Protein AF-0000000079102649 (afdb_homodimer)

pLDDT: mean 94.28, std 7.21, range [49.69, 98.94]

InterPro domains:
  IPR001441 Decaprenyl diphosphate synthase-like [MF_01139] (25-256)
  IPR001441 Decaprenyl diphosphate synthase-like [PF01255] (32-251)
  IPR001441 Decaprenyl diphosphate synthase-like [PTHR10291] (12-252)
  IPR001441 Decaprenyl diphosphate synthase-like [TIGR00055] (25-254)
  IPR001441 Decaprenyl diphosphate synthase-like [cd00475] (28-248)
  IPR018520 Di-trans-poly-cis-decaprenylcistransferase-like, conserved site [PS01066] (201-218)
  IPR036424 Decaprenyl diphosphate synthase-like superfamily [G3DSA:3.40.1180.10] (5-249)
  IPR036424 Decaprenyl diphosphate synthase-like superfamily [SSF64005] (22-248)

Sequence (670 aa):
MSWIREGELNLIEKISANILKAGPMPKHVAFIMDGNRRFARKKQMERQEGHMQGFNKLAETLRWCKHLNIQEVTVYAFSIENFKRSQNEVDGLMVLAKQKFEKLLEERENLEKHGVCIRVLGDLNMLPLDLQQLIAKAVVSTKTHNKCFLNVCFAYTSRYEITNAVREMAWGVEHGQIKASDVSEALLSECLYSNNSPNPDLLIRTSGEVRLSDFLLWQTSHSCLVFQSVLWPEYSFWNLCEAILQYQLNHTSIQKARDLHREHQAFVQLEADRACVAEHLQHHGNGKPADARRRQEALQHYATCREERIHDFLEALQNRRDSYYTDLLSDAVVAMSWIREGELNLIEKISANILKAGPMPKHVAFIMDGNRRFARKKQMERQEGHMQGFNKLAETLRWCKHLNIQEVTVYAFSIENFKRSQNEVDGLMVLAKQKFEKLLEERENLEKHGVCIRVLGDLNMLPLDLQQLIAKAVVSTKTHNKCFLNVCFAYTSRYEITNAVREMAWGVEHGQIKASDVSEALLSECLYSNNSPNPDLLIRTSGEVRLSDFLLWQTSHSCLVFQSVLWPEYSFWNLCEAILQYQLNHTSIQKARDLHREHQAFVQLEADRACVAEHLQHHGNGKPADARRRQEALQHYATCREERIHDFLEALQNRRDSYYTDLLSDAVVA

Nearest PDB structures (foldseek):
  6w2l-assembly1_A  TM=9.732E-01  e=8.395E-43  Homo sapiens
  7pay-assembly1_A  TM=9.644E-01  e=1.139E-41  Homo sapiens
  7jli-assembly1_A  TM=9.460E-01  e=8.412E-21  Bacillus subtilis
  7jlr-assembly1_A-2  TM=9.525E-01  e=3.539E-20  Bacillus subtilis
  1f75-assembly1_B  TM=9.112E-01  e=2.130E-18  Micrococcus luteus

Foldseek 3Di:
DALADDDDDPPVLLVLLVVLLVFDFWQEEEEEQFFQQVVCVVVVHDSLVSLVLLSVLNSVVVNLCVSSNRAEYEYALAELVCVPPDPVVVVSSLVVLLVRLVNHVVCLVVCVVQLEAEAEFADCVVHDLSSLLSRLCRNVSSVPRHRHYYYYYHNDFQVVQLVQLVVLVVVCCVVPLAHPLLDALLLSCLSGSCVVPQQTQEYEYEQQDDDCRRPCPSRCPLHHYYYYNHNSSRDDSVNVSVRRVSSRVCVVVSVVVVVVVVVVRVVVNLVSLLVVLVVVCCVPPPNDDDDPVVSVVSSVVSVVVSVVSSVVSSVVSVVVVNVSSVVSNVVVVVD/DALADDDDDPPVLLVLLVVLLVFDFWQEEEEEQFFQQVVCVVVVHDSLVSLVLLSVLNSVVVNLCVSSNRAEYEYALAELVCVPPDPVVVVSSLVVLLVRLVNHVVCLVVCVVQLEAEAEFADCVVHDLSSLLSRLCRNVSSVPRHRHYYYYYHNDFQVVQLVQLVVLVVVCCVVPLAHPLLDALLLSCLSGSCVVPQQTQEYEYEQQDDDCRRPCPSRCPLHHYYYYNHNSSRDDSVNVSVRRVSSRVCVVVSVVVVVVVVVVRVVVNLVSLLVVLVVVCVVPPPPDDDDPVVSVVSSVVSVVVSVVSSVVSSVVSVVVVNVSSVVSNVVVVVD

Solvent-accessible surface area (backbone atoms only — not comparable to full-atom values): 34558 Å² total; per-residue (Å²): 136,61,67,74,53,85,77,77,71,52,71,69,54,45,52,50,44,54,58,54,62,73,46,74,67,58,49,22,42,31,36,42,67,33,30,25,57,62,48,8,56,75,68,73,44,55,54,66,55,17,47,50,42,31,50,54,38,48,20,52,48,52,39,54,33,52,77,62,63,33,35,30,40,36,36,60,73,34,45,53,65,52,69,76,48,56,67,67,58,44,50,49,52,51,51,52,49,41,52,51,48,51,53,45,59,71,39,46,67,60,34,58,74,61,17,39,17,42,44,75,30,50,50,56,84,81,48,59,67,69,48,42,34,46,50,33,50,45,28,63,76,16,62,81,34,77,61,27,38,42,34,38,25,40,47,25,41,29,61,57,39,52,37,51,25,45,28,53,50,21,42,32,24,61,70,65,46,40,53,37,86,64,60,39,62,68,56,49,47,61,47,31,73,58,46,90,48,81,60,37,43,32,38,40,27,29,42,49,52,49,55,55,69,32,54,52,40,83,50,36,26,65,12,36,57,41,70,34,61,50,34,33,54,70,60,49,73,64,57,52,49,52,50,48,50,54,41,45,75,42,40,67,64,39,51,52,52,51,53,47,48,56,55,45,53,55,49,52,53,52,51,51,48,49,52,53,45,51,54,51,47,65,72,72,39,91,80,61,84,73,54,71,66,56,50,51,51,48,42,52,52,48,51,51,52,51,50,49,30,50,49,54,42,51,49,51,51,50,49,52,57,51,45,53,40,51,51,41,52,53,51,54,69,73,94,134,63,68,73,53,84,78,78,70,53,72,67,54,45,53,50,43,55,58,54,62,72,47,74,66,59,50,22,42,31,36,41,67,33,29,25,55,62,47,8,56,74,69,72,44,55,55,67,55,16,48,52,42,30,50,54,37,48,20,53,47,52,40,52,33,51,76,61,63,33,37,29,38,35,36,59,73,33,45,53,67,52,69,76,46,56,66,68,57,43,50,49,51,52,50,51,50,42,52,52,47,52,51,46,57,72,40,45,65,61,35,58,73,61,19,40,17,43,43,74,32,50,50,56,85,80,48,59,67,69,49,41,34,48,50,33,52,47,29,63,76,16,59,82,35,77,61,27,38,42,35,39,24,39,46,26,41,29,63,58,40,52,37,51,24,45,29,53,51,21,43,32,24,61,71,64,45,39,52,38,85,64,61,37,63,68,56,49,48,61,46,31,74,59,47,89,50,81,60,36,44,32,37,40,28,29,43,49,54,50,54,56,68,32,54,52,40,83,49,38,26,66,11,37,57,42,70,35,61,51,34,32,54,69,61,48,72,63,58,53,50,52,50,48,49,54,40,44,76,42,39,66,64,40,50,53,53,51,53,46,47,55,56,45,54,54,50,52,53,52,51,50,48,49,52,54,44,51,54,50,47,65,72,72,40,88,80,61,84,73,52,72,66,56,48,51,51,48,40,53,51,49,53,52,52,50,50,51,32,50,49,53,42,53,50,51,52,49,50,53,57,50,45,53,39,51,51,41,52,53,51,55,70,72,94

Secondary structure (DSSP, 8-state):
--SS---PPPHHHHHHHHHHTTS---SEEEEE---HHHHHHHTT--HHHHHHHHHHHHHHHHHHHHHTT--EEEEEEEEGGGGGS-HHHHHHHHHHHHHHHHHHHHTHHHHHHHTEEEEEES-GGGS-HHHHHHHHHHHHHTTT--SEEEEEEEEE-HHHHHHHHHHHHHHHHHTTSS-GGG--HHHHHHHSTTTTSPPPSEEEE-TT--S-TTSSTTTTTT-EEEE--S-GGG--HHHHHHHHHHHHHHHHHHHHHHHHHHHHHHHHHHHHHHHHHHHHHHHHS-SSPPPHHHHHHHHHHHHHHHHHHHHHHHHHHHHHHHHHHHHHHHHHHH-/--SS---PPPHHHHHHHHHHTTS---SEEEEE---HHHHHHHTT--HHHHHHHHHHHHHHHHHHHHHTT--EEEEEEEEGGGGGS-HHHHHHHHHHHHHHHHHHHHTHHHHHHHTEEEEEES-GGGS-HHHHHHHHHHHHHTTT--SEEEEEEEEE-HHHHHHHHHHHHHHHHHTTSS-GGG--HHHHHHHSTTTTSPPPSEEEE-TT--S-TTSSTTTTTT-EEEE--S-GGG--HHHHHHHHHHHHHHHHHHHHHHHHHHHHHHHHHHHHHHHHHHHHHHHHS-SSPPPHHHHHHHHHHHHHHHHHHHHHHHHHHHHHHHHHHHHHHHHHHH-

Radius of gyration: 26.38 Å; Cα contacts (8 Å, |Δi|>4): 964; chains: 2; bounding box: 67×74×64 Å

Structure (mmCIF, N/CA/C/O backbone):
data_AF-0000000079102649-model_v1
#
loop_
_entity.id
_entity.type
_entity.pdbx_description
1 polymer 'Alkyl transferase'
#
loop_
_atom_site.group_PDB
_atom_site.id
_atom_site.type_symbol
_atom_site.label_atom_id
_atom_site.label_alt_id
_atom_site.label_comp_id
_atom_site.label_asym_id
_atom_site.label_entity_id
_atom_site.label_seq_id
_atom_site.pdbx_PDB_ins_code
_atom_site.Cartn_x
_atom_site.Cartn_y
_atom_site.Cartn_z
_atom_site.occupancy
_atom_site.B_iso_or_equiv
_atom_site.auth_seq_id
_atom_site.auth_comp_id
_atom_site.auth_asym_id
_atom_site.auth_atom_id
_atom_site.pdbx_PDB_model_num
ATOM 1 N N . MET A 1 1 ? 11.609 -31.422 -10.406 1 61.81 1 MET A N 1
ATOM 2 C CA . MET A 1 1 ? 12.094 -31.188 -9.047 1 61.81 1 MET A CA 1
ATOM 3 C C . MET A 1 1 ? 10.93 -30.891 -8.102 1 61.81 1 MET A C 1
ATOM 5 O O . MET A 1 1 ? 9.914 -30.328 -8.523 1 61.81 1 MET A O 1
ATOM 9 N N . SER A 1 2 ? 10.984 -31.391 -6.984 1 73.19 2 SER A N 1
ATOM 10 C CA . SER A 1 2 ? 9.938 -31.438 -5.973 1 73.19 2 SER A CA 1
ATOM 11 C C . SER A 1 2 ? 9.773 -30.078 -5.293 1 73.19 2 SER A C 1
ATOM 13 O O . SER A 1 2 ? 10.711 -29.281 -5.25 1 73.19 2 SER A O 1
ATOM 15 N N . TRP A 1 3 ? 8.539 -29.688 -4.992 1 77.94 3 TRP A N 1
ATOM 16 C CA . TRP A 1 3 ? 8.219 -28.5 -4.211 1 77.94 3 TRP A CA 1
ATOM 17 C C . TRP A 1 3 ? 8.82 -28.594 -2.811 1 77.94 3 TRP A C 1
ATOM 19 O O . TRP A 1 3 ? 9.227 -27.578 -2.234 1 77.94 3 TRP A O 1
ATOM 29 N N . ILE A 1 4 ? 8.828 -29.719 -2.277 1 74.81 4 ILE A N 1
ATOM 30 C CA . ILE A 1 4 ? 9.359 -29.969 -0.943 1 74.81 4 ILE A CA 1
ATOM 31 C C . ILE A 1 4 ? 10.695 -30.719 -1.051 1 74.81 4 ILE A C 1
ATOM 33 O O . ILE A 1 4 ? 10.719 -31.922 -1.271 1 74.81 4 ILE A O 1
ATOM 37 N N . ARG A 1 5 ? 11.711 -30.016 -1.03 1 74.31 5 ARG A N 1
ATOM 38 C CA . ARG A 1 5 ? 13.031 -30.641 -1.072 1 74.31 5 ARG A CA 1
ATOM 39 C C . ARG A 1 5 ? 13.438 -31.156 0.304 1 74.31 5 ARG A C 1
ATOM 41 O O . ARG A 1 5 ? 13.297 -30.453 1.304 1 74.31 5 ARG A O 1
ATOM 48 N N . GLU A 1 6 ? 13.641 -32.438 0.222 1 75.38 6 GLU A N 1
ATOM 49 C CA . GLU A 1 6 ? 14.172 -33.031 1.449 1 75.38 6 GLU A CA 1
ATOM 50 C C . GLU A 1 6 ? 15.68 -32.844 1.554 1 75.38 6 GLU A C 1
ATOM 52 O O . GLU A 1 6 ? 16.375 -32.75 0.537 1 75.38 6 GLU A O 1
ATOM 57 N N . GLY A 1 7 ? 16.141 -32.344 2.74 1 77.69 7 GLY A N 1
ATOM 58 C CA . GLY A 1 7 ? 17.562 -32.156 2.938 1 77.69 7 GLY A CA 1
ATOM 59 C C . GLY A 1 7 ? 17.891 -31.297 4.152 1 77.69 7 GLY A C 1
ATOM 60 O O . GLY A 1 7 ? 17.109 -30.438 4.547 1 77.69 7 GLY A O 1
ATOM 61 N N . GLU A 1 8 ? 19.078 -31.672 4.621 1 84.75 8 GLU A N 1
ATOM 62 C CA . GLU A 1 8 ? 19.531 -30.953 5.809 1 84.75 8 GLU A CA 1
ATOM 63 C C . GLU A 1 8 ? 20.422 -29.781 5.426 1 84.75 8 GLU A C 1
ATOM 65 O O . GLU A 1 8 ? 21.016 -29.766 4.344 1 84.75 8 GLU A O 1
ATOM 70 N N . LEU A 1 9 ? 20.359 -28.781 6.211 1 91.62 9 LEU A N 1
ATOM 71 C CA . LEU A 1 9 ? 21.344 -27.719 6.113 1 91.62 9 LEU A CA 1
ATOM 72 C C . LEU A 1 9 ? 22.75 -28.266 6.359 1 91.62 9 LEU A C 1
ATOM 74 O O . LEU A 1 9 ? 22.922 -29.266 7.059 1 91.62 9 LEU A O 1
ATOM 78 N N . ASN A 1 10 ? 23.703 -27.703 5.672 1 92.38 10 ASN A N 1
ATOM 79 C CA . ASN A 1 10 ? 25.062 -28.062 6.07 1 92.38 10 ASN A CA 1
ATOM 80 C C . ASN A 1 10 ? 25.391 -27.547 7.461 1 92.38 10 ASN A C 1
ATOM 82 O O . ASN A 1 10 ? 24.594 -26.812 8.062 1 92.38 10 ASN A O 1
ATOM 86 N N . LEU A 1 11 ? 26.531 -27.984 7.996 1 93.88 11 LEU A N 1
ATOM 87 C CA . LEU A 1 11 ? 26.844 -27.734 9.391 1 93.88 11 LEU A CA 1
ATOM 88 C C . LEU A 1 11 ? 26.891 -26.234 9.68 1 93.88 11 LEU A C 1
ATOM 90 O O . LEU A 1 11 ? 26.328 -25.781 10.68 1 93.88 11 LEU A O 1
ATOM 94 N N . ILE A 1 12 ? 27.5 -25.453 8.82 1 96.19 12 ILE A N 1
ATOM 95 C CA . ILE A 1 12 ? 27.641 -24.016 9.039 1 96.19 12 ILE A CA 1
ATOM 96 C C . ILE A 1 12 ? 26.266 -23.359 8.961 1 96.19 12 ILE A C 1
ATOM 98 O O . ILE A 1 12 ? 25.953 -22.453 9.75 1 96.19 12 ILE A O 1
ATOM 102 N N . GLU A 1 13 ? 25.5 -23.75 7.996 1 96 13 GLU A N 1
ATOM 103 C CA . GLU A 1 13 ? 24.141 -23.25 7.875 1 96 13 GLU A CA 1
ATOM 104 C C . GLU A 1 13 ? 23.312 -23.578 9.109 1 96 13 GLU A C 1
ATOM 106 O O . GLU A 1 13 ? 22.547 -22.75 9.602 1 96 13 GLU A O 1
ATOM 111 N N . LYS A 1 14 ? 23.5 -24.812 9.594 1 96.06 14 LYS A N 1
ATOM 112 C CA . LYS A 1 14 ? 22.766 -25.25 10.773 1 96.06 14 LYS A CA 1
ATOM 113 C C . LYS A 1 14 ? 23.125 -24.406 11.992 1 96.06 14 LYS A C 1
ATOM 115 O O . LYS A 1 14 ? 22.25 -24 12.758 1 96.06 14 LYS A O 1
ATOM 120 N N . ILE A 1 15 ? 24.375 -24.188 12.211 1 96.5 15 ILE A N 1
ATOM 121 C CA . ILE A 1 15 ? 24.844 -23.391 13.336 1 96.5 15 ILE A CA 1
ATOM 122 C C . ILE A 1 15 ? 24.297 -21.969 13.211 1 96.5 15 ILE A C 1
ATOM 124 O O . ILE A 1 15 ? 23.781 -21.406 14.18 1 96.5 15 ILE A O 1
ATOM 128 N N . SER A 1 16 ? 24.406 -21.406 11.992 1 96.31 16 SER A N 1
ATOM 129 C CA . SER A 1 16 ? 23.906 -20.062 11.758 1 96.31 16 SER A CA 1
ATOM 130 C C . SER A 1 16 ? 22.406 -19.984 11.992 1 96.31 16 SER A C 1
ATOM 132 O O . SER A 1 16 ? 21.906 -19.016 12.57 1 96.31 16 SER A O 1
ATOM 134 N N . ALA A 1 17 ? 21.719 -20.953 11.539 1 96.94 17 ALA A N 1
ATOM 135 C CA . ALA A 1 17 ? 20.281 -21.016 11.75 1 96.94 17 ALA A CA 1
ATOM 136 C C . ALA A 1 17 ? 19.938 -21 13.234 1 96.94 17 ALA A C 1
ATOM 138 O O . ALA A 1 17 ? 19.016 -20.297 13.656 1 96.94 17 ALA A O 1
ATOM 139 N N . ASN A 1 18 ? 20.672 -21.781 13.977 1 96.75 18 ASN A N 1
ATOM 140 C CA . ASN A 1 18 ? 20.422 -21.859 15.414 1 96.75 18 ASN A CA 1
ATOM 141 C C . ASN A 1 18 ? 20.672 -20.516 16.094 1 96.75 18 ASN A C 1
ATOM 143 O O . ASN A 1 18 ? 19.938 -20.125 17 1 96.75 18 ASN A O 1
ATOM 147 N N . ILE A 1 19 ? 21.703 -19.875 15.68 1 96.88 19 ILE A N 1
ATOM 148 C CA . ILE A 1 19 ? 22.031 -18.562 16.219 1 96.88 19 ILE A CA 1
ATOM 149 C C . ILE A 1 19 ? 20.922 -17.578 15.859 1 96.88 19 ILE A C 1
ATOM 151 O O . ILE A 1 19 ? 20.453 -16.812 16.719 1 96.88 19 ILE A O 1
ATOM 155 N N . LEU A 1 20 ? 20.5 -17.578 14.641 1 97.19 20 LEU A N 1
ATOM 156 C CA . LEU A 1 20 ? 19.453 -16.688 14.172 1 97.19 20 LEU A CA 1
ATOM 157 C C . LEU A 1 20 ? 18.156 -16.922 14.93 1 97.19 20 LEU A C 1
ATOM 159 O O . LEU A 1 20 ? 17.453 -15.961 15.281 1 97.19 20 LEU A O 1
ATOM 163 N N . LYS A 1 21 ? 17.859 -18.125 15.203 1 97.62 21 LYS A N 1
ATOM 164 C CA . LYS A 1 21 ? 16.594 -18.5 15.836 1 97.62 21 LYS A CA 1
ATOM 165 C C . LYS A 1 21 ? 16.578 -18.109 17.312 1 97.62 21 LYS A C 1
ATOM 167 O O . LYS A 1 21 ? 15.531 -18.156 17.953 1 97.62 21 LYS A O 1
ATOM 172 N N . ALA A 1 22 ? 17.703 -17.641 17.828 1 96.94 22 ALA A N 1
ATOM 173 C CA . ALA A 1 22 ? 17.766 -17.125 19.203 1 96.94 22 ALA A CA 1
ATOM 174 C C . ALA A 1 22 ? 17.109 -15.75 19.297 1 96.94 22 ALA A C 1
ATOM 176 O O . ALA A 1 22 ? 16.75 -15.297 20.391 1 96.94 22 ALA A O 1
ATOM 177 N N . GLY A 1 23 ? 16.984 -15.016 18.156 1 97.19 23 GLY A N 1
ATOM 178 C CA . GLY A 1 23 ? 16.281 -13.75 18.109 1 97.19 23 GLY A CA 1
ATOM 179 C C . GLY A 1 23 ? 14.859 -13.883 17.594 1 97.19 23 GLY A C 1
ATOM 180 O O . GLY A 1 23 ? 14.391 -14.992 17.328 1 97.19 23 GLY A O 1
ATOM 181 N N . PRO A 1 24 ? 14.156 -12.758 17.594 1 97.88 24 PRO A N 1
ATOM 182 C CA . PRO A 1 24 ? 12.805 -12.82 17.016 1 97.88 24 PRO A CA 1
ATOM 183 C C . PRO A 1 24 ? 12.805 -13.242 15.555 1 97.88 24 PRO A C 1
ATOM 185 O O . PRO A 1 24 ? 13.562 -12.695 14.75 1 97.88 24 PRO A O 1
ATOM 188 N N . MET A 1 25 ? 12.031 -14.195 15.211 1 98.56 25 MET A N 1
ATOM 189 C CA . MET A 1 25 ? 11.945 -14.719 13.852 1 98.56 25 MET A CA 1
ATOM 190 C C . MET A 1 25 ? 10.664 -14.25 13.164 1 98.56 25 MET A C 1
ATOM 192 O O . MET A 1 25 ? 9.602 -14.188 13.797 1 98.56 25 MET A O 1
ATOM 196 N N . PRO A 1 26 ? 10.789 -13.852 11.891 1 98.5 26 PRO A N 1
ATOM 197 C CA . PRO A 1 26 ? 9.539 -13.609 11.172 1 98.5 26 PRO A CA 1
ATOM 198 C C . PRO A 1 26 ? 8.688 -14.867 11.016 1 98.5 26 PRO A C 1
ATOM 200 O O . PRO A 1 26 ? 9.219 -15.938 10.719 1 98.5 26 PRO A O 1
ATOM 203 N N . LYS A 1 27 ? 7.41 -14.703 11.188 1 98.06 27 LYS A N 1
ATOM 204 C CA . LYS A 1 27 ? 6.492 -15.828 11.023 1 98.06 27 LYS A CA 1
ATOM 205 C C . LYS A 1 27 ? 5.988 -15.93 9.594 1 98.06 27 LYS A C 1
ATOM 207 O O . LYS A 1 27 ? 5.664 -17.016 9.117 1 98.06 27 LYS A O 1
ATOM 212 N N . HIS A 1 28 ? 5.859 -14.883 8.945 1 98.81 28 HIS A N 1
ATOM 213 C CA . HIS A 1 28 ? 5.387 -14.781 7.566 1 98.81 28 HIS A CA 1
ATOM 214 C C . HIS A 1 28 ? 6.332 -13.938 6.723 1 98.81 28 HIS A C 1
ATOM 216 O O . HIS A 1 28 ? 6.539 -12.75 7.008 1 98.81 28 HIS A O 1
ATOM 222 N N . VAL A 1 29 ? 6.922 -14.531 5.691 1 98.94 29 VAL A N 1
ATOM 223 C CA . VAL A 1 29 ? 7.848 -13.836 4.797 1 98.94 29 VAL A CA 1
ATOM 224 C C . VAL A 1 29 ? 7.281 -13.828 3.379 1 98.94 29 VAL A C 1
ATOM 226 O O . VAL A 1 29 ? 6.828 -14.852 2.875 1 98.94 29 VAL A O 1
ATOM 229 N N . ALA A 1 30 ? 7.254 -12.633 2.791 1 98.94 30 ALA A N 1
ATOM 230 C CA . ALA A 1 30 ? 6.844 -12.484 1.398 1 98.94 30 ALA A CA 1
ATOM 231 C C . ALA A 1 30 ? 8.055 -12.258 0.493 1 98.94 30 ALA A C 1
ATOM 233 O O . ALA A 1 30 ? 8.992 -11.555 0.868 1 98.94 30 ALA A O 1
ATOM 234 N N . PHE A 1 31 ? 8.039 -12.859 -0.733 1 98.88 31 PHE A N 1
ATOM 235 C CA . PHE A 1 31 ? 9.148 -12.734 -1.672 1 98.88 31 PHE A CA 1
ATOM 236 C C . PHE A 1 31 ? 8.672 -12.172 -3.002 1 98.88 31 PHE A C 1
ATOM 238 O O . PHE A 1 31 ? 7.715 -12.68 -3.592 1 98.88 31 PHE A O 1
ATOM 245 N N . ILE A 1 32 ? 9.242 -11.102 -3.408 1 98.75 32 ILE A N 1
ATOM 246 C CA . ILE A 1 32 ? 9.227 -10.727 -4.816 1 98.75 32 ILE A CA 1
ATOM 247 C C . ILE A 1 32 ? 10.438 -11.328 -5.527 1 98.75 32 ILE A C 1
ATOM 249 O O . ILE A 1 32 ? 11.555 -10.836 -5.379 1 98.75 32 ILE A O 1
ATOM 253 N N . MET A 1 33 ? 10.219 -12.305 -6.289 1 98.56 33 MET A N 1
ATOM 254 C CA . MET A 1 33 ? 11.273 -13.133 -6.863 1 98.56 33 MET A CA 1
ATOM 255 C C . MET A 1 33 ? 11.719 -12.594 -8.219 1 98.56 33 MET A C 1
ATOM 257 O O . MET A 1 33 ? 11.586 -13.273 -9.234 1 98.56 33 MET A O 1
ATOM 261 N N . ASP A 1 34 ? 12.328 -11.531 -8.164 1 97.88 34 ASP A N 1
ATOM 262 C CA . ASP A 1 34 ? 12.703 -10.797 -9.367 1 97.88 34 ASP A CA 1
ATOM 263 C C . ASP A 1 34 ? 14.094 -11.211 -9.852 1 97.88 34 ASP A C 1
ATOM 265 O O . ASP A 1 34 ? 14.969 -11.531 -9.039 1 97.88 34 ASP A O 1
ATOM 269 N N . GLY A 1 35 ? 14.328 -11.242 -11.148 1 97.81 35 GLY A N 1
ATOM 270 C CA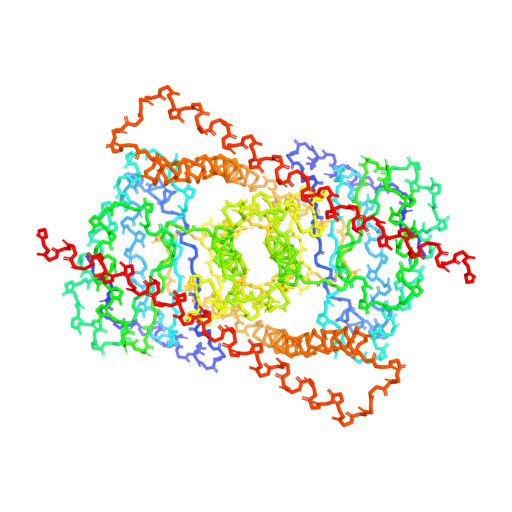 . GLY A 1 35 ? 15.656 -11.43 -11.703 1 97.81 35 GLY A CA 1
ATOM 271 C C . GLY A 1 35 ? 15.773 -12.664 -12.57 1 97.81 35 GLY A C 1
ATOM 272 O O . GLY A 1 35 ? 16.859 -12.984 -13.062 1 97.81 35 GLY A O 1
ATOM 273 N N . ASN A 1 36 ? 14.68 -13.344 -12.875 1 97.44 36 ASN A N 1
ATOM 274 C CA . ASN A 1 36 ? 14.719 -14.594 -13.625 1 97.44 36 ASN A CA 1
ATOM 275 C C . ASN A 1 36 ? 15.172 -14.367 -15.062 1 97.44 36 ASN A C 1
ATOM 277 O O . ASN A 1 36 ? 16.047 -15.086 -15.562 1 97.44 36 ASN A O 1
ATOM 281 N N . ARG A 1 37 ? 14.562 -13.359 -15.742 1 96 37 ARG A N 1
ATOM 282 C CA . ARG A 1 37 ? 14.906 -13.078 -17.141 1 96 37 ARG A CA 1
ATOM 283 C C . ARG A 1 37 ? 16.328 -12.547 -17.25 1 96 37 ARG A C 1
ATOM 285 O O . ARG A 1 37 ? 17.062 -12.906 -18.172 1 96 37 ARG A O 1
ATOM 292 N N . ARG A 1 38 ? 16.703 -11.648 -16.406 1 96.69 38 ARG A N 1
ATOM 293 C CA . ARG A 1 38 ? 18.047 -11.102 -16.406 1 96.69 38 ARG A CA 1
ATOM 294 C C . ARG A 1 38 ? 19.078 -12.203 -16.172 1 96.69 38 ARG A C 1
ATOM 296 O O . ARG A 1 38 ? 20.156 -12.195 -16.781 1 96.69 38 ARG A O 1
ATOM 303 N N . PHE A 1 39 ? 18.797 -13.156 -15.273 1 98.19 39 PHE A N 1
ATOM 304 C CA . PHE A 1 39 ? 19.656 -14.312 -15.031 1 98.19 39 PHE A CA 1
ATOM 305 C C . PHE A 1 39 ? 19.828 -15.125 -16.312 1 98.19 39 PHE A C 1
ATOM 307 O O . PHE A 1 39 ? 20.953 -15.516 -16.641 1 98.19 39 PHE A O 1
ATOM 314 N N . ALA A 1 40 ? 18.703 -15.438 -16.938 1 97.56 40 ALA A N 1
ATOM 315 C CA . ALA A 1 40 ? 18.75 -16.188 -18.188 1 97.56 40 ALA A CA 1
ATOM 316 C C . ALA A 1 40 ? 19.656 -15.492 -19.203 1 97.56 40 ALA A C 1
ATOM 318 O O . ALA A 1 40 ? 20.469 -16.141 -19.859 1 97.56 40 ALA A O 1
ATOM 319 N N . ARG A 1 41 ? 19.453 -14.172 -19.328 1 97.31 41 ARG A N 1
ATOM 320 C CA . ARG A 1 41 ? 20.281 -13.398 -20.234 1 97.31 41 ARG A CA 1
ATOM 321 C C . ARG A 1 41 ? 21.766 -13.484 -19.844 1 97.31 41 ARG A C 1
ATOM 323 O O . ARG A 1 41 ? 22.625 -13.711 -20.703 1 97.31 41 ARG A O 1
ATOM 330 N N . LYS A 1 42 ? 22.047 -13.305 -18.609 1 97.25 42 LYS A N 1
ATOM 331 C CA . LYS A 1 42 ? 23.406 -13.352 -18.078 1 97.25 42 LYS A CA 1
ATOM 332 C C . LYS A 1 42 ? 24.062 -14.695 -18.375 1 97.25 42 LYS A C 1
ATOM 334 O O . LYS A 1 42 ? 25.266 -14.742 -18.688 1 97.25 42 LYS A O 1
ATOM 339 N N . LYS A 1 43 ? 23.328 -15.75 -18.312 1 97.62 43 LYS A N 1
ATOM 340 C CA . LYS A 1 43 ? 23.859 -17.094 -18.5 1 97.62 43 LYS A CA 1
ATOM 341 C C . LYS A 1 43 ? 23.672 -17.562 -19.938 1 97.62 43 LYS A C 1
ATOM 343 O O . LYS A 1 43 ? 23.938 -18.734 -20.266 1 97.62 43 LYS A O 1
ATOM 348 N N . GLN A 1 44 ? 23.141 -16.719 -20.797 1 97 44 GLN A N 1
ATOM 349 C CA . GLN A 1 44 ? 22.906 -17 -22.219 1 97 44 GLN A CA 1
ATOM 350 C C . GLN A 1 44 ? 22 -18.219 -22.391 1 97 44 GLN A C 1
ATOM 352 O O . GLN A 1 44 ? 22.312 -19.125 -23.172 1 97 44 GLN A O 1
ATOM 357 N N . MET A 1 45 ? 20.984 -18.219 -21.625 1 96.44 45 MET A N 1
ATOM 358 C CA . MET A 1 45 ? 19.984 -19.266 -21.719 1 96.44 45 MET A CA 1
ATOM 359 C C . MET A 1 45 ? 18.625 -18.703 -22.141 1 96.44 45 MET A C 1
ATOM 361 O O . MET A 1 45 ? 18.453 -17.484 -22.172 1 96.44 45 MET A O 1
ATOM 365 N N . GLU A 1 46 ? 17.828 -19.625 -22.516 1 94.06 46 GLU A N 1
ATOM 366 C CA . GLU A 1 46 ? 16.484 -19.188 -22.859 1 94.06 46 GLU A CA 1
ATOM 367 C C . GLU A 1 46 ? 15.727 -18.672 -21.641 1 94.06 46 GLU A C 1
ATOM 369 O O . GLU A 1 46 ? 15.953 -19.141 -20.531 1 94.06 46 GLU A O 1
ATOM 374 N N . ARG A 1 47 ? 14.797 -17.734 -21.875 1 93.12 47 ARG A N 1
ATOM 375 C CA . ARG A 1 47 ? 14.016 -17.109 -20.812 1 93.12 47 ARG A CA 1
ATOM 376 C C . ARG A 1 47 ? 13.32 -18.156 -19.953 1 93.12 47 ARG A C 1
ATOM 378 O O . ARG A 1 47 ? 13.281 -18.047 -18.734 1 93.12 47 ARG A O 1
ATOM 385 N N . GLN A 1 48 ? 12.828 -19.078 -20.641 1 93.06 48 GLN A N 1
ATOM 386 C CA . GLN A 1 48 ? 12.094 -20.125 -19.953 1 93.06 48 GLN A CA 1
ATOM 387 C C . GLN A 1 48 ? 12.992 -20.875 -18.953 1 93.06 48 GLN A C 1
ATOM 389 O O . GLN A 1 48 ? 12.539 -21.281 -17.891 1 93.06 48 GLN A O 1
ATOM 394 N N . GLU A 1 49 ? 14.203 -21.078 -19.312 1 94.81 49 GLU A N 1
ATOM 395 C CA . GLU A 1 49 ? 15.148 -21.734 -18.438 1 94.81 49 GLU A CA 1
ATOM 396 C C . GLU A 1 49 ? 15.43 -20.891 -17.188 1 94.81 49 GLU A C 1
ATOM 398 O O . GLU A 1 49 ? 15.617 -21.438 -16.094 1 94.81 49 GLU A O 1
ATOM 403 N N . GLY A 1 50 ? 15.508 -19.656 -17.344 1 96 50 GLY A N 1
ATOM 404 C CA . GLY A 1 50 ? 15.648 -18.766 -16.203 1 96 50 GLY A CA 1
ATOM 405 C C . GLY A 1 50 ? 14.516 -18.906 -15.203 1 96 50 GLY A C 1
ATOM 406 O O . GLY A 1 50 ? 14.75 -18.953 -13.992 1 96 50 GLY A O 1
ATOM 407 N N . HIS A 1 51 ? 13.289 -18.953 -15.703 1 95.94 51 HIS A N 1
ATOM 408 C CA . HIS A 1 51 ? 12.125 -19.141 -14.844 1 95.94 51 HIS A CA 1
ATOM 409 C C . HIS A 1 51 ? 12.148 -20.5 -14.172 1 95.94 51 HIS A C 1
ATOM 411 O O . HIS A 1 51 ? 11.742 -20.641 -13.016 1 95.94 51 HIS A O 1
ATOM 417 N N . MET A 1 52 ? 12.625 -21.484 -14.898 1 95.5 52 MET A N 1
ATOM 418 C CA . MET A 1 52 ? 12.758 -22.828 -14.32 1 95.5 52 MET A CA 1
ATOM 419 C C . MET A 1 52 ? 13.734 -22.812 -13.156 1 95.5 52 MET A C 1
ATOM 421 O O . MET A 1 52 ? 13.453 -23.406 -12.102 1 95.5 52 MET A O 1
ATOM 425 N N . GLN A 1 53 ? 14.812 -22.188 -13.344 1 96.56 53 GLN A N 1
ATOM 426 C CA . GLN A 1 53 ? 15.789 -22.062 -12.266 1 96.56 53 GLN A CA 1
ATOM 427 C C . GLN A 1 53 ? 15.219 -21.266 -11.102 1 96.56 53 GLN A C 1
ATOM 429 O O . GLN A 1 53 ? 15.539 -21.531 -9.938 1 96.56 53 GLN A O 1
ATOM 434 N N . GLY A 1 54 ? 14.445 -20.312 -11.414 1 97.12 54 GLY A N 1
ATOM 435 C CA . GLY A 1 54 ? 13.75 -19.578 -10.375 1 97.12 54 GLY A CA 1
ATOM 436 C C . GLY A 1 54 ? 12.852 -20.453 -9.516 1 97.12 54 GLY A C 1
ATOM 437 O O . GLY A 1 54 ? 12.828 -20.312 -8.297 1 97.12 54 GLY A O 1
ATOM 438 N N . PHE A 1 55 ? 12.188 -21.312 -10.164 1 95.44 55 PHE A N 1
ATOM 439 C CA . PHE A 1 55 ? 11.328 -22.219 -9.422 1 95.44 55 PHE A CA 1
ATOM 440 C C . PHE A 1 55 ? 12.148 -23.125 -8.516 1 95.44 55 PHE A C 1
ATOM 442 O O . PHE A 1 55 ? 11.773 -23.391 -7.375 1 95.44 55 PHE A O 1
ATOM 449 N N . ASN A 1 56 ? 13.18 -23.625 -9.031 1 94.88 56 ASN A N 1
ATOM 450 C CA . ASN A 1 56 ? 14.062 -24.453 -8.211 1 94.88 56 ASN A CA 1
ATOM 451 C C . ASN A 1 56 ? 14.562 -23.703 -6.98 1 94.88 56 ASN A C 1
ATOM 453 O O . ASN A 1 56 ? 14.648 -24.266 -5.895 1 94.88 56 ASN A O 1
ATOM 457 N N . LYS A 1 57 ? 14.883 -22.5 -7.234 1 97.44 57 LYS A N 1
ATOM 458 C CA . LYS A 1 57 ? 15.352 -21.672 -6.121 1 97.44 57 LYS A CA 1
ATOM 459 C C . LYS A 1 57 ? 14.25 -21.469 -5.09 1 97.44 57 LYS A C 1
ATOM 461 O O . LYS A 1 57 ? 14.516 -21.422 -3.887 1 97.44 57 LYS A O 1
ATOM 466 N N . LEU A 1 58 ? 13.039 -21.328 -5.543 1 97.5 58 LEU A N 1
ATOM 467 C CA . LEU A 1 58 ? 11.914 -21.234 -4.617 1 97.5 58 LEU A CA 1
ATOM 468 C C . LEU A 1 58 ? 11.836 -22.469 -3.732 1 97.5 58 LEU A C 1
ATOM 470 O O . LEU A 1 58 ? 11.688 -22.359 -2.512 1 97.5 58 LEU A O 1
ATOM 474 N N . ALA A 1 59 ? 11.914 -23.641 -4.312 1 94.69 59 ALA A N 1
ATOM 475 C CA . ALA A 1 59 ? 11.867 -24.875 -3.551 1 94.69 59 ALA A CA 1
ATOM 476 C C . ALA A 1 59 ? 12.969 -24.922 -2.498 1 94.69 59 ALA A C 1
ATOM 478 O O . ALA A 1 59 ? 12.734 -25.328 -1.358 1 94.69 59 ALA A O 1
ATOM 479 N N . GLU A 1 60 ? 14.148 -24.484 -2.857 1 95.69 60 GLU A N 1
ATOM 480 C CA . GLU A 1 60 ? 15.266 -24.406 -1.918 1 95.69 60 GLU A CA 1
ATOM 481 C C . GLU A 1 60 ? 14.969 -23.438 -0.782 1 95.69 60 GLU A C 1
ATOM 483 O O . GLU A 1 60 ? 15.258 -23.734 0.382 1 95.69 60 GLU A O 1
ATOM 488 N N . THR A 1 61 ? 14.461 -22.359 -1.186 1 97.5 61 THR A N 1
ATOM 489 C CA . THR A 1 61 ? 14.164 -21.312 -0.211 1 97.5 61 THR A CA 1
ATOM 490 C C . THR A 1 61 ? 13.117 -21.781 0.787 1 97.5 61 THR A C 1
ATOM 492 O O . THR A 1 61 ? 13.211 -21.5 1.982 1 97.5 61 THR A O 1
ATOM 495 N N . LEU A 1 62 ? 12.109 -22.484 0.3 1 96.44 62 LEU A N 1
ATOM 496 C CA . LEU A 1 62 ? 11.078 -23.031 1.176 1 96.44 62 LEU A CA 1
ATOM 497 C C . LEU A 1 62 ? 11.68 -24 2.191 1 96.44 62 LEU A C 1
ATOM 499 O O . LEU A 1 62 ? 11.273 -24.016 3.355 1 96.44 62 LEU A O 1
ATOM 503 N N . ARG A 1 63 ? 12.617 -24.75 1.769 1 94.38 63 ARG A N 1
ATOM 504 C CA . ARG A 1 63 ? 13.328 -25.641 2.684 1 94.38 63 ARG A CA 1
ATOM 505 C C . ARG A 1 63 ? 14.047 -24.859 3.77 1 94.38 63 ARG A C 1
ATOM 507 O O . ARG A 1 63 ? 13.992 -25.219 4.945 1 94.38 63 ARG A O 1
ATOM 514 N N . TRP A 1 64 ? 14.797 -23.781 3.342 1 97 64 TRP A N 1
ATOM 515 C CA . TRP A 1 64 ? 15.469 -22.938 4.32 1 97 64 TRP A CA 1
ATOM 516 C C . TRP A 1 64 ? 14.469 -22.375 5.324 1 97 64 TRP A C 1
ATOM 518 O O . TRP A 1 64 ? 14.734 -22.344 6.527 1 97 64 TRP A O 1
ATOM 528 N N . CYS A 1 65 ? 13.336 -21.906 4.793 1 97 65 CYS A N 1
ATOM 529 C CA . CYS A 1 65 ? 12.305 -21.328 5.652 1 97 65 CYS A CA 1
ATOM 530 C C . CYS A 1 65 ? 11.812 -22.359 6.664 1 97 65 CYS A C 1
ATOM 532 O O . CYS A 1 65 ? 11.602 -22.031 7.832 1 97 65 CYS A O 1
ATOM 534 N N . LYS A 1 66 ? 11.617 -23.547 6.227 1 94.56 66 LYS A N 1
ATOM 535 C CA . LYS A 1 66 ? 11.188 -24.609 7.125 1 94.56 66 LYS A CA 1
ATOM 536 C C . LYS A 1 66 ? 12.188 -24.812 8.258 1 94.56 66 LYS A C 1
ATOM 538 O O . LYS A 1 66 ? 11.805 -24.891 9.43 1 94.56 66 LYS A O 1
ATOM 543 N N . HIS A 1 67 ? 13.445 -24.859 7.91 1 94.62 67 HIS A N 1
ATOM 544 C CA . HIS A 1 67 ? 14.5 -25.062 8.906 1 94.62 67 HIS A CA 1
ATOM 545 C C . HIS A 1 67 ? 14.594 -23.891 9.859 1 94.62 67 HIS A C 1
ATOM 547 O O . HIS A 1 67 ? 15.055 -24.031 10.992 1 94.62 67 HIS A O 1
ATOM 553 N N . LEU A 1 68 ? 14.148 -22.75 9.414 1 97.38 68 LEU A N 1
ATOM 554 C CA . LEU A 1 68 ? 14.227 -21.531 10.219 1 97.38 68 LEU A CA 1
ATOM 555 C C . LEU A 1 68 ? 12.914 -21.297 10.953 1 97.38 68 LEU A C 1
ATOM 557 O O . LEU A 1 68 ? 12.734 -20.25 11.586 1 97.38 68 LEU A O 1
ATOM 561 N N . ASN A 1 69 ? 11.969 -22.188 10.82 1 95.81 69 ASN A N 1
ATOM 562 C CA . ASN A 1 69 ? 10.672 -22.172 11.484 1 95.81 69 ASN A CA 1
ATOM 563 C C . ASN A 1 69 ? 9.82 -21 11.008 1 95.81 69 ASN A C 1
ATOM 565 O O . ASN A 1 69 ? 9.141 -20.344 11.805 1 95.81 69 ASN A O 1
ATOM 569 N N . ILE A 1 70 ? 10.023 -20.594 9.797 1 97.94 70 ILE A N 1
ATOM 570 C CA . ILE A 1 70 ? 9.109 -19.641 9.148 1 97.94 70 ILE A CA 1
ATOM 571 C C . ILE A 1 70 ? 7.859 -20.375 8.68 1 97.94 70 ILE A C 1
ATOM 573 O O . ILE A 1 70 ? 7.922 -21.234 7.789 1 97.94 70 ILE A O 1
ATOM 577 N N . GLN A 1 71 ? 6.766 -20.016 9.203 1 97.44 71 GLN A N 1
ATOM 578 C CA . GLN A 1 71 ? 5.547 -20.812 9.07 1 97.44 71 GLN A CA 1
ATOM 579 C C . GLN A 1 71 ? 4.816 -20.5 7.773 1 97.44 71 GLN A C 1
ATOM 581 O O . GLN A 1 71 ? 4.109 -21.344 7.227 1 97.44 71 GLN A O 1
ATOM 586 N N . GLU A 1 72 ? 4.914 -19.297 7.324 1 98.56 72 GLU A N 1
ATOM 587 C CA . GLU A 1 72 ? 4.129 -18.875 6.164 1 98.56 72 GLU A CA 1
ATOM 588 C C . GLU A 1 72 ? 4.988 -18.109 5.168 1 98.56 72 GLU A C 1
ATOM 590 O O . GLU A 1 72 ? 5.812 -17.281 5.562 1 98.56 72 GLU A O 1
ATOM 595 N N . VAL A 1 73 ? 4.871 -18.516 3.92 1 98.75 73 VAL A N 1
ATOM 596 C CA . VAL A 1 73 ? 5.59 -17.875 2.828 1 98.75 73 VAL A CA 1
ATOM 597 C C . VAL A 1 73 ? 4.605 -17.438 1.748 1 98.75 73 VAL A C 1
ATOM 599 O O . VAL A 1 73 ? 3.703 -18.188 1.377 1 98.75 73 VAL A O 1
ATOM 602 N N . THR A 1 74 ? 4.668 -16.172 1.312 1 98.88 74 THR A N 1
ATOM 603 C CA . THR A 1 74 ? 3.906 -15.656 0.18 1 98.88 74 THR A CA 1
ATOM 604 C C . THR A 1 74 ? 4.84 -15.258 -0.96 1 98.88 74 THR A C 1
ATOM 606 O O . THR A 1 74 ? 5.816 -14.547 -0.747 1 98.88 74 THR A O 1
ATOM 609 N N . VAL A 1 75 ? 4.574 -15.734 -2.18 1 98.81 75 VAL A N 1
ATOM 610 C CA . VAL A 1 75 ? 5.48 -15.461 -3.287 1 98.81 75 VAL A CA 1
ATOM 611 C C . VAL A 1 75 ? 4.719 -14.773 -4.422 1 98.81 75 VAL A C 1
ATOM 613 O O . VAL A 1 75 ? 3.564 -15.109 -4.691 1 98.81 75 VAL A O 1
ATOM 616 N N . TYR A 1 76 ? 5.355 -13.758 -5 1 98.56 76 TYR A N 1
ATOM 617 C CA . TYR A 1 76 ? 4.836 -13.078 -6.176 1 98.56 76 TYR A CA 1
ATOM 618 C C . TYR A 1 76 ? 5.16 -13.852 -7.445 1 98.56 76 TYR A C 1
ATOM 620 O O . TYR A 1 76 ? 6.137 -13.555 -8.133 1 98.56 76 TYR A O 1
ATOM 628 N N . ALA A 1 77 ? 4.316 -14.75 -7.84 1 97.94 77 ALA A N 1
ATOM 629 C CA . ALA A 1 77 ? 4.629 -15.711 -8.898 1 97.94 77 ALA A CA 1
ATOM 630 C C . ALA A 1 77 ? 4.32 -15.133 -10.273 1 97.94 77 ALA A C 1
ATOM 632 O O . ALA A 1 77 ? 5.117 -15.273 -11.203 1 97.94 77 ALA A O 1
ATOM 633 N N . PHE A 1 78 ? 3.246 -14.508 -10.406 1 97.75 78 PHE A N 1
ATOM 634 C CA . PHE A 1 78 ? 2.809 -13.984 -11.688 1 97.75 78 PHE A CA 1
ATOM 635 C C . PHE A 1 78 ? 1.901 -12.773 -11.5 1 97.75 78 PHE A C 1
ATOM 637 O O . PHE A 1 78 ? 0.778 -12.906 -11.008 1 97.75 78 PHE A O 1
ATOM 644 N N . SER A 1 79 ? 2.352 -11.594 -11.93 1 96.19 79 SER A N 1
ATOM 645 C CA . SER A 1 79 ? 1.565 -10.367 -11.836 1 96.19 79 SER A CA 1
ATOM 646 C C . SER A 1 79 ? 0.565 -10.273 -12.984 1 96.19 79 SER A C 1
ATOM 648 O O . SER A 1 79 ? 0.803 -10.805 -14.07 1 96.19 79 SER A O 1
ATOM 650 N N . ILE A 1 80 ? -0.488 -9.578 -12.797 1 94.94 80 ILE A N 1
ATOM 651 C CA . ILE A 1 80 ? -1.47 -9.344 -13.852 1 94.94 80 ILE A CA 1
ATOM 652 C C . ILE A 1 80 ? -0.81 -8.609 -15.016 1 94.94 80 ILE A C 1
ATOM 654 O O . ILE A 1 80 ? -1.115 -8.875 -16.172 1 94.94 80 ILE A O 1
ATOM 658 N N . GLU A 1 81 ? 0.109 -7.781 -14.789 1 92.19 81 GLU A N 1
ATOM 659 C CA . GLU A 1 81 ? 0.805 -6.992 -15.797 1 92.19 81 GLU A CA 1
ATOM 660 C C . GLU A 1 81 ? 1.669 -7.879 -16.688 1 92.19 81 GLU A C 1
ATOM 662 O O . GLU A 1 81 ? 2.021 -7.492 -17.812 1 92.19 81 GLU A O 1
ATOM 667 N N . ASN A 1 82 ? 2.008 -9.031 -16.266 1 92.44 82 ASN A N 1
ATOM 668 C CA . ASN A 1 82 ? 2.857 -9.945 -17.016 1 92.44 82 ASN A CA 1
ATOM 669 C C . ASN A 1 82 ? 2.131 -10.516 -18.234 1 92.44 82 ASN A C 1
ATOM 671 O O . ASN A 1 82 ? 2.76 -11.07 -19.141 1 92.44 82 ASN A O 1
ATOM 675 N N . PHE A 1 83 ? 0.828 -10.367 -18.297 1 93.06 83 PHE A N 1
ATOM 676 C CA . PHE A 1 83 ? 0.077 -10.828 -19.469 1 93.06 83 PHE A CA 1
ATOM 677 C C . PHE A 1 83 ? 0.425 -10.008 -20.703 1 93.06 83 PHE A C 1
ATOM 679 O O . PHE A 1 83 ? 0.117 -10.406 -21.828 1 93.06 83 PHE A O 1
ATOM 686 N N . LYS A 1 84 ? 1.002 -8.875 -20.547 1 90.56 84 LYS A N 1
ATOM 687 C CA . LYS A 1 84 ? 1.357 -7.996 -21.656 1 90.56 84 LYS A CA 1
ATOM 688 C C . LYS A 1 84 ? 2.674 -8.422 -22.297 1 90.56 84 LYS A C 1
ATOM 690 O O . LYS A 1 84 ? 3.059 -7.906 -23.344 1 90.56 84 LYS A O 1
ATOM 695 N N . ARG A 1 85 ? 3.367 -9.375 -21.688 1 90.94 85 ARG A N 1
ATOM 696 C CA . ARG A 1 85 ? 4.57 -9.938 -22.281 1 90.94 85 ARG A CA 1
ATOM 697 C C . ARG A 1 85 ? 4.238 -10.688 -23.578 1 90.94 85 ARG A C 1
ATOM 699 O O . ARG A 1 85 ? 3.066 -10.805 -23.938 1 90.94 85 ARG A O 1
ATOM 706 N N . SER A 1 86 ? 5.332 -11.109 -24.312 1 92.69 86 SER A N 1
ATOM 707 C CA . SER A 1 86 ? 5.094 -11.867 -25.531 1 92.69 86 SER A CA 1
ATOM 708 C C . SER A 1 86 ? 4.254 -13.109 -25.25 1 92.69 86 SER A C 1
ATOM 710 O O . SER A 1 86 ? 4.383 -13.727 -24.188 1 92.69 86 SER A O 1
ATOM 712 N N . GLN A 1 87 ? 3.438 -13.391 -26.219 1 94 87 GLN A N 1
ATOM 713 C CA . GLN A 1 87 ? 2.557 -14.539 -26.062 1 94 87 GLN A CA 1
ATOM 714 C C . GLN A 1 87 ? 3.354 -15.812 -25.766 1 94 87 GLN A C 1
ATOM 716 O O . GLN A 1 87 ? 2.93 -16.641 -24.969 1 94 87 GLN A O 1
ATOM 721 N N . ASN A 1 88 ? 4.449 -15.898 -26.375 1 94.06 88 ASN A N 1
ATOM 722 C CA . ASN A 1 88 ? 5.312 -17.047 -26.156 1 94.06 88 ASN A CA 1
ATOM 723 C C . ASN A 1 88 ? 5.781 -17.125 -24.703 1 94.06 88 ASN A C 1
ATOM 725 O O . ASN A 1 88 ? 5.797 -18.203 -24.109 1 94.06 88 ASN A O 1
ATOM 729 N N . GLU A 1 89 ? 6.137 -16.047 -24.188 1 93.75 89 GLU A N 1
ATOM 730 C CA . GLU A 1 89 ? 6.59 -16.016 -22.797 1 93.75 89 GLU A CA 1
ATOM 731 C C . GLU A 1 89 ? 5.449 -16.344 -21.828 1 93.75 89 GLU A C 1
ATOM 733 O O . GLU A 1 89 ? 5.625 -17.141 -20.891 1 93.75 89 GLU A O 1
ATOM 738 N N . VAL A 1 90 ? 4.324 -15.734 -22.094 1 96.06 90 VAL A N 1
ATOM 739 C CA . VAL A 1 90 ? 3.17 -15.961 -21.219 1 96.06 90 VAL A CA 1
ATOM 740 C C . VAL A 1 90 ? 2.775 -17.438 -21.266 1 96.06 90 VAL A C 1
ATOM 742 O O . VAL A 1 90 ? 2.566 -18.062 -20.234 1 96.06 90 VAL A O 1
ATOM 745 N N . ASP A 1 91 ? 2.734 -17.984 -22.453 1 96.12 91 ASP A N 1
ATOM 746 C CA . ASP A 1 91 ? 2.402 -19.391 -22.625 1 96.12 91 ASP A CA 1
ATOM 747 C C . ASP A 1 91 ? 3.406 -20.281 -21.891 1 96.12 91 ASP A C 1
ATOM 749 O O . ASP A 1 91 ? 3.025 -21.266 -21.25 1 96.12 91 ASP A O 1
ATOM 753 N N . GLY A 1 92 ? 4.633 -19.922 -22.062 1 95.06 92 GLY A N 1
ATOM 754 C CA . GLY A 1 92 ? 5.664 -20.672 -21.375 1 95.06 92 GLY A CA 1
ATOM 755 C C . GLY A 1 92 ? 5.5 -20.656 -19.859 1 95.06 92 GLY A C 1
ATOM 756 O O . GLY A 1 92 ? 5.695 -21.688 -19.203 1 95.06 92 GLY A O 1
ATOM 757 N N . LEU A 1 93 ? 5.184 -19.547 -19.328 1 96.5 93 LEU A N 1
ATOM 758 C CA . LEU A 1 93 ? 4.973 -19.422 -17.891 1 96.5 93 LEU A CA 1
ATOM 759 C C . LEU A 1 93 ? 3.77 -20.234 -17.438 1 96.5 93 LEU A C 1
ATOM 761 O O . LEU A 1 93 ? 3.801 -20.859 -16.375 1 96.5 93 LEU A O 1
ATOM 765 N N . MET A 1 94 ? 2.73 -20.25 -18.266 1 97.56 94 MET A N 1
ATOM 766 C CA . MET A 1 94 ? 1.539 -21.031 -17.953 1 97.56 94 MET A CA 1
ATOM 767 C C . MET A 1 94 ? 1.852 -22.516 -17.953 1 97.56 94 MET A C 1
ATOM 769 O O . MET A 1 94 ? 1.402 -23.25 -17.062 1 97.56 94 MET A O 1
ATOM 773 N N . VAL A 1 95 ? 2.58 -22.891 -18.922 1 96.69 95 VAL A N 1
ATOM 774 C CA . VAL A 1 95 ? 2.965 -24.297 -19.031 1 96.69 95 VAL A CA 1
ATOM 775 C C . VAL A 1 95 ? 3.818 -24.703 -17.828 1 96.69 95 VAL A C 1
ATOM 777 O O . VAL A 1 95 ? 3.611 -25.766 -17.234 1 96.69 95 VAL A O 1
ATOM 780 N N . LEU A 1 96 ? 4.77 -23.875 -17.516 1 95.75 96 LEU A N 1
ATOM 781 C CA . LEU A 1 96 ? 5.613 -24.141 -16.359 1 95.75 96 LEU A CA 1
ATOM 782 C C . LEU A 1 96 ? 4.773 -24.25 -15.086 1 95.75 96 LEU A C 1
ATOM 784 O O . LEU A 1 96 ? 4.988 -25.156 -14.273 1 95.75 96 LEU A O 1
ATOM 788 N N . ALA A 1 97 ? 3.844 -23.344 -14.891 1 96.69 97 ALA A N 1
ATOM 789 C CA . ALA A 1 97 ? 2.961 -23.359 -13.727 1 96.69 97 ALA A CA 1
ATOM 790 C C . ALA A 1 97 ? 2.17 -24.672 -13.664 1 96.69 97 ALA A C 1
ATOM 792 O O . ALA A 1 97 ? 2.062 -25.281 -12.602 1 96.69 97 ALA A O 1
ATOM 793 N N . LYS A 1 98 ? 1.637 -25.047 -14.766 1 97.06 98 LYS A N 1
ATOM 794 C CA . LYS A 1 98 ? 0.879 -26.297 -14.844 1 97.06 98 LYS A CA 1
ATOM 795 C C . LYS A 1 98 ? 1.732 -27.484 -14.414 1 97.06 98 LYS A C 1
ATOM 797 O O . LYS A 1 98 ? 1.304 -28.297 -13.594 1 97.06 98 LYS A O 1
ATOM 802 N N . GLN A 1 99 ? 2.877 -27.516 -14.984 1 96.12 99 GLN A N 1
ATOM 803 C CA . GLN A 1 99 ? 3.797 -28.594 -14.656 1 96.12 99 GLN A CA 1
ATOM 804 C C . GLN A 1 99 ? 4.102 -28.625 -13.156 1 96.12 99 GLN A C 1
ATOM 806 O O . GLN A 1 99 ? 4.145 -29.703 -12.547 1 96.12 99 GLN A O 1
ATOM 811 N N . LYS A 1 100 ? 4.32 -27.531 -12.625 1 95.12 100 LYS A N 1
ATOM 812 C CA . LYS A 1 100 ? 4.723 -27.453 -11.227 1 95.12 100 LYS A CA 1
ATOM 813 C C . LYS A 1 100 ? 3.551 -27.797 -10.305 1 95.12 100 LYS A C 1
ATOM 815 O O . LYS A 1 100 ? 3.734 -28.422 -9.266 1 95.12 100 LYS A O 1
ATOM 820 N N . PHE A 1 101 ? 2.354 -27.375 -10.641 1 95.94 101 PHE A N 1
ATOM 821 C CA . PHE A 1 101 ? 1.198 -27.75 -9.828 1 95.94 101 PHE A CA 1
ATOM 822 C C . PHE A 1 101 ? 0.913 -29.234 -9.953 1 95.94 101 PHE A C 1
ATOM 824 O O . PHE A 1 101 ? 0.488 -29.875 -8.984 1 95.94 101 PHE A O 1
ATOM 831 N N . GLU A 1 102 ? 1.103 -29.781 -11.148 1 96.25 102 GLU A N 1
ATOM 832 C CA . GLU A 1 102 ? 0.967 -31.234 -11.312 1 96.25 102 GLU A CA 1
ATOM 833 C C . GLU A 1 102 ? 1.942 -31.984 -10.422 1 96.25 102 GLU A C 1
ATOM 835 O O . GLU A 1 102 ? 1.559 -32.938 -9.742 1 96.25 102 GLU A O 1
ATOM 840 N N . LYS A 1 103 ? 3.127 -31.562 -10.469 1 94.75 103 LYS A N 1
ATOM 841 C CA . LYS A 1 103 ? 4.148 -32.188 -9.633 1 94.75 103 LYS A CA 1
ATOM 842 C C . LYS A 1 103 ? 3.803 -32.062 -8.148 1 94.75 103 LYS A C 1
ATOM 844 O O . LYS A 1 103 ? 4.02 -33 -7.375 1 94.75 103 LYS A O 1
ATOM 849 N N . LEU A 1 104 ? 3.312 -30.938 -7.77 1 94.19 104 LEU A N 1
ATOM 850 C CA . LEU A 1 104 ? 2.881 -30.688 -6.398 1 94.19 104 LEU A CA 1
ATOM 851 C C . LEU A 1 104 ? 1.828 -31.703 -5.973 1 94.19 104 LEU A C 1
ATOM 853 O O . LEU A 1 104 ? 1.896 -32.25 -4.867 1 94.19 104 LEU A O 1
ATOM 857 N N . LEU A 1 105 ? 0.918 -31.969 -6.824 1 94.69 105 LEU A N 1
ATOM 858 C CA . LEU A 1 105 ? -0.179 -32.875 -6.531 1 94.69 105 LEU A CA 1
ATOM 859 C C . LEU A 1 105 ? 0.319 -34.312 -6.457 1 94.69 105 LEU A C 1
ATOM 861 O O . LEU A 1 105 ? -0.239 -35.156 -5.719 1 94.69 105 LEU A O 1
ATOM 865 N N . GLU A 1 106 ? 1.37 -34.562 -7.18 1 94.62 106 GLU A N 1
ATOM 866 C CA . GLU A 1 106 ? 1.996 -35.875 -7.102 1 94.62 106 GLU A CA 1
ATOM 867 C C . GLU A 1 106 ? 2.645 -36.094 -5.738 1 94.62 106 GLU A C 1
ATOM 869 O O . GLU A 1 106 ? 2.812 -37.25 -5.301 1 94.62 106 GLU A O 1
ATOM 874 N N . GLU A 1 107 ? 2.951 -35.062 -5.125 1 92.81 107 GLU A N 1
ATOM 875 C CA . GLU A 1 107 ? 3.617 -35.156 -3.828 1 92.81 107 GLU A CA 1
ATOM 876 C C . GLU A 1 107 ? 2.625 -34.938 -2.688 1 92.81 107 GLU A C 1
ATOM 878 O O . GLU A 1 107 ? 2.971 -34.375 -1.649 1 92.81 107 GLU A O 1
ATOM 883 N N . ARG A 1 108 ? 1.455 -35.312 -2.809 1 91.56 108 ARG A N 1
ATOM 884 C CA . ARG A 1 108 ? 0.38 -35.062 -1.85 1 91.56 108 ARG A CA 1
ATOM 885 C C . ARG A 1 108 ? 0.714 -35.688 -0.492 1 91.56 108 ARG A C 1
ATOM 887 O O . ARG A 1 108 ? 0.371 -35.125 0.549 1 91.56 108 ARG A O 1
ATOM 894 N N . GLU A 1 109 ? 1.324 -36.812 -0.479 1 92.31 109 GLU A N 1
ATOM 895 C CA . GLU A 1 109 ? 1.683 -37.469 0.774 1 92.31 109 GLU A CA 1
ATOM 896 C C . GLU A 1 109 ? 2.686 -36.656 1.567 1 92.31 109 GLU A C 1
ATOM 898 O O . GLU A 1 109 ? 2.574 -36.531 2.789 1 92.31 109 GLU A O 1
ATOM 903 N N . ASN A 1 110 ? 3.643 -36.156 0.857 1 91.12 110 ASN A N 1
ATOM 904 C CA . ASN A 1 110 ? 4.629 -35.281 1.501 1 91.12 110 ASN A CA 1
ATOM 905 C C . ASN A 1 110 ? 3.986 -34 2.045 1 91.12 110 ASN A C 1
ATOM 907 O O . ASN A 1 110 ? 4.352 -33.531 3.121 1 91.12 110 ASN A O 1
ATOM 911 N N . LEU A 1 111 ? 3.109 -33.438 1.31 1 93.56 111 LEU A N 1
ATOM 912 C CA . LEU A 1 111 ? 2.379 -32.25 1.744 1 93.56 111 LEU A CA 1
ATOM 913 C C . LEU A 1 111 ? 1.604 -32.531 3.027 1 93.56 111 LEU A C 1
ATOM 915 O O . LEU A 1 111 ? 1.599 -31.703 3.947 1 93.56 111 LEU A O 1
ATOM 919 N N . GLU A 1 112 ? 1.026 -33.656 3.055 1 94.75 112 GLU A N 1
ATOM 920 C CA . GLU A 1 112 ? 0.27 -34.062 4.238 1 94.75 112 GLU A CA 1
ATOM 921 C C . GLU A 1 112 ? 1.191 -34.312 5.43 1 94.75 112 GLU A C 1
ATOM 923 O O . GLU A 1 112 ? 0.904 -33.844 6.539 1 94.75 112 GLU A O 1
ATOM 928 N N . LYS A 1 113 ? 2.209 -34.969 5.141 1 92.56 113 LYS A N 1
ATOM 929 C CA . LYS A 1 113 ? 3.182 -35.281 6.184 1 92.56 113 LYS A CA 1
ATOM 930 C C . LYS A 1 113 ? 3.688 -34 6.859 1 92.56 113 LYS A C 1
ATOM 932 O O . LYS A 1 113 ? 3.82 -33.969 8.086 1 92.56 113 LYS A O 1
ATOM 937 N N . HIS A 1 114 ? 3.941 -33 6.133 1 91 114 HIS A N 1
ATOM 938 C CA . HIS A 1 114 ? 4.516 -31.75 6.664 1 91 114 HIS A CA 1
ATOM 939 C C . HIS A 1 114 ? 3.434 -30.734 6.969 1 91 114 HIS A C 1
ATOM 941 O O . HIS A 1 114 ? 3.729 -29.641 7.453 1 91 114 HIS A O 1
ATOM 947 N N . GLY A 1 115 ? 2.176 -31.078 6.676 1 95.31 115 GLY A N 1
ATOM 948 C CA . GLY A 1 115 ? 1.044 -30.203 6.969 1 95.31 115 GLY A CA 1
ATOM 949 C C . GLY A 1 115 ? 1.069 -28.906 6.188 1 95.31 115 GLY A C 1
ATOM 950 O O . GLY A 1 115 ? 0.823 -27.844 6.746 1 95.31 115 GLY A O 1
ATOM 951 N N . VAL A 1 116 ? 1.477 -28.969 4.898 1 96.31 116 VAL A N 1
ATOM 952 C CA . VAL A 1 116 ? 1.63 -27.781 4.066 1 96.31 116 VAL A CA 1
ATOM 953 C C . VAL A 1 116 ? 0.284 -27.391 3.455 1 96.31 116 VAL A C 1
ATOM 955 O O . VAL A 1 116 ? -0.349 -28.203 2.777 1 96.31 116 VAL A O 1
ATOM 958 N N . CYS A 1 117 ? -0.207 -26.219 3.746 1 97.88 117 CYS A N 1
ATOM 959 C CA . CYS A 1 117 ? -1.412 -25.656 3.146 1 97.88 117 CYS A CA 1
ATOM 960 C C . CYS A 1 117 ? -1.066 -24.75 1.98 1 97.88 117 CYS A C 1
ATOM 962 O O . CYS A 1 117 ? -0.312 -23.781 2.143 1 97.88 117 CYS A O 1
ATOM 964 N N . ILE A 1 118 ? -1.594 -25.031 0.842 1 97.69 118 ILE A N 1
ATOM 965 C CA . ILE A 1 118 ? -1.338 -24.25 -0.361 1 97.69 118 ILE A CA 1
ATOM 966 C C . ILE A 1 118 ? -2.516 -23.312 -0.627 1 97.69 118 ILE A C 1
ATOM 968 O O . ILE A 1 118 ? -3.668 -23.75 -0.675 1 97.69 118 ILE A O 1
ATOM 972 N N . ARG A 1 119 ? -2.24 -22.078 -0.782 1 98.12 119 ARG A N 1
ATOM 973 C CA . ARG A 1 119 ? -3.232 -21.078 -1.175 1 98.12 119 ARG A CA 1
ATOM 974 C C . ARG A 1 119 ? -2.783 -20.312 -2.416 1 98.12 119 ARG A C 1
ATOM 976 O O . ARG A 1 119 ? -1.586 -20.109 -2.621 1 98.12 119 ARG A O 1
ATOM 983 N N . VAL A 1 120 ? -3.695 -19.984 -3.234 1 98.25 120 VAL A N 1
ATOM 984 C CA . VAL A 1 120 ? -3.402 -19.172 -4.41 1 98.25 120 VAL A CA 1
ATOM 985 C C . VAL A 1 120 ? -4.195 -17.875 -4.352 1 98.25 120 VAL A C 1
ATOM 987 O O . VAL A 1 120 ? -5.422 -17.891 -4.234 1 98.25 120 VAL A O 1
ATOM 990 N N . LEU A 1 121 ? -3.52 -16.766 -4.387 1 98.31 121 LEU A N 1
ATOM 991 C CA . LEU A 1 121 ? -4.105 -15.43 -4.301 1 98.31 121 LEU A CA 1
ATOM 992 C C . LEU A 1 121 ? -4.082 -14.734 -5.656 1 98.31 121 LEU A C 1
ATOM 994 O O . LEU A 1 121 ? -3.016 -14.57 -6.254 1 98.31 121 LEU A O 1
ATOM 998 N N . GLY A 1 122 ? -5.215 -14.305 -6.152 1 97.75 122 GLY A N 1
ATOM 999 C CA . GLY A 1 122 ? -5.328 -13.633 -7.438 1 97.75 122 GLY A CA 1
ATOM 1000 C C . GLY A 1 122 ? -6.609 -13.969 -8.172 1 97.75 122 GLY A C 1
ATOM 1001 O O . GLY A 1 122 ? -7.469 -14.68 -7.645 1 97.75 122 GLY A O 1
ATOM 1002 N N . ASP A 1 123 ? -6.793 -13.43 -9.352 1 95.62 123 ASP A N 1
ATOM 1003 C CA . ASP A 1 123 ? -7.977 -13.711 -10.156 1 95.62 123 ASP A CA 1
ATOM 1004 C C . ASP A 1 123 ? -7.75 -14.922 -11.062 1 95.62 123 ASP A C 1
ATOM 1006 O O . ASP A 1 123 ? -7.301 -14.773 -12.203 1 95.62 123 ASP A O 1
ATOM 1010 N N . LEU A 1 124 ? -8.219 -16.031 -10.664 1 96.5 124 LEU A N 1
ATOM 1011 C CA . LEU A 1 124 ? -7.961 -17.297 -11.344 1 96.5 124 LEU A CA 1
ATOM 1012 C C . LEU A 1 124 ? -8.672 -17.344 -12.688 1 96.5 124 LEU A C 1
ATOM 1014 O O . LEU A 1 124 ? -8.289 -18.109 -13.578 1 96.5 124 LEU A O 1
ATOM 1018 N N . ASN A 1 125 ? -9.688 -16.5 -12.883 1 93.69 125 ASN A N 1
ATOM 1019 C CA . ASN A 1 125 ? -10.43 -16.484 -14.141 1 93.69 125 ASN A CA 1
ATOM 1020 C C . ASN A 1 125 ? -9.555 -16.047 -15.305 1 93.69 125 ASN A C 1
ATOM 1022 O O . ASN A 1 125 ? -9.906 -16.266 -16.469 1 93.69 125 ASN A O 1
ATOM 1026 N N . MET A 1 126 ? -8.453 -15.406 -15.031 1 94.25 126 MET A N 1
ATOM 1027 C CA . MET A 1 126 ? -7.559 -14.922 -16.078 1 94.25 126 MET A CA 1
ATOM 1028 C C . MET A 1 126 ? -6.664 -16.047 -16.594 1 94.25 126 MET A C 1
ATOM 1030 O O . MET A 1 126 ? -5.98 -15.891 -17.594 1 94.25 126 MET A O 1
ATOM 1034 N N . LEU A 1 127 ? -6.699 -17.203 -15.945 1 97.12 127 LEU A N 1
ATOM 1035 C CA . LEU A 1 127 ? -5.809 -18.312 -16.266 1 97.12 127 LEU A CA 1
ATOM 1036 C C . LEU A 1 127 ? -6.508 -19.344 -17.141 1 97.12 127 LEU A C 1
ATOM 1038 O O . LEU A 1 127 ? -7.738 -19.391 -17.188 1 97.12 127 LEU A O 1
ATOM 1042 N N . PRO A 1 128 ? -5.703 -20.172 -17.875 1 96.44 128 PRO A N 1
ATOM 1043 C CA . PRO A 1 128 ? -6.316 -21.297 -18.609 1 96.44 128 PRO A CA 1
ATOM 1044 C C . PRO A 1 128 ? -7.102 -22.234 -17.703 1 96.44 128 PRO A C 1
ATOM 1046 O O . PRO A 1 128 ? -6.691 -22.484 -16.562 1 96.44 128 PRO A O 1
ATOM 1049 N N . LEU A 1 129 ? -8.164 -22.781 -18.234 1 96.62 129 LEU A N 1
ATOM 1050 C CA . LEU A 1 129 ? -9.094 -23.578 -17.438 1 96.62 129 LEU A CA 1
ATOM 1051 C C . LEU A 1 129 ? -8.383 -24.766 -16.812 1 96.62 129 LEU A C 1
ATOM 1053 O O . LEU A 1 129 ? -8.648 -25.109 -15.656 1 96.62 129 LEU A O 1
ATOM 1057 N N . ASP A 1 130 ? -7.551 -25.438 -17.516 1 96.38 130 ASP A N 1
ATOM 1058 C CA . ASP A 1 130 ? -6.844 -26.609 -17 1 96.38 130 ASP A CA 1
ATOM 1059 C C . ASP A 1 130 ? -5.957 -26.219 -15.812 1 96.38 130 ASP A C 1
ATOM 1061 O O . ASP A 1 130 ? -5.844 -26.969 -14.844 1 96.38 130 ASP A O 1
ATOM 1065 N N . LEU A 1 131 ? -5.32 -25.078 -15.914 1 97.56 131 LEU A N 1
ATOM 1066 C CA . LEU A 1 131 ? -4.516 -24.594 -14.797 1 97.56 131 LEU A CA 1
ATOM 1067 C C . LEU A 1 131 ? -5.398 -24.234 -13.609 1 97.56 131 LEU A C 1
ATOM 1069 O O . LEU A 1 131 ? -5.043 -24.516 -12.461 1 97.56 131 LEU A O 1
ATOM 1073 N N . GLN A 1 132 ? -6.531 -23.578 -13.844 1 98.06 132 GLN A N 1
ATOM 1074 C CA . GLN A 1 132 ? -7.488 -23.297 -12.773 1 98.06 132 GLN A CA 1
ATOM 1075 C C . GLN A 1 132 ? -7.852 -24.562 -12.016 1 98.06 132 GLN A C 1
ATOM 1077 O O . GLN A 1 132 ? -7.898 -24.578 -10.781 1 98.06 132 GLN A O 1
ATOM 1082 N N . GLN A 1 133 ? -8.094 -25.594 -12.75 1 97.81 133 GLN A N 1
ATOM 1083 C CA . GLN A 1 133 ? -8.516 -26.859 -12.164 1 97.81 133 GLN A CA 1
ATOM 1084 C C . GLN A 1 133 ? -7.398 -27.469 -11.32 1 97.81 133 GLN A C 1
ATOM 1086 O O . GLN A 1 133 ? -7.652 -28.016 -10.242 1 97.81 133 GLN A O 1
ATOM 1091 N N . LEU A 1 134 ? -6.184 -27.422 -11.828 1 97.25 134 LEU A N 1
ATOM 1092 C CA . LEU A 1 134 ? -5.039 -27.922 -11.062 1 97.25 134 LEU A CA 1
ATOM 1093 C C . LEU A 1 134 ? -4.875 -27.141 -9.766 1 97.25 134 LEU A C 1
ATOM 1095 O O . LEU A 1 134 ? -4.621 -27.734 -8.711 1 97.25 134 LEU A O 1
ATOM 1099 N N . ILE A 1 135 ? -5.008 -25.844 -9.852 1 97.69 135 ILE A N 1
ATOM 1100 C CA . ILE A 1 135 ? -4.906 -24.969 -8.68 1 97.69 135 ILE A CA 1
ATOM 1101 C C . ILE A 1 135 ? -5.996 -25.328 -7.676 1 97.69 135 ILE A C 1
ATOM 1103 O O . ILE A 1 135 ? -5.73 -25.469 -6.48 1 97.69 135 ILE A O 1
ATOM 1107 N N . ALA A 1 136 ? -7.199 -25.484 -8.219 1 97.75 136 ALA A N 1
ATOM 1108 C CA . ALA A 1 136 ? -8.32 -25.844 -7.352 1 97.75 136 ALA A CA 1
ATOM 1109 C C . ALA A 1 136 ? -8.039 -27.141 -6.594 1 97.75 136 ALA A C 1
ATOM 1111 O O . ALA A 1 136 ? -8.297 -27.234 -5.395 1 97.75 136 ALA A O 1
ATOM 1112 N N . LYS A 1 137 ? -7.523 -28.141 -7.277 1 97.19 137 LYS A N 1
ATOM 1113 C CA . LYS A 1 137 ? -7.188 -29.422 -6.645 1 97.19 137 LYS A CA 1
ATOM 1114 C C . LYS A 1 137 ? -6.152 -29.219 -5.539 1 97.19 137 LYS A C 1
ATOM 1116 O O . LYS A 1 137 ? -6.293 -29.781 -4.449 1 97.19 137 LYS A O 1
ATOM 1121 N N . ALA A 1 138 ? -5.156 -28.453 -5.828 1 96.81 138 ALA A N 1
ATOM 1122 C CA . ALA A 1 138 ? -4.098 -28.203 -4.852 1 96.81 138 ALA A CA 1
ATOM 1123 C C . ALA A 1 138 ? -4.648 -27.484 -3.621 1 96.81 138 ALA A C 1
ATOM 1125 O O . ALA A 1 138 ? -4.367 -27.891 -2.488 1 96.81 138 ALA A O 1
ATOM 1126 N N . VAL A 1 139 ? -5.434 -26.469 -3.824 1 97.5 139 VAL A N 1
ATOM 1127 C CA . VAL A 1 139 ? -5.969 -25.641 -2.75 1 97.5 139 VAL A CA 1
ATOM 1128 C C . VAL A 1 139 ? -6.918 -26.469 -1.885 1 97.5 139 VAL A C 1
ATOM 1130 O O . VAL A 1 139 ? -6.789 -26.5 -0.658 1 97.5 139 VAL A O 1
ATOM 1133 N N . VAL A 1 140 ? -7.812 -27.203 -2.504 1 96.94 140 VAL A N 1
ATOM 1134 C CA . VAL A 1 140 ? -8.844 -27.938 -1.776 1 96.94 140 VAL A CA 1
ATOM 1135 C C . VAL A 1 140 ? -8.211 -29.125 -1.039 1 96.94 140 VAL A C 1
ATOM 1137 O O . VAL A 1 140 ? -8.547 -29.391 0.116 1 96.94 140 VAL A O 1
ATOM 1140 N N . SER A 1 141 ? -7.246 -29.844 -1.691 1 96.06 141 SER A N 1
ATOM 1141 C CA . SER A 1 141 ? -6.664 -31.047 -1.1 1 96.06 141 SER A CA 1
ATOM 1142 C C . SER A 1 141 ? -5.793 -30.703 0.104 1 96.06 141 SER A C 1
ATOM 1144 O O . SER A 1 141 ? -5.527 -31.547 0.949 1 96.06 141 SER A O 1
ATOM 1146 N N . THR A 1 142 ? -5.363 -29.453 0.243 1 97.12 142 THR A N 1
ATOM 1147 C CA . THR A 1 142 ? -4.465 -29.094 1.336 1 97.12 142 THR A CA 1
ATOM 1148 C C . THR A 1 142 ? -5.152 -28.125 2.305 1 97.12 142 THR A C 1
ATOM 1150 O O . THR A 1 142 ? -4.516 -27.609 3.227 1 97.12 142 THR A O 1
ATOM 1153 N N . LYS A 1 143 ? -6.391 -27.891 2.154 1 96.38 143 LYS A N 1
ATOM 1154 C CA . LYS A 1 143 ? -7.137 -26.828 2.838 1 96.38 143 LYS A CA 1
ATOM 1155 C C . LYS A 1 143 ? -7.098 -27.016 4.352 1 96.38 143 LYS A C 1
ATOM 1157 O O . LYS A 1 143 ? -7.145 -26.047 5.105 1 96.38 143 LYS A O 1
ATOM 1162 N N . THR A 1 144 ? -6.945 -28.203 4.812 1 96.31 144 THR A N 1
ATOM 1163 C CA . THR A 1 144 ? -7.035 -28.484 6.238 1 96.31 144 THR A CA 1
ATOM 1164 C C . THR A 1 144 ? -5.648 -28.562 6.863 1 96.31 144 THR A C 1
ATOM 1166 O O . THR A 1 144 ? -5.516 -28.703 8.078 1 96.31 144 THR A O 1
ATOM 1169 N N . HIS A 1 145 ? -4.621 -28.641 6.031 1 96.69 145 HIS A N 1
ATOM 1170 C CA . HIS A 1 145 ? -3.266 -28.625 6.57 1 96.69 145 HIS A CA 1
ATOM 1171 C C . HIS A 1 145 ? -2.973 -27.312 7.289 1 96.69 145 HIS A C 1
ATOM 1173 O O . HIS A 1 145 ? -3.412 -26.234 6.852 1 96.69 145 HIS A O 1
ATOM 1179 N N . ASN A 1 146 ? -2.201 -27.328 8.375 1 96 146 ASN A N 1
ATOM 1180 C CA . ASN A 1 146 ? -2.148 -26.125 9.195 1 96 146 ASN A CA 1
ATOM 1181 C C . ASN A 1 146 ? -0.772 -25.938 9.828 1 96 146 ASN A C 1
ATOM 1183 O O . ASN A 1 146 ? -0.628 -25.188 10.805 1 96 146 ASN A O 1
ATOM 1187 N N . LYS A 1 147 ? 0.14 -26.594 9.367 1 95.25 147 LYS A N 1
ATOM 1188 C CA . LYS A 1 147 ? 1.469 -26.469 9.953 1 95.25 147 LYS A CA 1
ATOM 1189 C C . LYS A 1 147 ? 2.281 -25.391 9.234 1 95.25 147 LYS A C 1
ATOM 1191 O O . LYS A 1 147 ? 2.947 -24.578 9.875 1 95.25 147 LYS A O 1
ATOM 1196 N N . CYS A 1 148 ? 2.359 -25.469 7.93 1 95.69 148 CYS A N 1
ATOM 1197 C CA . CYS A 1 148 ? 3.045 -24.5 7.09 1 95.69 148 CYS A CA 1
ATOM 1198 C C . CYS A 1 148 ? 2.143 -24.016 5.957 1 95.69 148 CYS A C 1
ATOM 1200 O O . CYS A 1 148 ? 1.325 -24.781 5.445 1 95.69 148 CYS A O 1
ATOM 1202 N N . PHE A 1 149 ? 2.293 -22.75 5.566 1 98.31 149 PHE A N 1
ATOM 1203 C CA . PHE A 1 149 ? 1.43 -22.156 4.551 1 98.31 149 PHE A CA 1
ATOM 1204 C C . PHE A 1 149 ? 2.254 -21.594 3.398 1 98.31 149 PHE A C 1
ATOM 1206 O O . PHE A 1 149 ? 3.242 -20.891 3.619 1 98.31 149 PHE A O 1
ATOM 1213 N N . LEU A 1 150 ? 1.921 -21.922 2.248 1 98.12 150 LEU A N 1
ATOM 1214 C CA . LEU A 1 150 ? 2.488 -21.328 1.04 1 98.12 150 LEU A CA 1
ATOM 1215 C C . LEU A 1 150 ? 1.418 -20.609 0.235 1 98.12 150 LEU A C 1
ATOM 1217 O O . LEU A 1 150 ? 0.492 -21.234 -0.286 1 98.12 150 LEU A O 1
ATOM 1221 N N . ASN A 1 151 ? 1.496 -19.297 0.178 1 98.69 151 ASN A N 1
ATOM 1222 C CA . ASN A 1 151 ? 0.637 -18.469 -0.657 1 98.69 151 ASN A CA 1
ATOM 1223 C C . ASN A 1 151 ? 1.303 -18.125 -1.989 1 98.69 151 ASN A C 1
ATOM 1225 O O . ASN A 1 151 ? 2.359 -17.5 -2.02 1 98.69 151 ASN A O 1
ATOM 1229 N N . VAL A 1 152 ? 0.684 -18.547 -3.014 1 98.56 152 VAL A N 1
ATOM 1230 C CA . VAL A 1 152 ? 1.19 -18.25 -4.348 1 98.56 152 VAL A CA 1
ATOM 1231 C C . VAL A 1 152 ? 0.339 -17.156 -4.996 1 98.56 152 VAL A C 1
ATOM 1233 O O . VAL A 1 152 ? -0.816 -17.391 -5.355 1 98.56 152 VAL A O 1
ATOM 1236 N N . CYS A 1 153 ? 0.875 -15.984 -5.137 1 98.62 153 CYS A N 1
ATOM 1237 C CA . CYS A 1 153 ? 0.181 -14.914 -5.844 1 98.62 153 CYS A CA 1
ATOM 1238 C C . CYS A 1 153 ? 0.274 -15.109 -7.352 1 98.62 153 CYS A C 1
ATOM 1240 O O . CYS A 1 153 ? 1.354 -14.992 -7.934 1 98.62 153 CYS A O 1
ATOM 1242 N N . PHE A 1 154 ? -0.813 -15.375 -7.969 1 98.25 154 PHE A N 1
ATOM 1243 C CA . PHE A 1 154 ? -0.89 -15.711 -9.383 1 98.25 154 PHE A CA 1
ATOM 1244 C C . PHE A 1 154 ? -2.027 -14.945 -10.062 1 98.25 154 PHE A C 1
ATOM 1246 O O . PHE A 1 154 ? -3.184 -15.055 -9.648 1 98.25 154 PHE A O 1
ATOM 1253 N N . ALA A 1 155 ? -1.701 -14.227 -11.227 1 97.19 155 ALA A N 1
ATOM 1254 C CA . ALA A 1 155 ? -2.605 -13.219 -11.781 1 97.19 155 ALA A CA 1
ATOM 1255 C C . ALA A 1 155 ? -3.059 -12.234 -10.711 1 97.19 155 ALA A C 1
ATOM 1257 O O . ALA A 1 155 ? -4.258 -12.039 -10.5 1 97.19 155 ALA A O 1
ATOM 1258 N N . TYR A 1 156 ? -1.979 -11.602 -10.18 1 97.81 156 TYR A N 1
ATOM 1259 C CA . TYR A 1 156 ? -2.182 -10.836 -8.961 1 97.81 156 TYR A CA 1
ATOM 1260 C C . TYR A 1 156 ? -1.527 -9.461 -9.062 1 97.81 156 TYR A C 1
ATOM 1262 O O . TYR A 1 156 ? -0.415 -9.336 -9.578 1 97.81 156 TYR A O 1
ATOM 1270 N N . THR A 1 157 ? -2.162 -8.43 -8.609 1 97.5 157 THR A N 1
ATOM 1271 C CA . THR A 1 157 ? -1.631 -7.141 -8.164 1 97.5 157 THR A CA 1
ATOM 1272 C C . THR A 1 157 ? -2.402 -6.629 -6.953 1 97.5 157 THR A C 1
ATOM 1274 O O . THR A 1 157 ? -3.568 -6.977 -6.762 1 97.5 157 THR A O 1
ATOM 1277 N N . SER A 1 158 ? -1.71 -5.91 -6.133 1 98.12 158 SER A N 1
ATOM 1278 C CA . SER A 1 158 ? -2.318 -5.438 -4.895 1 98.12 158 SER A CA 1
ATOM 1279 C C . SER A 1 158 ? -3.504 -4.52 -5.172 1 98.12 158 SER A C 1
ATOM 1281 O O . SER A 1 158 ? -4.555 -4.648 -4.539 1 98.12 158 SER A O 1
ATOM 1283 N N . ARG A 1 159 ? -3.375 -3.611 -6.062 1 96.94 159 ARG A N 1
ATOM 1284 C CA . ARG A 1 159 ? -4.461 -2.682 -6.359 1 96.94 159 ARG A CA 1
ATOM 1285 C C . ARG A 1 159 ? -5.668 -3.412 -6.934 1 96.94 159 ARG A C 1
ATOM 1287 O O . ARG A 1 159 ? -6.812 -3.047 -6.656 1 96.94 159 ARG A O 1
ATOM 1294 N N . TYR A 1 160 ? -5.414 -4.426 -7.766 1 96.62 160 TYR A N 1
ATOM 1295 C CA . TYR A 1 160 ? -6.516 -5.25 -8.242 1 96.62 160 TYR A CA 1
ATOM 1296 C C . TYR A 1 160 ? -7.199 -5.973 -7.09 1 96.62 160 TYR A C 1
ATOM 1298 O O . TYR A 1 160 ? -8.43 -6.031 -7.027 1 96.62 160 TYR A O 1
ATOM 1306 N N . GLU A 1 161 ? -6.438 -6.543 -6.195 1 98 161 GLU A N 1
ATOM 1307 C CA . GLU A 1 161 ? -6.988 -7.215 -5.023 1 98 161 GLU A CA 1
ATOM 1308 C C . GLU A 1 161 ? -7.887 -6.277 -4.223 1 98 161 GLU A C 1
ATOM 1310 O O . GLU A 1 161 ? -9.008 -6.641 -3.861 1 98 161 GLU A O 1
ATOM 1315 N N . ILE A 1 162 ? -7.363 -5.109 -3.947 1 98.31 162 ILE A N 1
ATOM 1316 C CA . ILE A 1 162 ? -8.109 -4.133 -3.16 1 98.31 162 ILE A CA 1
ATOM 1317 C C . ILE A 1 162 ? -9.391 -3.748 -3.895 1 98.31 162 ILE A C 1
ATOM 1319 O O . ILE A 1 162 ? -10.477 -3.744 -3.303 1 98.31 162 ILE A O 1
ATOM 1323 N N . THR A 1 163 ? -9.25 -3.484 -5.109 1 97.69 163 THR A N 1
ATOM 1324 C CA . THR A 1 163 ? -10.398 -3.074 -5.914 1 97.69 163 THR A CA 1
ATOM 1325 C C . THR A 1 163 ? -11.453 -4.176 -5.953 1 97.69 163 THR A C 1
ATOM 1327 O O . THR A 1 163 ? -12.648 -3.9 -5.863 1 97.69 163 THR A O 1
ATOM 1330 N N . ASN A 1 164 ? -10.992 -5.387 -6.145 1 97.06 164 ASN A N 1
ATOM 1331 C CA . ASN A 1 164 ? -11.922 -6.508 -6.113 1 97.06 164 ASN A CA 1
ATOM 1332 C C . ASN A 1 164 ? -12.656 -6.59 -4.777 1 97.06 164 ASN A C 1
ATOM 1334 O O . ASN A 1 164 ? -13.859 -6.848 -4.742 1 97.06 164 ASN A O 1
ATOM 1338 N N . ALA A 1 165 ? -11.922 -6.422 -3.68 1 98.31 165 ALA A N 1
ATOM 1339 C CA . ALA A 1 165 ? -12.539 -6.41 -2.354 1 98.31 165 ALA A CA 1
ATOM 1340 C C . ALA A 1 165 ? -13.594 -5.312 -2.246 1 98.31 165 ALA A C 1
ATOM 1342 O O . ALA A 1 165 ? -14.656 -5.527 -1.664 1 98.31 165 ALA A O 1
ATOM 1343 N N . VAL A 1 166 ? -13.305 -4.164 -2.771 1 98.31 166 VAL A N 1
ATOM 1344 C CA . VAL A 1 166 ? -14.234 -3.041 -2.771 1 98.31 166 VAL A CA 1
ATOM 1345 C C . VAL A 1 166 ? -15.477 -3.398 -3.578 1 98.31 166 VAL A C 1
ATOM 1347 O O . VAL A 1 166 ? -16.609 -3.105 -3.158 1 98.31 166 VAL A O 1
ATOM 1350 N N . ARG A 1 167 ? -15.273 -3.992 -4.73 1 97.12 167 ARG A N 1
ATOM 1351 C CA . ARG A 1 167 ? -16.391 -4.406 -5.57 1 97.12 167 ARG A CA 1
ATOM 1352 C C . ARG A 1 167 ? -17.297 -5.387 -4.832 1 97.12 167 ARG A C 1
ATOM 1354 O O . ARG A 1 167 ? -18.531 -5.289 -4.91 1 97.12 167 ARG A O 1
ATOM 1361 N N . GLU A 1 168 ? -16.703 -6.324 -4.152 1 97.31 168 GLU A N 1
ATOM 1362 C CA . GLU A 1 168 ? -17.453 -7.293 -3.365 1 97.31 168 GLU A CA 1
ATOM 1363 C C . GLU A 1 168 ? -18.266 -6.602 -2.279 1 97.31 168 GLU A C 1
ATOM 1365 O O . GLU A 1 168 ? -19.438 -6.934 -2.072 1 97.31 168 GLU A O 1
ATOM 1370 N N . MET A 1 169 ? -17.656 -5.68 -1.579 1 98.12 169 MET A N 1
ATOM 1371 C CA . MET A 1 169 ? -18.375 -4.941 -0.536 1 98.12 169 MET A CA 1
ATOM 1372 C C . MET A 1 169 ? -19.484 -4.094 -1.133 1 98.12 169 MET A C 1
ATOM 1374 O O . MET A 1 169 ? -20.578 -4.012 -0.569 1 98.12 169 MET A O 1
ATOM 1378 N N . ALA A 1 170 ? -19.156 -3.461 -2.264 1 97.81 170 ALA A N 1
ATOM 1379 C CA . ALA A 1 170 ? -20.156 -2.666 -2.953 1 97.81 170 ALA A CA 1
ATOM 1380 C C . ALA A 1 170 ? -21.359 -3.527 -3.355 1 97.81 170 ALA A C 1
ATOM 1382 O O . ALA A 1 170 ? -22.5 -3.086 -3.268 1 97.81 170 ALA A O 1
ATOM 1383 N N . TRP A 1 171 ? -21.094 -4.684 -3.859 1 97 171 TRP A N 1
ATOM 1384 C CA . TRP A 1 171 ? -22.156 -5.629 -4.199 1 97 171 TRP A CA 1
ATOM 1385 C C . TRP A 1 171 ? -23 -5.957 -2.975 1 97 171 TRP A C 1
ATOM 1387 O O . TRP A 1 171 ? -24.234 -6.016 -3.062 1 97 171 TRP A O 1
ATOM 1397 N N . GLY A 1 172 ? -22.328 -6.23 -1.842 1 97.56 172 GLY A N 1
ATOM 1398 C CA . GLY A 1 172 ? -23.047 -6.461 -0.598 1 97.56 172 GLY A CA 1
ATOM 1399 C C . GLY A 1 172 ? -23.953 -5.309 -0.204 1 97.56 172 GLY A C 1
ATOM 1400 O O . GLY A 1 172 ? -25.062 -5.523 0.28 1 97.56 172 GLY A O 1
ATOM 1401 N N . VAL A 1 173 ? -23.484 -4.117 -0.367 1 98 173 VAL A N 1
ATOM 1402 C CA . VAL A 1 173 ? -24.266 -2.92 -0.062 1 98 173 VAL A CA 1
ATOM 1403 C C . VAL A 1 173 ? -25.438 -2.805 -1.031 1 98 173 VAL A C 1
ATOM 1405 O O . VAL A 1 173 ? -26.562 -2.527 -0.62 1 98 173 VAL A O 1
ATOM 1408 N N . GLU A 1 174 ? -25.109 -3.008 -2.299 1 96.44 174 GLU A N 1
ATOM 1409 C CA . GLU A 1 174 ? -26.125 -2.93 -3.354 1 96.44 174 GLU A CA 1
ATOM 1410 C C . GLU A 1 174 ? -27.281 -3.895 -3.088 1 96.44 174 GLU A C 1
ATOM 1412 O O . GLU A 1 174 ? -28.422 -3.596 -3.404 1 96.44 174 GLU A O 1
ATOM 1417 N N . HIS A 1 175 ? -27.047 -5.012 -2.477 1 96.25 175 HIS A N 1
ATOM 1418 C CA . HIS A 1 175 ? -28.062 -6.039 -2.244 1 96.25 175 HIS A CA 1
ATOM 1419 C C . HIS A 1 175 ? -28.547 -6.023 -0.797 1 96.25 175 HIS A C 1
ATOM 1421 O O . HIS A 1 175 ? -29.219 -6.961 -0.35 1 96.25 175 HIS A O 1
ATOM 1427 N N . GLY A 1 176 ? -28.125 -5.125 -0.046 1 96.06 176 GLY A N 1
ATOM 1428 C CA . GLY A 1 176 ? -28.641 -4.875 1.289 1 96.06 176 GLY A CA 1
ATOM 1429 C C . GLY A 1 176 ? -28.078 -5.816 2.336 1 96.06 176 GLY A C 1
ATOM 1430 O O . GLY A 1 176 ? -28.641 -5.949 3.426 1 96.06 176 GLY A O 1
ATOM 1431 N N . GLN A 1 177 ? -27 -6.488 2.02 1 97.25 177 GLN A N 1
ATOM 1432 C CA . GLN A 1 177 ? -26.375 -7.395 2.975 1 97.25 177 GLN A CA 1
ATOM 1433 C C . GLN A 1 177 ? -25.594 -6.621 4.039 1 97.25 177 GLN A C 1
ATOM 1435 O O . GLN A 1 177 ? -25.562 -7.023 5.203 1 97.25 177 GLN A O 1
ATOM 1440 N N . ILE A 1 178 ? -24.953 -5.566 3.65 1 98.06 178 ILE A N 1
ATOM 1441 C CA . ILE A 1 178 ? -24.25 -4.656 4.555 1 98.06 178 ILE A CA 1
ATOM 1442 C C . ILE A 1 178 ? -24.594 -3.211 4.184 1 98.06 178 ILE A C 1
ATOM 1444 O O . ILE A 1 178 ? -25.188 -2.951 3.137 1 98.06 178 ILE A O 1
ATOM 1448 N N . LYS A 1 179 ? -24.281 -2.365 5.137 1 97.31 179 LYS A N 1
ATOM 1449 C CA . LYS A 1 179 ? -24.469 -0.933 4.93 1 97.31 179 LYS A CA 1
ATOM 1450 C C . LYS A 1 179 ? -23.141 -0.242 4.641 1 97.31 179 LYS A C 1
ATOM 1452 O O . LYS A 1 179 ? -22.078 -0.776 4.961 1 97.31 179 LYS A O 1
ATOM 1457 N N . ALA A 1 180 ? -23.281 0.914 4.02 1 96.75 180 ALA A N 1
ATOM 1458 C CA . ALA A 1 180 ? -22.078 1.723 3.807 1 96.75 180 ALA A CA 1
ATOM 1459 C C . ALA A 1 180 ? -21.359 2.008 5.125 1 96.75 180 ALA A C 1
ATOM 1461 O O . ALA A 1 180 ? -20.141 2.039 5.18 1 96.75 180 ALA A O 1
ATOM 1462 N N . SER A 1 181 ? -22.094 2.172 6.172 1 95.81 181 SER A N 1
ATOM 1463 C CA . SER A 1 181 ? -21.531 2.502 7.48 1 95.81 181 SER A CA 1
ATOM 1464 C C . SER A 1 181 ? -20.797 1.313 8.086 1 95.81 181 SER A C 1
ATOM 1466 O O . SER A 1 181 ? -20.062 1.466 9.062 1 95.81 181 SER A O 1
ATOM 1468 N N . ASP A 1 182 ? -20.984 0.123 7.516 1 97.06 182 ASP A N 1
ATOM 1469 C CA . ASP A 1 182 ? -20.328 -1.074 8.031 1 97.06 182 ASP A CA 1
ATOM 1470 C C . ASP A 1 182 ? -18.891 -1.171 7.543 1 97.06 182 ASP A C 1
ATOM 1472 O O . ASP A 1 182 ? -18.109 -1.975 8.055 1 97.06 182 ASP A O 1
ATOM 1476 N N . VAL A 1 183 ? -18.547 -0.352 6.523 1 96.94 183 VAL A N 1
ATOM 1477 C CA . VAL A 1 183 ? -17.234 -0.405 5.918 1 96.94 183 VAL A CA 1
ATOM 1478 C C . VAL A 1 183 ? -16.172 -0.014 6.945 1 96.94 183 VAL A C 1
ATOM 1480 O O . VAL A 1 183 ? -16.281 1.027 7.598 1 96.94 183 VAL A O 1
ATOM 1483 N N . SER A 1 184 ? -15.219 -0.838 7.137 1 96.69 184 SER A N 1
ATOM 1484 C CA . SER A 1 184 ? -14.094 -0.62 8.039 1 96.69 184 SER A CA 1
ATOM 1485 C C . SER A 1 184 ? -12.82 -1.253 7.496 1 96.69 184 SER A C 1
ATOM 1487 O O . SER A 1 184 ? -12.867 -2.023 6.535 1 96.69 184 SER A O 1
ATOM 1489 N N . GLU A 1 185 ? -11.664 -0.877 8.078 1 96.69 185 GLU A N 1
ATOM 1490 C CA . GLU A 1 185 ? -10.406 -1.513 7.715 1 96.69 185 GLU A CA 1
ATOM 1491 C C . GLU A 1 185 ? -10.461 -3.021 7.941 1 96.69 185 GLU A C 1
ATOM 1493 O O . GLU A 1 185 ? -9.961 -3.795 7.125 1 96.69 185 GLU A O 1
ATOM 1498 N N . ALA A 1 186 ? -11.086 -3.41 9.039 1 96.12 186 ALA A N 1
ATOM 1499 C CA . ALA A 1 186 ? -11.195 -4.828 9.375 1 96.12 186 ALA A CA 1
ATOM 1500 C C . ALA A 1 186 ? -12.016 -5.574 8.328 1 96.12 186 ALA A C 1
ATOM 1502 O O . ALA A 1 186 ? -11.625 -6.652 7.883 1 96.12 186 ALA A O 1
ATOM 1503 N N . LEU A 1 187 ? -13.172 -5.012 8.016 1 97.69 187 LEU A N 1
ATOM 1504 C CA . LEU A 1 187 ? -14.023 -5.645 7.012 1 97.69 187 LEU A CA 1
ATOM 1505 C C . LEU A 1 187 ? -13.305 -5.746 5.672 1 97.69 187 LEU A C 1
ATOM 1507 O O . LEU A 1 187 ? -13.359 -6.785 5.008 1 97.69 187 LEU A O 1
ATOM 1511 N N . LEU A 1 188 ? -12.656 -4.637 5.27 1 97.94 188 LEU A N 1
ATOM 1512 C CA . LEU A 1 188 ? -11.906 -4.645 4.02 1 97.94 188 LEU A CA 1
ATOM 1513 C C . LEU A 1 188 ? -10.844 -5.738 4.031 1 97.94 188 LEU A C 1
ATOM 1515 O O . LEU A 1 188 ? -10.68 -6.469 3.051 1 97.94 188 LEU A O 1
ATOM 1519 N N . SER A 1 189 ? -10.102 -5.875 5.094 1 97.62 189 SER A N 1
ATOM 1520 C CA . SER A 1 189 ? -9.086 -6.91 5.234 1 97.62 189 SER A CA 1
ATOM 1521 C C . SER A 1 189 ? -9.68 -8.305 5.035 1 97.62 189 SER A C 1
ATOM 1523 O O . SER A 1 189 ? -9.055 -9.164 4.406 1 97.62 189 SER A O 1
ATOM 1525 N N . GLU A 1 190 ? -10.875 -8.531 5.516 1 97.75 190 GLU A N 1
ATOM 1526 C CA . GLU A 1 190 ? -11.531 -9.828 5.414 1 97.75 190 GLU A CA 1
ATOM 1527 C C . GLU A 1 190 ? -11.992 -10.109 3.984 1 97.75 190 GLU A C 1
ATOM 1529 O O . GLU A 1 190 ? -12.25 -11.258 3.621 1 97.75 190 GLU A O 1
ATOM 1534 N N . CYS A 1 191 ? -12.07 -9.047 3.229 1 98.19 191 CYS A N 1
ATOM 1535 C CA . CYS A 1 191 ? -12.578 -9.211 1.869 1 98.19 191 CYS A CA 1
ATOM 1536 C C . CYS A 1 191 ? -11.43 -9.391 0.882 1 98.19 191 CYS A C 1
ATOM 1538 O O . CYS A 1 191 ? -11.664 -9.641 -0.304 1 98.19 191 CYS A O 1
ATOM 1540 N N . LEU A 1 192 ? -10.188 -9.297 1.284 1 98.25 192 LEU A N 1
ATOM 1541 C CA . LEU A 1 192 ? -9.023 -9.469 0.419 1 98.25 192 LEU A CA 1
ATOM 1542 C C . LEU A 1 192 ? -8.789 -10.938 0.111 1 98.25 192 LEU A C 1
ATOM 1544 O O . LEU A 1 192 ? -9.289 -11.812 0.822 1 98.25 192 LEU A O 1
ATOM 1548 N N . TYR A 1 193 ? -7.973 -11.211 -0.973 1 97.12 193 TYR A N 1
ATOM 1549 C CA . TYR A 1 193 ? -7.566 -12.586 -1.269 1 97.12 193 TYR A CA 1
ATOM 1550 C C . TYR A 1 193 ? -6.785 -13.18 -0.106 1 97.12 193 TYR A C 1
ATOM 1552 O O . TYR A 1 193 ? -6.887 -14.383 0.163 1 97.12 193 TYR A O 1
ATOM 1560 N N . SER A 1 194 ? -6.09 -12.344 0.596 1 96.75 194 SER A N 1
ATOM 1561 C CA . SER A 1 194 ? -5.156 -12.773 1.632 1 96.75 194 SER A CA 1
ATOM 1562 C C . SER A 1 194 ? -5.832 -12.836 2.996 1 96.75 194 SER A C 1
ATOM 1564 O O . SER A 1 194 ? -5.16 -12.852 4.031 1 96.75 194 SER A O 1
ATOM 1566 N N . ASN A 1 195 ? -7.109 -12.875 3.076 1 95.88 195 ASN A N 1
ATOM 1567 C CA . ASN A 1 195 ? -7.871 -12.727 4.312 1 95.88 195 ASN A CA 1
ATOM 1568 C C . ASN A 1 195 ? -7.531 -13.828 5.316 1 95.88 195 ASN A C 1
ATOM 1570 O O . ASN A 1 195 ? -7.68 -13.633 6.523 1 95.88 195 ASN A O 1
ATOM 1574 N N . ASN A 1 196 ? -6.996 -14.953 4.906 1 94.62 196 ASN A N 1
ATOM 1575 C CA . ASN A 1 196 ? -6.691 -16.062 5.809 1 94.62 196 ASN A CA 1
ATOM 1576 C C . ASN A 1 196 ? -5.223 -16.062 6.211 1 94.62 196 ASN A C 1
ATOM 1578 O O . ASN A 1 196 ? -4.73 -17.047 6.77 1 94.62 196 ASN A O 1
ATOM 1582 N N . SER A 1 197 ? -4.531 -15.039 5.895 1 96.62 197 SER A N 1
ATOM 1583 C CA . SER A 1 197 ? -3.104 -14.953 6.191 1 96.62 197 SER A CA 1
ATOM 1584 C C . SER A 1 197 ? -2.797 -13.75 7.07 1 96.62 197 SER A C 1
ATOM 1586 O O . SER A 1 197 ? -3.354 -12.664 6.867 1 96.62 197 SER A O 1
ATOM 1588 N N . PRO A 1 198 ? -2.033 -14.008 8.133 1 96.62 198 PRO A N 1
ATOM 1589 C CA . PRO A 1 198 ? -1.509 -12.805 8.781 1 96.62 198 PRO A CA 1
ATOM 1590 C C . PRO A 1 198 ? -0.657 -11.945 7.848 1 96.62 198 PRO A C 1
ATOM 1592 O O . PRO A 1 198 ? -0.135 -12.453 6.852 1 96.62 198 PRO A O 1
ATOM 1595 N N . ASN A 1 199 ? -0.561 -10.68 8.125 1 97.56 199 ASN A N 1
ATOM 1596 C CA . ASN A 1 199 ? 0.304 -9.82 7.332 1 97.56 199 ASN A CA 1
ATOM 1597 C C . ASN A 1 199 ? 1.768 -10.234 7.441 1 97.56 199 ASN A C 1
ATOM 1599 O O . ASN A 1 199 ? 2.211 -10.688 8.5 1 97.56 199 ASN A O 1
ATOM 1603 N N . PRO A 1 200 ? 2.545 -10.094 6.367 1 98.56 200 PRO A N 1
ATOM 1604 C CA . PRO A 1 200 ? 3.955 -10.477 6.438 1 98.56 200 PRO A CA 1
ATOM 1605 C C . PRO A 1 200 ? 4.754 -9.617 7.414 1 98.56 200 PRO A C 1
ATOM 1607 O O . PRO A 1 200 ? 4.512 -8.414 7.523 1 98.56 200 PRO A O 1
ATOM 1610 N N . ASP A 1 201 ? 5.664 -10.281 8.039 1 98.56 201 ASP A N 1
ATOM 1611 C CA . ASP A 1 201 ? 6.629 -9.594 8.883 1 98.56 201 ASP A CA 1
ATOM 1612 C C . ASP A 1 201 ? 7.754 -8.977 8.055 1 98.56 201 ASP A C 1
ATOM 1614 O O . ASP A 1 201 ? 8.281 -7.922 8.398 1 98.56 201 ASP A O 1
ATOM 1618 N N . LEU A 1 202 ? 8.062 -9.641 7.055 1 98.81 202 LEU A N 1
ATOM 1619 C CA . LEU A 1 202 ? 9.227 -9.344 6.23 1 98.81 202 LEU A CA 1
ATOM 1620 C C . LEU A 1 202 ? 8.914 -9.531 4.75 1 98.81 202 LEU A C 1
ATOM 1622 O O . LEU A 1 202 ? 8.305 -10.531 4.363 1 98.81 202 LEU A O 1
ATOM 1626 N N . LEU A 1 203 ? 9.164 -8.516 3.961 1 98.88 203 LEU A N 1
ATOM 1627 C CA . LEU A 1 203 ? 9.094 -8.617 2.508 1 98.88 203 LEU A CA 1
ATOM 1628 C C . LEU A 1 203 ? 10.477 -8.469 1.886 1 98.88 203 LEU A C 1
ATOM 1630 O O . LEU A 1 203 ? 11.188 -7.5 2.174 1 98.88 203 LEU A O 1
ATOM 1634 N N . ILE A 1 204 ? 10.867 -9.414 1.09 1 98.88 204 ILE A N 1
ATOM 1635 C CA . ILE A 1 204 ? 12.18 -9.43 0.449 1 98.88 204 ILE A CA 1
ATOM 1636 C C . ILE A 1 204 ? 12.016 -9.305 -1.064 1 98.88 204 ILE A C 1
ATOM 1638 O O . ILE A 1 204 ? 11.219 -10.031 -1.67 1 98.88 204 ILE A O 1
ATOM 1642 N N . ARG A 1 205 ? 12.703 -8.414 -1.633 1 98.75 205 ARG A N 1
ATOM 1643 C CA . ARG A 1 205 ? 12.75 -8.328 -3.09 1 98.75 205 ARG A CA 1
ATOM 1644 C C . ARG A 1 205 ? 14.18 -8.469 -3.6 1 98.75 205 ARG A C 1
ATOM 1646 O O . ARG A 1 205 ? 15.102 -7.84 -3.066 1 98.75 205 ARG A O 1
ATOM 1653 N N . THR A 1 206 ? 14.312 -9.273 -4.594 1 98.62 206 THR A N 1
ATOM 1654 C CA . THR A 1 206 ? 15.617 -9.484 -5.211 1 98.62 206 THR A CA 1
ATOM 1655 C C . THR A 1 206 ? 15.781 -8.594 -6.441 1 98.62 206 THR A C 1
ATOM 1657 O O . THR A 1 206 ? 14.891 -7.805 -6.766 1 98.62 206 THR A O 1
ATOM 1660 N N . SER A 1 207 ? 16.969 -8.602 -7.105 1 97.38 207 SER A N 1
ATOM 1661 C CA . SER A 1 207 ? 17.375 -8.031 -8.383 1 97.38 207 SER A CA 1
ATOM 1662 C C . SER A 1 207 ? 17.891 -6.605 -8.219 1 97.38 207 SER A C 1
ATOM 1664 O O . SER A 1 207 ? 18.359 -5.988 -9.18 1 97.38 207 SER A O 1
ATOM 1666 N N . GLY A 1 208 ? 17.734 -6.016 -7.039 1 94.81 208 GLY A N 1
ATOM 1667 C CA . GLY A 1 208 ? 18.219 -4.656 -6.828 1 94.81 208 GLY A CA 1
ATOM 1668 C C . GLY A 1 208 ? 17.156 -3.607 -7.105 1 94.81 208 GLY A C 1
ATOM 1669 O O . GLY A 1 208 ? 17.344 -2.428 -6.801 1 94.81 208 GLY A O 1
ATOM 1670 N N . GLU A 1 209 ? 16.062 -4.02 -7.664 1 95 209 GLU A N 1
ATOM 1671 C CA . GLU A 1 209 ? 14.961 -3.076 -7.812 1 95 209 GLU A CA 1
ATOM 1672 C C . GLU A 1 209 ? 14.469 -2.588 -6.453 1 95 209 GLU A C 1
ATOM 1674 O O . GLU A 1 209 ? 14.391 -3.363 -5.5 1 95 209 GLU A O 1
ATOM 1679 N N . VAL A 1 210 ? 14.086 -1.252 -6.414 1 96.06 210 VAL A N 1
ATOM 1680 C CA . VAL A 1 210 ? 13.742 -0.656 -5.125 1 96.06 210 VAL A CA 1
ATOM 1681 C C . VAL A 1 210 ? 12.32 -0.102 -5.172 1 96.06 210 VAL A C 1
ATOM 1683 O O . VAL A 1 210 ? 12.086 1.053 -4.809 1 96.06 210 VAL A O 1
ATOM 1686 N N . ARG A 1 211 ? 11.438 -0.899 -5.586 1 95.94 211 ARG A N 1
ATOM 1687 C CA . ARG A 1 211 ? 10 -0.635 -5.629 1 95.94 211 ARG A CA 1
ATOM 1688 C C . ARG A 1 211 ? 9.203 -1.881 -5.262 1 95.94 211 ARG A C 1
ATOM 1690 O O . ARG A 1 211 ? 9.719 -3 -5.344 1 95.94 211 ARG A O 1
ATOM 1697 N N . LEU A 1 212 ? 7.91 -1.749 -4.918 1 96.44 212 LEU A N 1
ATOM 1698 C CA . LEU A 1 212 ? 7.105 -2.881 -4.48 1 96.44 212 LEU A CA 1
ATOM 1699 C C . LEU A 1 212 ? 6.363 -3.512 -5.656 1 96.44 212 LEU A C 1
ATOM 1701 O O . LEU A 1 212 ? 5.867 -4.637 -5.551 1 96.44 212 LEU A O 1
ATOM 1705 N N . SER A 1 213 ? 6.242 -2.801 -6.734 1 95.44 213 SER A N 1
ATOM 1706 C CA . SER A 1 213 ? 5.656 -3.324 -7.965 1 95.44 213 SER A CA 1
ATOM 1707 C C . SER A 1 213 ? 4.246 -3.855 -7.719 1 95.44 213 SER A C 1
ATOM 1709 O O . SER A 1 213 ? 3.91 -4.961 -8.156 1 95.44 213 SER A O 1
ATOM 1711 N N . ASP A 1 214 ? 3.484 -3.119 -6.965 1 97.12 214 ASP A N 1
ATOM 1712 C CA . ASP A 1 214 ? 2.07 -3.396 -6.742 1 97.12 214 ASP A CA 1
ATOM 1713 C C . ASP A 1 214 ? 1.875 -4.758 -6.074 1 97.12 214 ASP A C 1
ATOM 1715 O O . ASP A 1 214 ? 0.97 -5.508 -6.441 1 97.12 214 ASP A O 1
ATOM 1719 N N . PHE A 1 215 ? 2.816 -5.117 -5.203 1 98.44 215 PHE A N 1
ATOM 1720 C CA . PHE A 1 215 ? 2.768 -6.387 -4.484 1 98.44 215 PHE A CA 1
ATOM 1721 C C . PHE A 1 215 ? 2.426 -6.164 -3.018 1 98.44 215 PHE A C 1
ATOM 1723 O O . PHE A 1 215 ? 3.168 -5.496 -2.295 1 98.44 215 PHE A O 1
ATOM 1730 N N . LEU A 1 216 ? 1.262 -6.637 -2.496 1 98.62 216 LEU A N 1
ATOM 1731 C CA . LEU A 1 216 ? 0.836 -6.715 -1.104 1 98.62 216 LEU A CA 1
ATOM 1732 C C . LEU A 1 216 ? 0.915 -5.352 -0.431 1 98.62 216 LEU A C 1
ATOM 1734 O O . LEU A 1 216 ? 1.452 -5.227 0.672 1 98.62 216 LEU A O 1
ATOM 1738 N N . LEU A 1 217 ? 0.41 -4.363 -1.073 1 98.31 217 LEU A N 1
ATOM 1739 C CA . LEU A 1 217 ? 0.509 -2.996 -0.572 1 98.31 217 LEU A CA 1
ATOM 1740 C C . LEU A 1 217 ? -0.236 -2.846 0.75 1 98.31 217 LEU A C 1
ATOM 1742 O O . LEU A 1 217 ? 0.323 -2.346 1.729 1 98.31 217 LEU A O 1
ATOM 1746 N N . TRP A 1 218 ? -1.442 -3.348 0.83 1 98 218 TRP A N 1
ATOM 1747 C CA . TRP A 1 218 ? -2.273 -3.285 2.027 1 98 218 TRP A CA 1
ATOM 1748 C C . TRP A 1 218 ? -1.626 -4.047 3.18 1 98 218 TRP A C 1
ATOM 1750 O O . TRP A 1 218 ? -1.575 -3.551 4.309 1 98 218 TRP A O 1
ATOM 1760 N N . GLN A 1 219 ? -1.013 -5.207 2.871 1 98.25 219 GLN A N 1
ATOM 1761 C CA . GLN A 1 219 ? -0.526 -6.148 3.873 1 98.25 219 GLN A CA 1
ATOM 1762 C C . GLN A 1 219 ? 0.828 -5.715 4.426 1 98.25 219 GLN A C 1
ATOM 1764 O O . GLN A 1 219 ? 1.193 -6.078 5.547 1 98.25 219 GLN A O 1
ATOM 1769 N N . THR A 1 220 ? 1.569 -4.891 3.678 1 97.5 220 THR A N 1
ATOM 1770 C CA . THR A 1 220 ? 2.949 -4.617 4.062 1 97.5 220 THR A CA 1
ATOM 1771 C C . THR A 1 220 ? 3.062 -3.25 4.73 1 97.5 220 THR A C 1
ATOM 1773 O O . THR A 1 220 ? 4.16 -2.695 4.84 1 97.5 220 THR A O 1
ATOM 1776 N N . SER A 1 221 ? 1.992 -2.697 5.195 1 95.56 221 SER A N 1
ATOM 1777 C CA . SER A 1 221 ? 1.965 -1.378 5.816 1 95.56 221 SER A CA 1
ATOM 1778 C C . SER A 1 221 ? 2.996 -1.272 6.934 1 95.56 221 SER A C 1
ATOM 1780 O O . SER A 1 221 ? 3.615 -0.222 7.117 1 95.56 221 SER A O 1
ATOM 1782 N N . HIS A 1 222 ? 3.223 -2.355 7.672 1 96.19 222 HIS A N 1
ATOM 1783 C CA . HIS A 1 222 ? 4.16 -2.332 8.789 1 96.19 222 HIS A CA 1
ATOM 1784 C C . HIS A 1 222 ? 5.168 -3.469 8.688 1 96.19 222 HIS A C 1
ATOM 1786 O O . HIS A 1 222 ? 5.633 -3.988 9.703 1 96.19 222 HIS A O 1
ATOM 1792 N N . SER A 1 223 ? 5.395 -3.9 7.488 1 98.12 223 SER A N 1
ATOM 1793 C CA . SER A 1 223 ? 6.383 -4.953 7.27 1 98.12 223 SER A CA 1
ATOM 1794 C C . SER A 1 223 ? 7.785 -4.375 7.117 1 98.12 223 SER A C 1
ATOM 1796 O O . SER A 1 223 ? 7.945 -3.225 6.695 1 98.12 223 SER A O 1
ATOM 1798 N N . CYS A 1 224 ? 8.766 -5.164 7.539 1 98.62 224 CYS A N 1
ATOM 1799 C CA . CYS A 1 224 ? 10.148 -4.844 7.188 1 98.62 224 CYS A CA 1
ATOM 1800 C C . CYS A 1 224 ? 10.398 -5.07 5.703 1 98.62 224 CYS A C 1
ATOM 1802 O O . CYS A 1 224 ? 10.062 -6.129 5.168 1 98.62 224 CYS A O 1
ATOM 1804 N N . LEU A 1 225 ? 10.945 -4.047 5.039 1 98.62 225 LEU A N 1
ATOM 1805 C CA . LEU A 1 225 ? 11.227 -4.16 3.611 1 98.62 225 LEU A CA 1
ATOM 1806 C C . LEU A 1 225 ? 12.727 -4.32 3.367 1 98.62 225 LEU A C 1
ATOM 1808 O O . LEU A 1 225 ? 13.523 -3.518 3.846 1 98.62 225 LEU A O 1
ATOM 1812 N N . VAL A 1 226 ? 13.078 -5.387 2.635 1 98.69 226 VAL A N 1
ATOM 1813 C CA . VAL A 1 226 ? 14.484 -5.648 2.34 1 98.69 226 VAL A CA 1
ATOM 1814 C C . VAL A 1 226 ? 14.672 -5.805 0.834 1 98.69 226 VAL A C 1
ATOM 1816 O O . VAL A 1 226 ? 14.07 -6.68 0.212 1 98.69 226 VAL A O 1
ATOM 1819 N N . PHE A 1 227 ? 15.5 -4.949 0.311 1 98.12 227 PHE A N 1
ATOM 1820 C CA . PHE A 1 227 ? 15.867 -5.016 -1.1 1 98.12 227 PHE A CA 1
ATOM 1821 C C . PHE A 1 227 ? 17.281 -5.547 -1.269 1 98.12 227 PHE A C 1
ATOM 1823 O O . PHE A 1 227 ? 18.219 -5.016 -0.683 1 98.12 227 PHE A O 1
ATOM 1830 N N . GLN A 1 228 ? 17.359 -6.594 -1.997 1 98.56 228 GLN A N 1
ATOM 1831 C CA . GLN A 1 228 ? 18.656 -7.215 -2.201 1 98.56 228 GLN A CA 1
ATOM 1832 C C . GLN A 1 228 ? 19.031 -7.238 -3.68 1 98.56 228 GLN A C 1
ATOM 1834 O O . GLN A 1 228 ? 18.172 -7.426 -4.539 1 98.56 228 GLN A O 1
ATOM 1839 N N . SER A 1 229 ? 20.281 -7.164 -4.023 1 97.75 229 SER A N 1
ATOM 1840 C CA . SER A 1 229 ? 20.734 -6.938 -5.395 1 97.75 229 SER A CA 1
ATOM 1841 C C . SER A 1 229 ? 20.875 -8.25 -6.152 1 97.75 229 SER A C 1
ATOM 1843 O O . SER A 1 229 ? 21 -8.25 -7.379 1 97.75 229 SER A O 1
ATOM 1845 N N . VAL A 1 230 ? 20.875 -9.32 -5.492 1 98.5 230 VAL A N 1
ATOM 1846 C CA . VAL A 1 230 ? 21.094 -10.625 -6.113 1 98.5 230 VAL A CA 1
ATOM 1847 C C . VAL A 1 230 ? 19.906 -10.984 -6.996 1 98.5 230 VAL A C 1
ATOM 1849 O O . VAL A 1 230 ? 18.766 -10.664 -6.668 1 98.5 230 VAL A O 1
ATOM 1852 N N . LEU A 1 231 ? 20.234 -11.617 -8.18 1 98.69 231 LEU A N 1
ATOM 1853 C CA . LEU A 1 231 ? 19.156 -12.148 -8.992 1 98.69 231 LEU A CA 1
ATOM 1854 C C . LEU A 1 231 ? 18.531 -13.375 -8.336 1 98.69 231 LEU A C 1
ATOM 1856 O O . LEU A 1 231 ? 19.234 -14.18 -7.727 1 98.69 231 LEU A O 1
ATOM 1860 N N . TRP A 1 232 ? 17.266 -13.648 -8.477 1 98.69 232 TRP A N 1
ATOM 1861 C CA . TRP A 1 232 ? 16.5 -14.625 -7.715 1 98.69 232 TRP A CA 1
ATOM 1862 C C . TRP A 1 232 ? 17.094 -16.016 -7.863 1 98.69 232 TRP A C 1
ATOM 1864 O O . TRP A 1 232 ? 17.344 -16.703 -6.863 1 98.69 232 TRP A O 1
ATOM 1874 N N . PRO A 1 233 ? 17.469 -16.438 -9.078 1 98.62 233 PRO A N 1
ATOM 1875 C CA . PRO A 1 233 ? 18.016 -17.781 -9.18 1 98.62 233 PRO A CA 1
ATOM 1876 C C . PRO A 1 233 ? 19.359 -17.938 -8.469 1 98.62 233 PRO A C 1
ATOM 1878 O O . PRO A 1 233 ? 19.812 -19.047 -8.227 1 98.62 233 PRO A O 1
ATOM 1881 N N . GLU A 1 234 ? 19.969 -16.844 -8.102 1 98.62 234 GLU A N 1
ATOM 1882 C CA . GLU A 1 234 ? 21.266 -16.844 -7.414 1 98.62 234 GLU A CA 1
ATOM 1883 C C . GLU A 1 234 ? 21.078 -16.672 -5.91 1 98.62 234 GLU A C 1
ATOM 1885 O O . GLU A 1 234 ? 22.062 -16.625 -5.16 1 98.62 234 GLU A O 1
ATOM 1890 N N . TYR A 1 235 ? 19.891 -16.531 -5.465 1 98.62 235 TYR A N 1
ATOM 1891 C CA . TYR A 1 235 ? 19.578 -16.344 -4.051 1 98.62 235 TYR A CA 1
ATOM 1892 C C . TYR A 1 235 ? 20.141 -17.469 -3.205 1 98.62 235 TYR A C 1
ATOM 1894 O O . TYR A 1 235 ? 20.141 -18.625 -3.637 1 98.62 235 TYR A O 1
ATOM 1902 N N . SER A 1 236 ? 20.625 -17.219 -2.023 1 98.25 236 SER A N 1
ATOM 1903 C CA . SER A 1 236 ? 21.25 -18.219 -1.172 1 98.25 236 SER A CA 1
ATOM 1904 C C . SER A 1 236 ? 20.703 -18.156 0.251 1 98.25 236 SER A C 1
ATOM 1906 O O . SER A 1 236 ? 19.969 -17.234 0.6 1 98.25 236 SER A O 1
ATOM 1908 N N . PHE A 1 237 ? 21.094 -19.125 1.03 1 98.25 237 PHE A N 1
ATOM 1909 C CA . PHE A 1 237 ? 20.75 -19.188 2.445 1 98.25 237 PHE A CA 1
ATOM 1910 C C . PHE A 1 237 ? 21.234 -17.953 3.178 1 98.25 237 PHE A C 1
ATOM 1912 O O . PHE A 1 237 ? 20.562 -17.438 4.07 1 98.25 237 PHE A O 1
ATOM 1919 N N . TRP A 1 238 ? 22.328 -17.453 2.746 1 98.44 238 TRP A N 1
ATOM 1920 C CA . TRP A 1 238 ? 22.953 -16.328 3.422 1 98.44 238 TRP A CA 1
ATOM 1921 C C . TRP A 1 238 ? 22.188 -15.031 3.145 1 98.44 238 TRP A C 1
ATOM 1923 O O . TRP A 1 238 ? 22.141 -14.148 3.998 1 98.44 238 TRP A O 1
ATOM 1933 N N . ASN A 1 239 ? 21.672 -14.914 1.936 1 98.75 239 ASN A N 1
ATOM 1934 C CA . ASN A 1 239 ? 20.812 -13.773 1.654 1 98.75 239 ASN A CA 1
ATOM 1935 C C . ASN A 1 239 ? 19.594 -13.75 2.574 1 98.75 239 ASN A C 1
ATOM 1937 O O . ASN A 1 239 ? 19.219 -12.695 3.094 1 98.75 239 ASN A O 1
ATOM 1941 N N . LEU A 1 240 ? 19 -14.953 2.74 1 98.81 240 LEU A N 1
ATOM 1942 C CA . LEU A 1 240 ? 17.859 -15.062 3.645 1 98.81 240 LEU A CA 1
ATOM 1943 C C . LEU A 1 240 ? 18.25 -14.688 5.07 1 98.81 240 LEU A C 1
ATOM 1945 O O . LEU A 1 240 ? 17.531 -13.945 5.746 1 98.81 240 LEU A O 1
ATOM 1949 N N . CYS A 1 241 ? 19.406 -15.156 5.523 1 98.62 241 CYS A N 1
ATOM 1950 C CA . CYS A 1 241 ? 19.906 -14.844 6.859 1 98.62 241 CYS A CA 1
ATOM 1951 C C . CYS A 1 241 ? 20.094 -13.344 7.035 1 98.62 241 CYS A C 1
ATOM 1953 O O . CYS A 1 241 ? 19.719 -12.789 8.07 1 98.62 241 CYS A O 1
ATOM 1955 N N . GLU A 1 242 ? 20.656 -12.766 6.051 1 98.56 242 GLU A N 1
ATOM 1956 C CA . GLU A 1 242 ? 20.875 -11.328 6.094 1 98.56 242 GLU A CA 1
ATOM 1957 C C . GLU A 1 242 ? 19.547 -10.578 6.234 1 98.56 242 GLU A C 1
ATOM 1959 O O . GLU A 1 242 ? 19.453 -9.617 7 1 98.56 242 GLU A O 1
ATOM 1964 N N . ALA A 1 243 ? 18.578 -10.961 5.457 1 98.75 243 ALA A N 1
ATOM 1965 C CA . ALA A 1 243 ? 17.266 -10.32 5.516 1 98.75 243 ALA A CA 1
ATOM 1966 C C . ALA A 1 243 ? 16.641 -10.492 6.891 1 98.75 243 ALA A C 1
ATOM 1968 O O . ALA A 1 243 ? 16.047 -9.547 7.438 1 98.75 243 ALA A O 1
ATOM 1969 N N . ILE A 1 244 ? 16.734 -11.672 7.461 1 98.75 244 ILE A N 1
ATOM 1970 C CA . ILE A 1 244 ? 16.172 -11.945 8.781 1 98.75 244 ILE A CA 1
ATOM 1971 C C . ILE A 1 244 ? 16.891 -11.109 9.836 1 98.75 244 ILE A C 1
ATOM 1973 O O . ILE A 1 244 ? 16.266 -10.594 10.758 1 98.75 244 ILE A O 1
ATOM 1977 N N . LEU A 1 245 ? 18.203 -10.945 9.719 1 98.5 245 LEU A N 1
ATOM 1978 C CA . LEU A 1 245 ? 18.953 -10.102 10.648 1 98.5 245 LEU A CA 1
ATOM 1979 C C . LEU A 1 245 ? 18.453 -8.664 10.594 1 98.5 245 LEU A C 1
ATOM 1981 O O . LEU A 1 245 ? 18.328 -8.008 11.633 1 98.5 245 LEU A O 1
ATOM 1985 N N . GLN A 1 246 ? 18.219 -8.219 9.398 1 98.06 246 GLN A N 1
ATOM 1986 C CA . GLN A 1 246 ? 17.672 -6.875 9.258 1 98.06 246 GLN A CA 1
ATOM 1987 C C . GLN A 1 246 ? 16.312 -6.758 9.953 1 98.06 246 GLN A C 1
ATOM 1989 O O . GLN A 1 246 ? 16.031 -5.766 10.633 1 98.06 246 GLN A O 1
ATOM 1994 N N . TYR A 1 247 ? 15.492 -7.734 9.805 1 98.5 247 TYR A N 1
ATOM 1995 C CA . TYR A 1 247 ? 14.219 -7.766 10.516 1 98.5 247 TYR A CA 1
ATOM 1996 C C . TYR A 1 247 ? 14.43 -7.742 12.023 1 98.5 247 TYR A C 1
ATOM 1998 O O . TYR A 1 247 ? 13.766 -6.988 12.734 1 98.5 247 TYR A O 1
ATOM 2006 N N . GLN A 1 248 ? 15.344 -8.555 12.477 1 98.5 248 GLN A N 1
ATOM 2007 C CA . GLN A 1 248 ? 15.602 -8.656 13.906 1 98.5 248 GLN A CA 1
ATOM 2008 C C . GLN A 1 248 ? 16.094 -7.32 14.469 1 98.5 248 GLN A C 1
ATOM 2010 O O . GLN A 1 248 ? 15.688 -6.918 15.562 1 98.5 248 GLN A O 1
ATOM 2015 N N . LEU A 1 249 ? 16.922 -6.645 13.703 1 97.25 249 LEU A N 1
ATOM 2016 C CA . LEU A 1 249 ? 17.438 -5.352 14.133 1 97.25 249 LEU A CA 1
ATOM 2017 C C . LEU A 1 249 ? 16.328 -4.324 14.242 1 97.25 249 LEU A C 1
ATOM 2019 O O . LEU A 1 249 ? 16.422 -3.377 15.023 1 97.25 249 LEU A O 1
ATOM 2023 N N . ASN A 1 250 ? 15.266 -4.527 13.477 1 97.06 250 ASN A N 1
ATOM 2024 C CA . ASN A 1 250 ? 14.18 -3.555 13.438 1 97.06 250 ASN A CA 1
ATOM 2025 C C . ASN A 1 250 ? 12.93 -4.078 14.141 1 97.06 250 ASN A C 1
ATOM 2027 O O . ASN A 1 250 ? 11.867 -3.449 14.086 1 97.06 250 ASN A O 1
ATOM 2031 N N . HIS A 1 251 ? 12.992 -5.168 14.773 1 97.62 251 HIS A N 1
ATOM 2032 C CA . HIS A 1 251 ? 11.844 -5.895 15.297 1 97.62 251 HIS A CA 1
ATOM 2033 C C . HIS A 1 251 ? 11.086 -5.062 16.328 1 97.62 251 HIS A C 1
ATOM 2035 O O . HIS A 1 251 ? 9.852 -4.984 16.281 1 97.62 251 HIS A O 1
ATOM 2041 N N . THR A 1 252 ? 11.781 -4.461 17.219 1 96.06 252 THR A N 1
ATOM 2042 C CA . THR A 1 252 ? 11.148 -3.723 18.297 1 96.06 252 THR A CA 1
ATOM 2043 C C . THR A 1 252 ? 10.312 -2.57 17.75 1 96.06 252 THR A C 1
ATOM 2045 O O . THR A 1 252 ? 9.156 -2.391 18.156 1 96.06 252 THR A O 1
ATOM 2048 N N . SER A 1 253 ? 10.914 -1.835 16.875 1 94.56 253 SER A N 1
ATOM 2049 C CA . SER A 1 253 ? 10.211 -0.693 16.297 1 94.56 253 SER A CA 1
ATOM 2050 C C . SER A 1 253 ? 9 -1.141 15.484 1 94.56 253 SER A C 1
ATOM 2052 O O . SER A 1 253 ? 7.953 -0.496 15.516 1 94.56 253 SER A O 1
ATOM 2054 N N . ILE A 1 254 ? 9.094 -2.172 14.797 1 95.25 254 ILE A N 1
ATOM 2055 C CA . ILE A 1 254 ? 8.023 -2.693 13.953 1 95.25 254 ILE A CA 1
ATOM 2056 C C . ILE A 1 254 ? 6.879 -3.201 14.828 1 95.25 254 ILE A C 1
ATOM 2058 O O . ILE A 1 254 ? 5.711 -2.9 14.57 1 95.25 254 ILE A O 1
ATOM 2062 N N . GLN A 1 255 ? 7.207 -3.936 15.867 1 95.56 255 GLN A N 1
ATOM 2063 C CA . GLN A 1 255 ? 6.188 -4.469 16.766 1 95.56 255 GLN A CA 1
ATOM 2064 C C . GLN A 1 255 ? 5.422 -3.346 17.453 1 95.56 255 GLN A C 1
ATOM 2066 O O . GLN A 1 255 ? 4.203 -3.432 17.625 1 95.56 255 GLN A O 1
ATOM 2071 N N . LYS A 1 256 ? 6.137 -2.367 17.859 1 93.5 256 LYS A N 1
ATOM 2072 C CA . LYS A 1 256 ? 5.488 -1.214 18.469 1 93.5 256 LYS A CA 1
ATOM 2073 C C . LYS A 1 256 ? 4.492 -0.567 17.516 1 93.5 256 LYS A C 1
ATOM 2075 O O . LYS A 1 256 ? 3.379 -0.212 17.906 1 93.5 256 LYS A O 1
ATOM 2080 N N . ALA A 1 257 ? 4.898 -0.374 16.297 1 92.56 257 ALA A N 1
ATOM 2081 C CA . ALA A 1 257 ? 4.031 0.218 15.289 1 92.56 257 ALA A CA 1
ATOM 2082 C C . ALA A 1 257 ? 2.785 -0.636 15.062 1 92.56 257 ALA A C 1
ATOM 2084 O O . ALA A 1 257 ? 1.68 -0.107 14.922 1 92.56 257 ALA A O 1
ATOM 2085 N N . ARG A 1 258 ? 2.938 -1.896 15.008 1 94 258 ARG A N 1
ATOM 2086 C CA . ARG A 1 258 ? 1.827 -2.82 14.805 1 94 258 ARG A CA 1
ATOM 2087 C C . ARG A 1 258 ? 0.85 -2.766 15.977 1 94 258 ARG A C 1
ATOM 2089 O O . ARG A 1 258 ? -0.366 -2.797 15.781 1 94 258 ARG A O 1
ATOM 2096 N N . ASP A 1 259 ? 1.373 -2.736 17.141 1 93.25 259 ASP A N 1
ATOM 2097 C CA . ASP A 1 259 ? 0.536 -2.664 18.344 1 93.25 259 ASP A CA 1
ATOM 2098 C C . ASP A 1 259 ? -0.285 -1.377 18.359 1 93.25 259 ASP A C 1
ATOM 2100 O O . ASP A 1 259 ? -1.473 -1.396 18.688 1 93.25 259 ASP A O 1
ATOM 2104 N N . LEU A 1 260 ? 0.358 -0.348 18.016 1 91 260 LEU A N 1
ATOM 2105 C CA . LEU A 1 260 ? -0.324 0.94 17.953 1 91 260 LEU A CA 1
ATOM 2106 C C . LEU A 1 260 ? -1.45 0.913 16.922 1 91 260 LEU A C 1
ATOM 2108 O O . LEU A 1 260 ? -2.537 1.44 17.172 1 91 260 LEU A O 1
ATOM 2112 N N . HIS A 1 261 ? -1.233 0.348 15.844 1 91.81 261 HIS A N 1
ATOM 2113 C CA . HIS A 1 261 ? -2.244 0.244 14.797 1 91.81 261 HIS A CA 1
ATOM 2114 C C . HIS A 1 261 ? -3.449 -0.559 15.273 1 91.81 261 HIS A C 1
ATOM 2116 O O . HIS A 1 261 ? -4.594 -0.181 15.008 1 91.81 261 HIS A O 1
ATOM 2122 N N . ARG A 1 262 ? -3.217 -1.651 15.898 1 90.56 262 ARG A N 1
ATOM 2123 C CA . ARG A 1 262 ? -4.293 -2.5 16.391 1 90.56 262 ARG A CA 1
ATOM 2124 C C . ARG A 1 262 ? -5.18 -1.74 17.375 1 90.56 262 ARG A C 1
ATOM 2126 O O . ARG A 1 262 ? -6.406 -1.851 17.328 1 90.56 262 ARG A O 1
ATOM 2133 N N . GLU A 1 263 ? -4.59 -1.019 18.234 1 89.12 263 GLU A N 1
ATOM 2134 C CA . GLU A 1 263 ? -5.328 -0.22 19.219 1 89.12 263 GLU A CA 1
ATOM 2135 C C . GLU A 1 263 ? -6.172 0.849 18.531 1 89.12 263 GLU A C 1
ATOM 2137 O O . GLU A 1 263 ? -7.316 1.085 18.906 1 89.12 263 GLU A O 1
ATOM 2142 N N . HIS A 1 264 ? -5.645 1.323 17.562 1 88.06 264 HIS A N 1
ATOM 2143 C CA . HIS A 1 264 ? -6.336 2.391 16.844 1 88.06 264 HIS A CA 1
ATOM 2144 C C . HIS A 1 264 ? -7.531 1.852 16.062 1 88.06 264 HIS A C 1
ATOM 2146 O O . HIS A 1 264 ? -8.586 2.492 16.016 1 88.06 264 HIS A O 1
ATOM 2152 N N . GLN A 1 265 ? -7.312 0.76 15.469 1 89.19 265 GLN A N 1
ATOM 2153 C CA . GLN A 1 265 ? -8.406 0.155 14.711 1 89.19 265 GLN A CA 1
ATOM 2154 C C . GLN A 1 265 ? -9.633 -0.051 15.586 1 89.19 265 GLN A C 1
ATOM 2156 O O . GLN A 1 265 ? -10.758 0.221 15.164 1 89.19 265 GLN A O 1
ATOM 2161 N N . ALA A 1 266 ? -9.445 -0.464 16.781 1 87.56 266 ALA A N 1
ATOM 2162 C CA . ALA A 1 266 ? -10.539 -0.684 17.719 1 87.56 266 ALA A CA 1
ATOM 2163 C C . ALA A 1 266 ? -11.203 0.634 18.109 1 87.56 266 ALA A C 1
ATOM 2165 O O . ALA A 1 266 ? -12.438 0.713 18.203 1 87.56 266 ALA A O 1
ATOM 2166 N N . PHE A 1 267 ? -10.414 1.563 18.266 1 88.62 267 PHE A N 1
ATOM 2167 C CA . PHE A 1 267 ? -10.906 2.883 18.656 1 88.62 267 PHE A CA 1
ATOM 2168 C C . PHE A 1 267 ? -11.75 3.496 17.547 1 88.62 267 PHE A C 1
ATOM 2170 O O . PHE A 1 267 ? -12.82 4.043 17.797 1 88.62 267 PHE A O 1
ATOM 2177 N N . VAL A 1 268 ? -11.258 3.367 16.375 1 89.38 268 VAL A N 1
ATOM 2178 C CA . VAL A 1 268 ? -11.93 3.953 15.211 1 89.38 268 VAL A CA 1
ATOM 2179 C C . VAL A 1 268 ? -13.297 3.297 15.023 1 89.38 268 VAL A C 1
ATOM 2181 O O . VAL A 1 268 ? -14.281 3.975 14.719 1 89.38 268 VAL A O 1
ATOM 2184 N N . GLN A 1 269 ? -13.359 2.016 15.188 1 90.69 269 GLN A N 1
ATOM 2185 C CA . GLN A 1 269 ? -14.625 1.31 15.039 1 90.69 269 GLN A CA 1
ATOM 2186 C C . GLN A 1 269 ? -15.633 1.759 16.094 1 90.69 269 GLN A C 1
ATOM 2188 O O . GLN A 1 269 ? -16.812 1.97 15.797 1 90.69 269 GLN A O 1
ATOM 2193 N N . LEU A 1 270 ? -15.18 1.888 17.281 1 91.25 270 LEU A N 1
ATOM 2194 C CA . LEU A 1 270 ? -16.047 2.328 18.375 1 91.25 270 LEU A CA 1
ATOM 2195 C C . LEU A 1 270 ? -16.594 3.725 18.094 1 91.25 270 LEU A C 1
ATOM 2197 O O . LEU A 1 270 ? -17.781 3.979 18.297 1 91.25 270 LEU A O 1
ATOM 2201 N N . GLU A 1 271 ? -15.758 4.562 17.641 1 90.12 271 GLU A N 1
ATOM 2202 C CA . GLU A 1 271 ? -16.172 5.934 17.359 1 90.12 271 GLU A CA 1
ATOM 2203 C C . GLU A 1 271 ? -17.156 5.977 16.203 1 90.12 271 GLU A C 1
ATOM 2205 O O . GLU A 1 271 ? -18.094 6.777 16.203 1 90.12 271 GLU A O 1
ATOM 2210 N N . ALA A 1 272 ? -16.875 5.176 15.234 1 91.69 272 ALA A N 1
ATOM 2211 C CA . ALA A 1 272 ? -17.797 5.102 14.102 1 91.69 272 ALA A CA 1
ATOM 2212 C C . ALA A 1 272 ? -19.172 4.629 14.547 1 91.69 272 ALA A C 1
ATOM 2214 O O . ALA A 1 272 ? -20.188 5.172 14.102 1 91.69 272 ALA A O 1
ATOM 2215 N N . ASP A 1 273 ? -19.234 3.641 15.406 1 94.06 273 ASP A N 1
ATOM 2216 C CA . ASP A 1 273 ? -20.5 3.146 15.938 1 94.06 273 ASP A CA 1
ATOM 2217 C C . ASP A 1 273 ? -21.234 4.234 16.719 1 94.06 273 ASP A C 1
ATOM 2219 O O . ASP A 1 273 ? -22.453 4.395 16.578 1 94.06 273 ASP A O 1
ATOM 2223 N N . ARG A 1 274 ? -20.484 4.93 17.5 1 93.5 274 ARG A N 1
ATOM 2224 C CA . ARG A 1 274 ? -21.062 6.012 18.297 1 93.5 274 ARG A CA 1
ATOM 2225 C C . ARG A 1 274 ? -21.688 7.082 17.391 1 93.5 274 ARG A C 1
ATOM 2227 O O . ARG A 1 274 ? -22.766 7.578 17.688 1 93.5 274 ARG A O 1
ATOM 2234 N N . ALA A 1 275 ? -20.969 7.387 16.422 1 91 275 ALA A N 1
ATOM 2235 C CA . ALA A 1 275 ? -21.453 8.406 15.5 1 91 275 ALA A CA 1
ATOM 2236 C C . ALA A 1 275 ? -22.75 7.969 14.828 1 91 275 ALA A C 1
ATOM 2238 O O . ALA A 1 275 ? -23.688 8.766 14.672 1 91 275 ALA A O 1
ATOM 2239 N N . CYS A 1 276 ? -22.812 6.773 14.422 1 91.5 276 CYS A N 1
ATOM 2240 C CA . CYS A 1 276 ? -24 6.238 13.766 1 91.5 276 CYS A CA 1
ATOM 2241 C C . CYS A 1 276 ? -25.188 6.227 14.719 1 91.5 276 CYS A C 1
ATOM 2243 O O . CYS A 1 276 ? -26.312 6.578 14.328 1 91.5 276 CYS A O 1
ATOM 2245 N N . VAL A 1 277 ? -24.906 5.836 15.938 1 92.94 277 VAL A N 1
ATOM 2246 C CA . VAL A 1 277 ? -25.969 5.773 16.938 1 92.94 277 VAL A CA 1
ATOM 2247 C C . VAL A 1 277 ? -26.453 7.184 17.266 1 92.94 277 VAL A C 1
ATOM 2249 O O . VAL A 1 277 ? -27.656 7.41 17.406 1 92.94 277 VAL A O 1
ATOM 2252 N N . ALA A 1 278 ? -25.547 8.094 17.391 1 90.69 278 ALA A N 1
ATOM 2253 C CA . ALA A 1 278 ? -25.906 9.484 17.656 1 90.69 278 ALA A CA 1
ATOM 2254 C C . ALA A 1 278 ? -26.797 10.047 16.562 1 90.69 278 ALA A C 1
ATOM 2256 O O . ALA A 1 278 ? -27.781 10.734 16.844 1 90.69 278 ALA A O 1
ATOM 2257 N N . GLU A 1 279 ? -26.453 9.781 15.391 1 88.69 279 GLU A N 1
ATOM 2258 C CA . GLU A 1 279 ? -27.25 10.234 14.258 1 88.69 279 GLU A CA 1
ATOM 2259 C C . GLU A 1 279 ? -28.641 9.609 14.281 1 88.69 279 GLU A C 1
ATOM 2261 O O . GLU A 1 279 ? -29.641 10.281 13.992 1 88.69 279 GLU A O 1
ATOM 2266 N N . HIS A 1 280 ? -28.703 8.367 14.617 1 87.06 280 HIS A N 1
ATOM 2267 C CA . HIS A 1 280 ? -29.984 7.648 14.672 1 87.06 280 HIS A CA 1
ATOM 2268 C C . HIS A 1 280 ? -30.875 8.195 15.789 1 87.06 280 HIS A C 1
ATOM 2270 O O . HIS A 1 280 ? -32.062 8.352 15.602 1 87.06 280 HIS A O 1
ATOM 2276 N N . LEU A 1 281 ? -30.234 8.453 16.906 1 86.94 281 LEU A N 1
ATOM 2277 C CA . LEU A 1 281 ? -30.984 8.945 18.062 1 86.94 281 LEU A CA 1
ATOM 2278 C C . LEU A 1 281 ? -31.484 10.367 17.828 1 86.94 281 LEU A C 1
ATOM 2280 O O . LEU A 1 281 ? -32.531 10.758 18.344 1 86.94 281 LEU A O 1
ATOM 2284 N N . GLN A 1 282 ? -30.719 11.125 17.172 1 83.25 282 GLN A N 1
ATOM 2285 C CA . GLN A 1 282 ? -31.125 12.492 16.859 1 83.25 282 GLN A CA 1
ATOM 2286 C C . GLN A 1 282 ? -32.312 12.516 15.906 1 83.25 282 GLN A C 1
ATOM 2288 O O . GLN A 1 282 ? -33.219 13.352 16.047 1 83.25 282 GLN A O 1
ATOM 2293 N N . HIS A 1 283 ? -32.344 11.602 15 1 81.69 283 HIS A N 1
ATOM 2294 C CA . HIS A 1 283 ? -33.406 11.578 14 1 81.69 283 HIS A CA 1
ATOM 2295 C C . HIS A 1 283 ? -34.688 10.984 14.57 1 81.69 283 HIS A C 1
ATOM 2297 O O . HIS A 1 283 ? -35.812 11.336 14.141 1 81.69 283 HIS A O 1
ATOM 2303 N N . HIS A 1 284 ? -34.625 10.062 15.523 1 70.62 284 HIS A N 1
ATOM 2304 C CA . HIS A 1 284 ? -35.812 9.367 16.016 1 70.62 284 HIS A CA 1
ATOM 2305 C C . HIS A 1 284 ? -36.188 9.82 17.422 1 70.62 284 HIS A C 1
ATOM 2307 O O . HIS A 1 284 ? -37.094 9.281 18.031 1 70.62 284 HIS A O 1
ATOM 2313 N N . GLY A 1 285 ? -35.281 10.68 17.969 1 62.5 285 GLY A N 1
ATOM 2314 C CA . GLY A 1 285 ? -35.562 11.078 19.344 1 62.5 285 GLY A CA 1
ATOM 2315 C C . GLY A 1 285 ? -36.562 12.234 19.453 1 62.5 285 GLY A C 1
ATOM 2316 O O . GLY A 1 285 ? -36.906 12.844 18.438 1 62.5 285 GLY A O 1
ATOM 2317 N N . ASN A 1 286 ? -37.312 12.242 20.438 1 63.06 286 ASN A N 1
ATOM 2318 C CA . ASN A 1 286 ? -38.312 13.25 20.781 1 63.06 286 ASN A CA 1
ATOM 2319 C C . ASN A 1 286 ? -37.656 14.562 21.203 1 63.06 286 ASN A C 1
ATOM 2321 O O . ASN A 1 286 ? -38.25 15.375 21.906 1 63.06 286 ASN A O 1
ATOM 2325 N N . GLY A 1 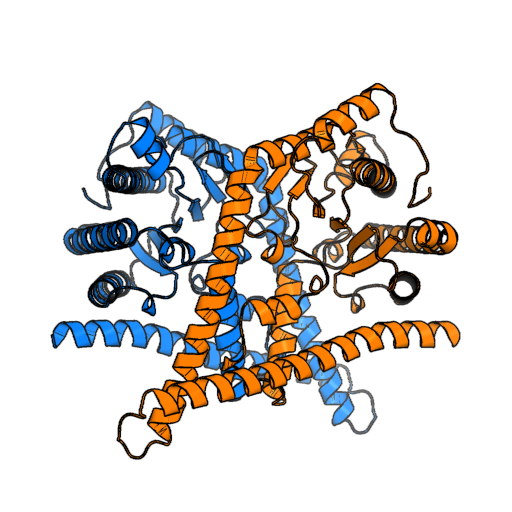287 ? -36.438 14.82 20.734 1 62.34 287 GLY A N 1
ATOM 2326 C CA . GLY A 1 287 ? -35.781 16.094 21 1 62.34 287 GLY A CA 1
ATOM 2327 C C . GLY A 1 287 ? -35 16.109 22.297 1 62.34 287 GLY A C 1
ATOM 2328 O O . GLY A 1 287 ? -34.25 17.047 22.578 1 62.34 287 GLY A O 1
ATOM 2329 N N . LYS A 1 288 ? -35.219 15.203 23.281 1 64.38 288 LYS A N 1
ATOM 2330 C CA . LYS A 1 288 ? -34.5 15.172 24.547 1 64.38 288 LYS A CA 1
ATOM 2331 C C . LYS A 1 288 ? -33.219 14.32 24.422 1 64.38 288 LYS A C 1
ATOM 2333 O O . LYS A 1 288 ? -33.25 13.266 23.766 1 64.38 288 LYS A O 1
ATOM 2338 N N . PRO A 1 289 ? -32.188 14.852 24.984 1 71.12 289 PRO A N 1
ATOM 2339 C CA . PRO A 1 289 ? -30.938 14.055 24.953 1 71.12 289 PRO A CA 1
ATOM 2340 C C . PRO A 1 289 ? -31.109 12.703 25.641 1 71.12 289 PRO A C 1
ATOM 2342 O O . PRO A 1 289 ? -31.781 12.594 26.656 1 71.12 289 PRO A O 1
ATOM 2345 N N . ALA A 1 290 ? -30.891 11.57 24.938 1 71.19 290 ALA A N 1
ATOM 2346 C CA . ALA A 1 290 ? -30.969 10.219 25.5 1 71.19 290 ALA A CA 1
ATOM 2347 C C . ALA A 1 290 ? -30.062 10.078 26.703 1 71.19 290 ALA A C 1
ATOM 2349 O O . ALA A 1 290 ? -28.953 10.617 26.719 1 71.19 290 ALA A O 1
ATOM 2350 N N . ASP A 1 291 ? -30.547 9.586 27.828 1 81.81 291 ASP A N 1
ATOM 2351 C CA . ASP A 1 291 ? -29.734 9.359 29.016 1 81.81 291 ASP A CA 1
ATOM 2352 C C . ASP A 1 291 ? -28.578 8.398 28.703 1 81.81 291 ASP A C 1
ATOM 2354 O O . ASP A 1 291 ? -28.578 7.723 27.672 1 81.81 291 ASP A O 1
ATOM 2358 N N . ALA A 1 292 ? -27.562 8.406 29.469 1 85.12 292 ALA A N 1
ATOM 2359 C CA . ALA A 1 292 ? -26.312 7.668 29.297 1 85.12 292 ALA A CA 1
ATOM 2360 C C . ALA A 1 292 ? -26.562 6.172 29.172 1 85.12 292 ALA A C 1
ATOM 2362 O O . ALA A 1 292 ? -25.922 5.488 28.375 1 85.12 292 ALA A O 1
ATOM 2363 N N . ARG A 1 293 ? -27.531 5.727 29.906 1 89 293 ARG A N 1
ATOM 2364 C CA . ARG A 1 293 ? -27.844 4.301 29.875 1 89 293 ARG A CA 1
ATOM 2365 C C . ARG A 1 293 ? -28.469 3.906 28.547 1 89 293 ARG A C 1
ATOM 2367 O O . ARG A 1 293 ? -28.109 2.883 27.953 1 89 293 ARG A O 1
ATOM 2374 N N . ARG A 1 294 ? -29.344 4.668 28.156 1 88.38 294 ARG A N 1
ATOM 2375 C CA . ARG A 1 294 ? -30 4.406 26.891 1 88.38 294 ARG A CA 1
ATOM 2376 C C . ARG A 1 294 ? -29.016 4.465 25.734 1 88.38 294 ARG A C 1
ATOM 2378 O O . ARG A 1 294 ? -29.109 3.676 24.781 1 88.38 294 ARG A O 1
ATOM 2385 N N . ARG A 1 295 ? -28.156 5.41 25.75 1 90.56 295 ARG A N 1
ATOM 2386 C CA . ARG A 1 295 ? -27.141 5.547 24.719 1 90.56 295 ARG A CA 1
ATOM 2387 C C . ARG A 1 295 ? -26.234 4.316 24.688 1 90.56 295 ARG A C 1
ATOM 2389 O O . ARG A 1 295 ? -25.891 3.834 23.594 1 90.56 295 ARG A O 1
ATOM 2396 N N . GLN A 1 296 ? -25.906 3.826 25.812 1 92.62 296 GLN A N 1
ATOM 2397 C CA . GLN A 1 296 ? -25.031 2.656 25.906 1 92.62 296 GLN A CA 1
ATOM 2398 C C . GLN A 1 296 ? -25.734 1.409 25.375 1 92.62 296 GLN A C 1
ATOM 2400 O O . GLN A 1 296 ? -25.125 0.586 24.703 1 92.62 296 GLN A O 1
ATOM 2405 N N . GLU A 1 297 ? -26.938 1.339 25.734 1 93.31 297 GLU A N 1
ATOM 2406 C CA . GLU A 1 297 ? -27.719 0.202 25.25 1 93.31 297 GLU A CA 1
ATOM 2407 C C . GLU A 1 297 ? -27.891 0.255 23.734 1 93.31 297 GLU A C 1
ATOM 2409 O O . GLU A 1 297 ? -27.797 -0.771 23.062 1 93.31 297 GLU A O 1
ATOM 2414 N N . ALA A 1 298 ? -28.141 1.422 23.297 1 93.06 298 ALA A N 1
ATOM 2415 C CA . ALA A 1 298 ? -28.281 1.611 21.859 1 93.06 298 ALA A CA 1
ATOM 2416 C C . ALA A 1 298 ? -26.984 1.285 21.125 1 93.06 298 ALA A C 1
ATOM 2418 O O . ALA A 1 298 ? -27 0.703 20.047 1 93.06 298 ALA A O 1
ATOM 2419 N N . LEU A 1 299 ? -25.938 1.706 21.688 1 94.69 299 LEU A N 1
ATOM 2420 C CA . LEU A 1 299 ? -24.609 1.449 21.109 1 94.69 299 LEU A CA 1
ATOM 2421 C C . LEU A 1 299 ? -24.328 -0.048 21.047 1 94.69 299 LEU A C 1
ATOM 2423 O O . LEU A 1 299 ? -23.859 -0.551 20.031 1 94.69 299 LEU A O 1
ATOM 2427 N N . GLN A 1 300 ? -24.609 -0.753 22.062 1 95.5 300 GLN A N 1
ATOM 2428 C CA . GLN A 1 300 ? -24.391 -2.195 22.125 1 95.5 300 GLN A CA 1
ATOM 2429 C C . GLN A 1 300 ? -25.266 -2.92 21.109 1 95.5 300 GLN A C 1
ATOM 2431 O O . GLN A 1 300 ? -24.812 -3.855 20.438 1 95.5 300 GLN A O 1
ATOM 2436 N N . HIS A 1 301 ? -26.5 -2.494 21.094 1 95.5 301 HIS A N 1
ATOM 2437 C CA . HIS A 1 301 ? -27.406 -3.092 20.141 1 95.5 301 HIS A CA 1
ATOM 2438 C C . HIS A 1 301 ? -26.953 -2.85 18.703 1 95.5 301 HIS A C 1
ATOM 2440 O O . HIS A 1 301 ? -26.984 -3.76 17.875 1 95.5 301 HIS A O 1
ATOM 2446 N N . TYR A 1 302 ? -26.578 -1.647 18.469 1 95.31 302 TYR A N 1
ATOM 2447 C CA . TYR A 1 302 ? -26.094 -1.295 17.125 1 95.31 302 TYR A CA 1
ATOM 2448 C C . TYR A 1 302 ? -24.891 -2.148 16.734 1 95.31 302 TYR A C 1
ATOM 2450 O O . TYR A 1 302 ? -24.828 -2.678 15.625 1 95.31 302 TYR A O 1
ATOM 2458 N N . ALA A 1 303 ? -23.938 -2.213 17.578 1 95.75 303 ALA A N 1
ATOM 2459 C CA . ALA A 1 303 ? -22.703 -2.969 17.312 1 95.75 303 ALA A CA 1
ATOM 2460 C C . ALA A 1 303 ? -23.016 -4.438 17.047 1 95.75 303 ALA A C 1
ATOM 2462 O O . ALA A 1 303 ? -22.422 -5.051 16.156 1 95.75 303 ALA A O 1
ATOM 2463 N N . THR A 1 304 ? -23.938 -4.992 17.812 1 96.75 304 THR A N 1
ATOM 2464 C CA . THR A 1 304 ? -24.328 -6.387 17.641 1 96.75 304 THR A CA 1
ATOM 2465 C C . THR A 1 304 ? -24.953 -6.598 16.266 1 96.75 304 THR A C 1
ATOM 2467 O O . THR A 1 304 ? -24.641 -7.574 15.578 1 96.75 304 THR A O 1
ATOM 2470 N N . CYS A 1 305 ? -25.828 -5.703 15.898 1 96.56 305 CYS A N 1
ATOM 2471 C CA . CYS A 1 305 ? -26.484 -5.797 14.602 1 96.56 305 CYS A CA 1
ATOM 2472 C C . CYS A 1 305 ? -25.469 -5.672 13.469 1 96.56 305 CYS A C 1
ATOM 2474 O O . CYS A 1 305 ? -25.531 -6.406 12.484 1 96.56 305 CYS A O 1
ATOM 2476 N N . ARG A 1 306 ? -24.594 -4.711 13.586 1 96.38 306 ARG A N 1
ATOM 2477 C CA . ARG A 1 306 ? -23.547 -4.527 12.586 1 96.38 306 ARG A CA 1
ATOM 2478 C C . ARG A 1 306 ? -22.703 -5.789 12.438 1 96.38 306 ARG A C 1
ATOM 2480 O O . ARG A 1 306 ? -22.438 -6.234 11.32 1 96.38 306 ARG A O 1
ATOM 2487 N N . GLU A 1 307 ? -22.281 -6.352 13.531 1 97.12 307 GLU A N 1
ATOM 2488 C CA . GLU A 1 307 ? -21.453 -7.555 13.531 1 97.12 307 GLU A CA 1
ATOM 2489 C C . GLU A 1 307 ? -22.188 -8.727 12.867 1 97.12 307 GLU A C 1
ATOM 2491 O O . GLU A 1 307 ? -21.578 -9.531 12.172 1 97.12 307 GLU A O 1
ATOM 2496 N N . GLU A 1 308 ? -23.422 -8.812 13.141 1 97.69 308 GLU A N 1
ATOM 2497 C CA . GLU A 1 308 ? -24.234 -9.859 12.531 1 97.69 308 GLU A CA 1
ATOM 2498 C C . GLU A 1 308 ? -24.297 -9.688 11.016 1 97.69 308 GLU A C 1
ATOM 2500 O O . GLU A 1 308 ? -24.172 -10.664 10.266 1 97.69 308 GLU A O 1
ATOM 2505 N N . ARG A 1 309 ? -24.547 -8.469 10.594 1 97.56 309 ARG A N 1
ATOM 2506 C CA . ARG A 1 309 ? -24.562 -8.195 9.164 1 97.56 309 ARG A CA 1
ATOM 2507 C C . ARG A 1 309 ? -23.234 -8.562 8.516 1 97.56 309 ARG A C 1
ATOM 2509 O O . ARG A 1 309 ? -23.203 -9.203 7.469 1 97.56 309 ARG A O 1
ATOM 2516 N N . ILE A 1 310 ? -22.172 -8.141 9.148 1 97.75 310 ILE A N 1
ATOM 2517 C CA . ILE A 1 310 ? -20.828 -8.383 8.633 1 97.75 310 ILE A CA 1
ATOM 2518 C C . ILE A 1 310 ? -20.547 -9.883 8.578 1 97.75 310 ILE A C 1
ATOM 2520 O O . ILE A 1 310 ? -20.031 -10.383 7.582 1 97.75 310 ILE A O 1
ATOM 2524 N N . HIS A 1 311 ? -20.891 -10.547 9.625 1 98 311 HIS A N 1
ATOM 2525 C CA . HIS A 1 311 ? -20.703 -11.992 9.68 1 98 311 HIS A CA 1
ATOM 2526 C C . HIS A 1 311 ? -21.438 -12.688 8.539 1 98 311 HIS A C 1
ATOM 2528 O O . HIS A 1 311 ? -20.875 -13.539 7.855 1 98 311 HIS A O 1
ATOM 2534 N N . ASP A 1 312 ? -22.688 -12.383 8.383 1 98.19 312 ASP A N 1
ATOM 2535 C CA . ASP A 1 312 ? -23.5 -12.984 7.332 1 98.19 312 ASP A CA 1
ATOM 2536 C C . ASP A 1 312 ? -22.922 -12.695 5.953 1 98.19 312 ASP A C 1
ATOM 2538 O O . ASP A 1 312 ? -22.859 -13.578 5.098 1 98.19 312 ASP A O 1
ATOM 2542 N N . PHE A 1 313 ? -22.562 -11.492 5.809 1 98.44 313 PHE A N 1
ATOM 2543 C CA . PHE A 1 313 ? -21.969 -11.086 4.539 1 98.44 313 PHE A CA 1
ATOM 2544 C C . PHE A 1 313 ? -20.688 -11.875 4.266 1 98.44 313 PHE A C 1
ATOM 2546 O O . PHE A 1 313 ? -20.5 -12.398 3.168 1 98.44 313 PHE A O 1
ATOM 2553 N N . LEU A 1 314 ? -19.766 -11.914 5.219 1 98.31 314 LEU A N 1
ATOM 2554 C CA . LEU A 1 314 ? -18.484 -12.602 5.062 1 98.31 314 LEU A CA 1
ATOM 2555 C C . LEU A 1 314 ? -18.688 -14.094 4.836 1 98.31 314 LEU A C 1
ATOM 2557 O O . LEU A 1 314 ? -17.938 -14.719 4.094 1 98.31 314 LEU A O 1
ATOM 2561 N N . GLU A 1 315 ? -19.672 -14.648 5.473 1 97.88 315 GLU A N 1
ATOM 2562 C CA . GLU A 1 315 ? -20 -16.047 5.25 1 97.88 315 GLU A CA 1
ATOM 2563 C C . GLU A 1 315 ? -20.469 -16.281 3.812 1 97.88 315 GLU A C 1
ATOM 2565 O O . GLU A 1 315 ? -20.062 -17.266 3.18 1 97.88 315 GLU A O 1
ATOM 2570 N N . ALA A 1 316 ? -21.312 -15.414 3.385 1 97.12 316 ALA A N 1
ATOM 2571 C CA . ALA A 1 316 ? -21.766 -15.508 2.002 1 97.12 316 ALA A CA 1
ATOM 2572 C C . ALA A 1 316 ? -20.609 -15.391 1.028 1 97.12 316 ALA A C 1
ATOM 2574 O O . ALA A 1 316 ? -20.531 -16.125 0.04 1 97.12 316 ALA A O 1
ATOM 2575 N N . LEU A 1 317 ? -19.766 -14.445 1.276 1 96.56 317 LEU A N 1
ATOM 2576 C CA . LEU A 1 317 ? -18.594 -14.242 0.437 1 96.56 317 LEU A CA 1
ATOM 2577 C C . LEU A 1 317 ? -17.703 -15.484 0.427 1 96.56 317 LEU A C 1
ATOM 2579 O O . LEU A 1 317 ? -17.25 -15.922 -0.633 1 96.56 317 LEU A O 1
ATOM 2583 N N . GLN A 1 318 ? -17.453 -16.062 1.571 1 95.81 318 GLN A N 1
ATOM 2584 C CA . GLN A 1 318 ? -16.625 -17.266 1.681 1 95.81 318 GLN A CA 1
ATOM 2585 C C . GLN A 1 318 ? -17.266 -18.422 0.931 1 95.81 318 GLN A C 1
ATOM 2587 O O . GLN A 1 318 ? -16.562 -19.219 0.291 1 95.81 318 GLN A O 1
ATOM 2592 N N . ASN A 1 319 ? -18.547 -18.562 1.047 1 96.19 319 ASN A N 1
ATOM 2593 C CA . ASN A 1 319 ? -19.25 -19.609 0.337 1 96.19 319 ASN A CA 1
ATOM 2594 C C . ASN A 1 319 ? -19.094 -19.469 -1.175 1 96.19 319 ASN A C 1
ATOM 2596 O O . ASN A 1 319 ? -18.938 -20.469 -1.883 1 96.19 319 ASN A O 1
ATOM 2600 N N . ARG A 1 320 ? -19.219 -18.297 -1.604 1 94.5 320 ARG A N 1
ATOM 2601 C CA . ARG A 1 320 ? -19.031 -18.031 -3.029 1 94.5 320 ARG A CA 1
ATOM 2602 C C . ARG A 1 320 ? -17.625 -18.422 -3.471 1 94.5 320 ARG A C 1
ATOM 2604 O O . ARG A 1 320 ? -17.438 -19.031 -4.523 1 94.5 320 ARG A O 1
ATOM 2611 N N . ARG A 1 321 ? -16.625 -18.047 -2.693 1 93.38 321 ARG A N 1
ATOM 2612 C CA . ARG A 1 321 ? -15.242 -18.391 -2.992 1 93.38 321 ARG A CA 1
ATOM 2613 C C . ARG A 1 321 ? -15.023 -19.891 -2.982 1 93.38 321 ARG A C 1
ATOM 2615 O O . ARG A 1 321 ? -14.344 -20.438 -3.857 1 93.38 321 ARG A O 1
ATOM 2622 N N . ASP A 1 322 ? -15.617 -20.547 -2.031 1 94 322 ASP A N 1
ATOM 2623 C CA . ASP A 1 322 ? -15.508 -22 -1.929 1 94 322 ASP A CA 1
ATOM 2624 C C . ASP A 1 322 ? -16.203 -22.688 -3.102 1 94 322 ASP A C 1
ATOM 2626 O O . ASP A 1 322 ? -15.703 -23.703 -3.613 1 94 322 ASP A O 1
ATOM 2630 N N . SER A 1 323 ? -17.328 -22.172 -3.465 1 94.31 323 SER A N 1
ATOM 2631 C CA . SER A 1 323 ? -18.078 -22.766 -4.57 1 94.31 323 SER A CA 1
ATOM 2632 C C . SER A 1 323 ? -17.297 -22.688 -5.875 1 94.31 323 SER A C 1
ATOM 2634 O O . SER A 1 323 ? -17.422 -23.562 -6.734 1 94.31 323 SER A O 1
ATOM 2636 N N . TYR A 1 324 ? -16.625 -21.641 -6.023 1 93.62 324 TYR A N 1
ATOM 2637 C CA . TYR A 1 324 ? -15.766 -21.5 -7.203 1 93.62 324 TYR A CA 1
ATOM 2638 C C . TYR A 1 324 ? -14.836 -22.703 -7.344 1 93.62 324 TYR A C 1
ATOM 2640 O O . TYR A 1 324 ? -14.734 -23.297 -8.422 1 93.62 324 TYR A O 1
ATOM 2648 N N . TYR A 1 325 ? -14.156 -23.094 -6.316 1 94.38 325 TYR A N 1
ATOM 2649 C CA . TYR A 1 325 ? -13.227 -24.219 -6.332 1 94.38 325 TYR A CA 1
ATOM 2650 C C . TYR A 1 325 ? -13.969 -25.531 -6.527 1 94.38 325 TYR A C 1
ATOM 2652 O O . TYR A 1 325 ? -13.523 -26.391 -7.293 1 94.38 325 TYR A O 1
ATOM 2660 N N . THR A 1 326 ? -15.086 -25.656 -5.867 1 93.5 326 THR A N 1
ATOM 2661 C CA . THR A 1 326 ? -15.852 -26.891 -5.957 1 93.5 326 THR A CA 1
ATOM 2662 C C . THR A 1 326 ? -16.391 -27.094 -7.371 1 93.5 326 THR A C 1
ATOM 2664 O O . THR A 1 326 ? -16.406 -28.219 -7.875 1 93.5 326 THR A O 1
ATOM 2667 N N . ASP A 1 327 ? -16.812 -26.016 -7.945 1 93.56 327 ASP A N 1
ATOM 2668 C CA . ASP A 1 327 ? -17.312 -26.078 -9.312 1 93.56 327 ASP A CA 1
ATOM 2669 C C . ASP A 1 327 ? -16.203 -26.484 -10.281 1 93.56 327 ASP A C 1
ATOM 2671 O O . ASP A 1 327 ? -16.453 -27.25 -11.211 1 93.56 327 ASP A O 1
ATOM 2675 N N . LEU A 1 328 ? -15.078 -25.969 -10.078 1 93.88 328 LEU A N 1
ATOM 2676 C CA . LEU A 1 328 ? -13.938 -26.297 -10.93 1 93.88 328 LEU A CA 1
ATOM 2677 C C . LEU A 1 328 ? -13.578 -27.781 -10.805 1 93.88 328 LEU A C 1
ATOM 2679 O O . LEU A 1 328 ? -13.164 -28.406 -11.781 1 93.88 328 LEU A O 1
ATOM 2683 N N . LEU A 1 329 ? -13.703 -28.344 -9.625 1 93.12 329 LEU A N 1
ATOM 2684 C CA . LEU A 1 329 ? -13.367 -29.734 -9.375 1 93.12 329 LEU A CA 1
ATOM 2685 C C . LEU A 1 329 ? -14.43 -30.672 -9.961 1 93.12 329 LEU A C 1
ATOM 2687 O O . LEU A 1 329 ? -14.117 -31.781 -10.398 1 93.12 329 LEU A O 1
ATOM 2691 N N . SER A 1 330 ? -15.656 -30.234 -9.867 1 88.56 330 SER A N 1
ATOM 2692 C CA . SER A 1 330 ? -16.734 -31.031 -10.43 1 88.56 330 SER A CA 1
ATOM 2693 C C . SER A 1 330 ? -16.641 -31.109 -11.953 1 88.56 330 SER A C 1
ATOM 2695 O O . SER A 1 330 ? -16.906 -32.156 -12.547 1 88.56 330 SER A O 1
ATOM 2697 N N . ASP A 1 331 ? -16.344 -30.047 -12.531 1 81.75 331 ASP A N 1
ATOM 2698 C CA . ASP A 1 331 ? -16.188 -30.016 -13.977 1 81.75 331 ASP A CA 1
ATOM 2699 C C . ASP A 1 331 ? -15.023 -30.891 -14.43 1 81.75 331 ASP A C 1
ATOM 2701 O O . ASP A 1 331 ? -15.055 -31.453 -15.523 1 81.75 331 ASP A O 1
ATOM 2705 N N . ALA A 1 332 ? -14.055 -31.016 -13.656 1 71 332 ALA A N 1
ATOM 2706 C CA . ALA A 1 332 ? -12.867 -31.812 -13.977 1 71 332 ALA A CA 1
ATOM 2707 C C . ALA A 1 332 ? -13.172 -33.312 -13.945 1 71 332 ALA A C 1
ATOM 2709 O O . ALA A 1 332 ? -12.594 -34.094 -14.703 1 71 332 ALA A O 1
ATOM 2710 N N . VAL A 1 333 ? -14.094 -33.625 -13.086 1 60.53 333 VAL A N 1
ATOM 2711 C CA . VAL A 1 333 ? -14.477 -35.031 -13 1 60.53 333 VAL A CA 1
ATOM 2712 C C . VAL A 1 333 ? -15.352 -35.406 -14.195 1 60.53 333 VAL A C 1
ATOM 2714 O O . VAL A 1 333 ? -15.242 -36.531 -14.727 1 60.53 333 VAL A O 1
ATOM 2717 N N . VAL A 1 334 ? -16.109 -34.375 -14.633 1 57.38 334 VAL A N 1
ATOM 2718 C CA . VAL A 1 334 ? -17 -34.688 -15.75 1 57.38 334 VAL A CA 1
ATOM 2719 C C . VAL A 1 334 ? -16.219 -34.594 -17.062 1 57.38 334 VAL A C 1
ATOM 2721 O O . VAL A 1 334 ? -16.594 -35.219 -18.047 1 57.38 334 VAL A O 1
ATOM 2724 N N . ALA A 1 335 ? -15.211 -34 -17.094 1 49.69 335 ALA A N 1
ATOM 2725 C CA . ALA A 1 335 ? -14.484 -33.938 -18.359 1 49.69 335 ALA A CA 1
ATOM 2726 C C . ALA A 1 335 ? -13.484 -35.062 -18.484 1 49.69 335 ALA A C 1
ATOM 2728 O O . ALA A 1 335 ? -12.945 -35.562 -17.484 1 49.69 335 ALA A O 1
ATOM 2729 N N . MET B 1 1 ? 9.914 30.953 11.484 1 62.25 1 MET B N 1
ATOM 2730 C CA . MET B 1 1 ? 10.602 30.734 10.211 1 62.25 1 MET B CA 1
ATOM 2731 C C . MET B 1 1 ? 9.602 30.453 9.102 1 62.25 1 MET B C 1
ATOM 2733 O O . MET B 1 1 ? 8.531 29.906 9.352 1 62.25 1 MET B O 1
ATOM 2737 N N . SER B 1 2 ? 9.836 30.969 8 1 73.19 2 SER B N 1
ATOM 2738 C CA . SER B 1 2 ? 8.953 31.016 6.836 1 73.19 2 SER B CA 1
ATOM 2739 C C . SER B 1 2 ? 8.898 29.656 6.137 1 73.19 2 SER B C 1
ATOM 2741 O O . SER B 1 2 ? 9.836 28.859 6.234 1 73.19 2 SER B O 1
ATOM 2743 N N . TRP B 1 3 ? 7.719 29.281 5.645 1 78.12 3 TRP B N 1
ATOM 2744 C CA . TRP B 1 3 ? 7.527 28.094 4.82 1 78.12 3 TRP B CA 1
ATOM 2745 C C . TRP B 1 3 ? 8.336 28.188 3.529 1 78.12 3 TRP B C 1
ATOM 2747 O O . TRP B 1 3 ? 8.82 27.188 3.018 1 78.12 3 TRP B O 1
ATOM 2757 N N . ILE B 1 4 ? 8.414 29.328 3.016 1 74.88 4 ILE B N 1
ATOM 2758 C CA . ILE B 1 4 ? 9.148 29.578 1.778 1 74.88 4 ILE B CA 1
ATOM 2759 C C . ILE B 1 4 ? 10.445 30.312 2.09 1 74.88 4 ILE B C 1
ATOM 2761 O O . ILE B 1 4 ? 10.438 31.531 2.301 1 74.88 4 ILE B O 1
ATOM 2765 N N . ARG B 1 5 ? 11.445 29.625 2.234 1 74.38 5 ARG B N 1
ATOM 2766 C CA . ARG B 1 5 ? 12.75 30.234 2.48 1 74.38 5 ARG B CA 1
ATOM 2767 C C . ARG B 1 5 ? 13.367 30.75 1.185 1 74.38 5 ARG B C 1
ATOM 2769 O O . ARG B 1 5 ? 13.375 30.047 0.174 1 74.38 5 ARG B O 1
ATOM 2776 N N . GLU B 1 6 ? 13.555 32.031 1.29 1 75.38 6 GLU B N 1
ATOM 2777 C CA . GLU B 1 6 ? 14.273 32.625 0.159 1 75.38 6 GLU B CA 1
ATOM 2778 C C . GLU B 1 6 ? 15.773 32.406 0.291 1 75.38 6 GLU B C 1
ATOM 2780 O O . GLU B 1 6 ? 16.297 32.312 1.402 1 75.38 6 GLU B O 1
ATOM 2785 N N . GLY B 1 7 ? 16.406 31.938 -0.828 1 77.69 7 GLY B N 1
ATOM 2786 C CA . GLY B 1 7 ? 17.844 31.75 -0.801 1 77.69 7 GLY B CA 1
ATOM 2787 C C . GLY B 1 7 ? 18.359 30.906 -1.946 1 77.69 7 GLY B C 1
ATOM 2788 O O . GLY B 1 7 ? 17.641 30.031 -2.457 1 77.69 7 GLY B O 1
ATOM 2789 N N . GLU B 1 8 ? 19.609 31.266 -2.23 1 84.88 8 GLU B N 1
ATOM 2790 C CA . GLU B 1 8 ? 20.234 30.531 -3.328 1 84.88 8 GLU B CA 1
ATOM 2791 C C . GLU B 1 8 ? 21.062 29.359 -2.811 1 84.88 8 GLU B C 1
ATOM 2793 O O . GLU B 1 8 ? 21.469 29.344 -1.648 1 84.88 8 GLU B O 1
ATOM 2798 N N . LEU B 1 9 ? 21.125 28.359 -3.594 1 91.81 9 LEU B N 1
ATOM 2799 C CA . LEU B 1 9 ? 22.094 27.297 -3.338 1 91.81 9 LEU B CA 1
ATOM 2800 C C . LEU B 1 9 ? 23.516 27.844 -3.363 1 91.81 9 LEU B C 1
ATOM 2802 O O . LEU B 1 9 ? 23.797 28.844 -4.031 1 91.81 9 LEU B O 1
ATOM 2806 N N . ASN B 1 10 ? 24.328 27.281 -2.537 1 92.5 10 ASN B N 1
ATOM 2807 C CA . ASN B 1 10 ? 25.734 27.641 -2.719 1 92.5 10 ASN B CA 1
ATOM 2808 C C . ASN B 1 10 ? 26.281 27.109 -4.039 1 92.5 10 ASN B C 1
ATOM 2810 O O . ASN B 1 10 ? 25.594 26.391 -4.758 1 92.5 10 ASN B O 1
ATOM 2814 N N . LEU B 1 11 ? 27.484 27.547 -4.387 1 93.88 11 LEU B N 1
ATOM 2815 C CA . LEU B 1 11 ? 28.016 27.297 -5.715 1 93.88 11 LEU B CA 1
ATOM 2816 C C . LEU B 1 11 ? 28.094 25.797 -5.992 1 93.88 11 LEU B C 1
ATOM 2818 O O . LEU B 1 11 ? 27.703 25.344 -7.062 1 93.88 11 LEU B O 1
ATOM 2822 N N . ILE B 1 12 ? 28.578 25.031 -5.055 1 96.19 12 ILE B N 1
ATOM 2823 C CA . ILE B 1 12 ? 28.75 23.594 -5.246 1 96.19 12 ILE B CA 1
ATOM 2824 C C . ILE B 1 12 ? 27.375 22.922 -5.383 1 96.19 12 ILE B C 1
ATOM 2826 O O . ILE B 1 12 ? 27.188 22.031 -6.207 1 96.19 12 ILE B O 1
ATOM 2830 N N . GLU B 1 13 ? 26.484 23.328 -4.539 1 96 13 GLU B N 1
ATOM 2831 C CA . GLU B 1 13 ? 25.109 22.812 -4.629 1 96 13 GLU B CA 1
ATOM 2832 C C . GLU B 1 13 ? 24.484 23.156 -5.98 1 96 13 GLU B C 1
ATOM 2834 O O . GLU B 1 13 ? 23.812 22.328 -6.582 1 96 13 GLU B O 1
ATOM 2839 N N . LYS B 1 14 ? 24.75 24.391 -6.43 1 96.12 14 LYS B N 1
ATOM 2840 C CA . LYS B 1 14 ? 24.203 24.828 -7.707 1 96.12 14 LYS B CA 1
ATOM 2841 C C . LYS B 1 14 ? 24.75 24 -8.859 1 96.12 14 LYS B C 1
ATOM 2843 O O . LYS B 1 14 ? 24 23.594 -9.75 1 96.12 14 LYS B O 1
ATOM 2848 N N . ILE B 1 15 ? 26.016 23.766 -8.875 1 96.5 15 ILE B N 1
ATOM 2849 C CA . ILE B 1 15 ? 26.641 22.953 -9.914 1 96.5 15 ILE B CA 1
ATOM 2850 C C . ILE B 1 15 ? 26.094 21.547 -9.875 1 96.5 15 ILE B C 1
ATOM 2852 O O . ILE B 1 15 ? 25.719 20.984 -10.914 1 96.5 15 ILE B O 1
ATOM 2856 N N . SER B 1 16 ? 26.016 20.984 -8.664 1 96.38 16 SER B N 1
ATOM 2857 C CA . SER B 1 16 ? 25.484 19.641 -8.508 1 96.38 16 SER B CA 1
ATOM 2858 C C . SER B 1 16 ? 24.031 19.562 -8.969 1 96.38 16 SER B C 1
ATOM 2860 O O . SER B 1 16 ? 23.641 18.594 -9.617 1 96.38 16 SER B O 1
ATOM 2862 N N . ALA B 1 17 ? 23.281 20.547 -8.625 1 97 17 ALA B N 1
ATOM 2863 C CA . ALA B 1 17 ? 21.891 20.609 -9.047 1 97 17 ALA B CA 1
ATOM 2864 C C . ALA B 1 17 ? 21.781 20.594 -10.57 1 97 17 ALA B C 1
ATOM 2866 O O . ALA B 1 17 ? 20.938 19.891 -11.133 1 97 17 ALA B O 1
ATOM 2867 N N . ASN B 1 18 ? 22.625 21.359 -11.195 1 96.75 18 ASN B N 1
ATOM 2868 C CA . ASN B 1 18 ? 22.594 21.438 -12.656 1 96.75 18 ASN B CA 1
ATOM 2869 C C . ASN B 1 18 ? 22.953 20.094 -13.289 1 96.75 18 ASN B C 1
ATOM 2871 O O . ASN B 1 18 ? 22.359 19.703 -14.297 1 96.75 18 ASN B O 1
ATOM 2875 N N . ILE B 1 19 ? 23.906 19.453 -12.719 1 96.94 19 ILE B N 1
ATOM 2876 C CA . ILE B 1 19 ? 24.312 18.141 -13.195 1 96.94 19 ILE B CA 1
ATOM 2877 C C . ILE B 1 19 ? 23.156 17.156 -13.016 1 96.94 19 ILE B C 1
ATOM 2879 O O . ILE B 1 19 ? 22.828 16.391 -13.938 1 96.94 19 ILE B O 1
ATOM 2883 N N . LEU B 1 20 ? 22.578 17.156 -11.875 1 97.25 20 LEU B N 1
ATOM 2884 C CA . LEU B 1 20 ? 21.469 16.266 -11.562 1 97.25 20 LEU B CA 1
ATOM 2885 C C . LEU B 1 20 ? 20.297 16.5 -12.516 1 97.25 20 LEU B C 1
ATOM 2887 O O . LEU B 1 20 ? 19.656 15.539 -12.969 1 97.25 20 LEU B O 1
ATOM 2891 N N . LYS B 1 21 ? 20.031 17.719 -12.828 1 97.69 21 LYS B N 1
ATOM 2892 C CA . LYS B 1 21 ? 18.875 18.094 -13.648 1 97.69 21 LYS B CA 1
ATOM 2893 C C . LYS B 1 21 ? 19.078 17.688 -15.102 1 97.69 21 LYS B C 1
ATOM 2895 O O . LYS B 1 21 ? 18.156 17.734 -15.906 1 97.69 21 LYS B O 1
ATOM 2900 N N . ALA B 1 22 ? 20.281 17.219 -15.453 1 97 22 ALA B N 1
ATOM 2901 C CA . ALA B 1 22 ? 20.547 16.703 -16.797 1 97 22 ALA B CA 1
ATOM 2902 C C . ALA B 1 22 ? 19.906 15.336 -17 1 97 22 ALA B C 1
ATOM 2904 O O . ALA B 1 22 ? 19.734 14.883 -18.125 1 97 22 ALA B O 1
ATOM 2905 N N . GLY B 1 23 ? 19.641 14.602 -15.883 1 97.19 23 GLY B N 1
ATOM 2906 C CA . GLY B 1 23 ? 18.922 13.328 -15.945 1 97.19 23 GLY B CA 1
ATOM 2907 C C . GLY B 1 23 ? 17.438 13.469 -15.664 1 97.19 23 GLY B C 1
ATOM 2908 O O . GLY B 1 23 ? 16.938 14.57 -15.477 1 97.19 23 GLY B O 1
ATOM 2909 N N . PRO B 1 24 ? 16.75 12.336 -15.781 1 97.94 24 PRO B N 1
ATOM 2910 C CA . PRO B 1 24 ? 15.32 12.398 -15.43 1 97.94 24 PRO B CA 1
ATOM 2911 C C . PRO B 1 24 ? 15.094 12.82 -13.977 1 97.94 24 PRO B C 1
ATOM 2913 O O . PRO B 1 24 ? 15.711 12.273 -13.062 1 97.94 24 PRO B O 1
ATOM 2916 N N . MET B 1 25 ? 14.281 13.773 -13.758 1 98.56 25 MET B N 1
ATOM 2917 C CA . MET B 1 25 ? 13.984 14.305 -12.43 1 98.56 25 MET B CA 1
ATOM 2918 C C . MET B 1 25 ? 12.617 13.836 -11.953 1 98.56 25 MET B C 1
ATOM 2920 O O . MET B 1 25 ? 11.664 13.766 -12.734 1 98.56 25 MET B O 1
ATOM 2924 N N . PRO B 1 26 ? 12.547 13.438 -10.68 1 98.5 26 PRO B N 1
ATOM 2925 C CA . PRO B 1 26 ? 11.195 13.188 -10.156 1 98.5 26 PRO B CA 1
ATOM 2926 C C . PRO B 1 26 ? 10.336 14.445 -10.141 1 98.5 26 PRO B C 1
ATOM 2928 O O . PRO B 1 26 ? 10.812 15.523 -9.773 1 98.5 26 PRO B O 1
ATOM 2931 N N . LYS B 1 27 ? 9.094 14.281 -10.492 1 98.06 27 LYS B N 1
ATOM 2932 C CA . LYS B 1 27 ? 8.164 15.406 -10.477 1 98.06 27 LYS B CA 1
ATOM 2933 C C . LYS B 1 27 ? 7.441 15.516 -9.141 1 98.06 27 LYS B C 1
ATOM 2935 O O . LYS B 1 27 ? 7.051 16.609 -8.719 1 98.06 27 LYS B O 1
ATOM 2940 N N . HIS B 1 28 ? 7.211 14.461 -8.516 1 98.81 28 HIS B N 1
ATOM 2941 C CA . HIS B 1 28 ? 6.531 14.367 -7.23 1 98.81 28 HIS B CA 1
ATOM 2942 C C . HIS B 1 28 ? 7.332 13.516 -6.246 1 98.81 28 HIS B C 1
ATOM 2944 O O . HIS B 1 28 ? 7.582 12.336 -6.496 1 98.81 28 HIS B O 1
ATOM 2950 N N . VAL B 1 29 ? 7.75 14.125 -5.141 1 98.94 29 VAL B N 1
ATOM 2951 C CA . VAL B 1 29 ? 8.523 13.438 -4.113 1 98.94 29 VAL B CA 1
ATOM 2952 C C . VAL B 1 29 ? 7.75 13.422 -2.799 1 98.94 29 VAL B C 1
ATOM 2954 O O . VAL B 1 29 ? 7.219 14.453 -2.377 1 98.94 29 VAL B O 1
ATOM 2957 N N . ALA B 1 30 ? 7.641 12.234 -2.215 1 98.94 30 ALA B N 1
ATOM 2958 C CA . ALA B 1 30 ? 7.02 12.086 -0.9 1 98.94 30 ALA B CA 1
ATOM 2959 C C . ALA B 1 30 ? 8.07 11.852 0.18 1 98.94 30 ALA B C 1
ATOM 2961 O O . ALA B 1 30 ? 9.055 11.148 -0.044 1 98.94 30 ALA B O 1
ATOM 2962 N N . PHE B 1 31 ? 7.875 12.469 1.384 1 98.88 31 PHE B N 1
ATOM 2963 C CA . PHE B 1 31 ? 8.828 12.344 2.482 1 98.88 31 PHE B CA 1
ATOM 2964 C C . PHE B 1 31 ? 8.148 11.781 3.725 1 98.88 31 PHE B C 1
ATOM 2966 O O . PHE B 1 31 ? 7.117 12.297 4.16 1 98.88 31 PHE B O 1
ATOM 2973 N N . ILE B 1 32 ? 8.656 10.711 4.219 1 98.75 32 ILE B N 1
ATOM 2974 C CA . ILE B 1 32 ? 8.414 10.336 5.609 1 98.75 32 ILE B CA 1
ATOM 2975 C C . ILE B 1 32 ? 9.5 10.938 6.496 1 98.75 32 ILE B C 1
ATOM 2977 O O . ILE B 1 32 ? 10.633 10.445 6.523 1 98.75 32 ILE B O 1
ATOM 2981 N N . MET B 1 33 ? 9.164 11.922 7.211 1 98.56 33 MET B N 1
ATOM 2982 C CA . MET B 1 33 ? 10.117 12.75 7.941 1 98.56 33 MET B CA 1
ATOM 2983 C C . MET B 1 33 ? 10.344 12.211 9.352 1 98.56 33 MET B C 1
ATOM 2985 O O . MET B 1 33 ? 10.07 12.891 10.336 1 98.56 33 MET B O 1
ATOM 2989 N N . ASP B 1 34 ? 10.953 11.141 9.398 1 97.88 34 ASP B N 1
ATOM 2990 C CA . ASP B 1 34 ? 11.141 10.406 10.648 1 97.88 34 ASP B CA 1
ATOM 2991 C C . ASP B 1 34 ? 12.438 10.82 11.336 1 97.88 34 ASP B C 1
ATOM 2993 O O . ASP B 1 34 ? 13.422 11.156 10.672 1 97.88 34 ASP B O 1
ATOM 2997 N N . GLY B 1 35 ? 12.477 10.852 12.648 1 97.81 35 GLY B N 1
ATOM 2998 C CA . GLY B 1 35 ? 13.703 11.039 13.406 1 97.81 35 GLY B CA 1
ATOM 2999 C C . GLY B 1 35 ? 13.68 12.281 14.281 1 97.81 35 GLY B C 1
ATOM 3000 O O . GLY B 1 35 ? 14.664 12.602 14.938 1 97.81 35 GLY B O 1
ATOM 3001 N N . ASN B 1 36 ? 12.555 12.961 14.398 1 97.44 36 ASN B N 1
ATOM 3002 C CA . ASN B 1 36 ? 12.469 14.211 15.148 1 97.44 36 ASN B CA 1
ATOM 3003 C C . ASN B 1 36 ? 12.703 13.992 16.641 1 97.44 36 ASN B C 1
ATOM 3005 O O . ASN B 1 36 ? 13.492 14.703 17.266 1 97.44 36 ASN B O 1
ATOM 3009 N N . ARG B 1 37 ? 11.992 12.977 17.219 1 95.94 37 ARG B N 1
ATOM 3010 C CA . ARG B 1 37 ? 12.109 12.703 18.656 1 95.94 37 ARG B CA 1
ATOM 3011 C C . ARG B 1 37 ? 13.5 12.164 18.984 1 95.94 37 ARG B C 1
ATOM 3013 O O . ARG B 1 37 ? 14.078 12.523 20.016 1 95.94 37 ARG B O 1
ATOM 3020 N N . ARG B 1 38 ? 13.984 11.25 18.219 1 96.62 38 ARG B N 1
ATOM 3021 C CA . ARG B 1 38 ? 15.328 10.703 18.438 1 96.62 38 ARG B CA 1
ATOM 3022 C C . ARG B 1 38 ? 16.375 11.805 18.359 1 96.62 38 ARG B C 1
ATOM 3024 O O . ARG B 1 38 ? 17.344 11.789 19.141 1 96.62 38 ARG B O 1
ATOM 3031 N N . PHE B 1 39 ? 16.234 12.758 17.422 1 98.19 39 PHE B N 1
ATOM 3032 C CA . PHE B 1 39 ? 17.125 13.906 17.312 1 98.19 39 PHE B CA 1
ATOM 3033 C C . PHE B 1 39 ? 17.109 14.727 18.594 1 98.19 39 PHE B C 1
ATOM 3035 O O . PHE B 1 39 ? 18.156 15.117 19.109 1 98.19 39 PHE B O 1
ATOM 3042 N N . ALA B 1 40 ? 15.898 15.047 19.047 1 97.56 40 ALA B N 1
ATOM 3043 C CA . ALA B 1 40 ? 15.758 15.805 20.297 1 97.56 40 ALA B CA 1
ATOM 3044 C C . ALA B 1 40 ? 16.484 15.109 21.438 1 97.56 40 ALA B C 1
ATOM 3046 O O . ALA B 1 40 ? 17.188 15.758 22.219 1 97.56 40 ALA B O 1
ATOM 3047 N N . ARG B 1 41 ? 16.281 13.789 21.531 1 97.38 41 ARG B N 1
ATOM 3048 C CA . ARG B 1 41 ? 16.953 13.016 22.562 1 97.38 41 ARG B CA 1
ATOM 3049 C C . ARG B 1 41 ? 18.469 13.094 22.406 1 97.38 41 ARG B C 1
ATOM 3051 O O . ARG B 1 41 ? 19.188 13.328 23.375 1 97.38 41 ARG B O 1
ATOM 3058 N N . LYS B 1 42 ? 18.938 12.906 21.219 1 97.25 42 LYS B N 1
ATOM 3059 C CA . LYS B 1 42 ? 20.359 12.953 20.906 1 97.25 42 LYS B CA 1
ATOM 3060 C C . LYS B 1 42 ? 20.969 14.289 21.297 1 97.25 42 LYS B C 1
ATOM 3062 O O . LYS B 1 42 ? 22.094 14.344 21.797 1 97.25 42 LYS B O 1
ATOM 3067 N N . LYS B 1 43 ? 20.25 15.352 21.141 1 97.62 43 LYS B N 1
ATOM 3068 C CA . LYS B 1 43 ? 20.75 16.703 21.406 1 97.62 43 LYS B CA 1
ATOM 3069 C C . LYS B 1 43 ? 20.344 17.172 22.797 1 97.62 43 LYS B C 1
ATOM 3071 O O . LYS B 1 43 ? 20.547 18.344 23.141 1 97.62 43 LYS B O 1
ATOM 3076 N N . GLN B 1 44 ? 19.688 16.312 23.547 1 97 44 GLN B N 1
ATOM 3077 C CA . GLN B 1 44 ? 19.25 16.609 24.906 1 97 44 GLN B CA 1
ATOM 3078 C C . GLN B 1 44 ? 18.328 17.828 24.938 1 97 44 GLN B C 1
ATOM 3080 O O . GLN B 1 44 ? 18.516 18.719 25.766 1 97 44 GLN B O 1
ATOM 3085 N N . MET B 1 45 ? 17.438 17.828 24.016 1 96.44 45 MET B N 1
ATOM 3086 C CA . MET B 1 45 ? 16.438 18.875 23.953 1 96.44 45 MET B CA 1
ATOM 3087 C C . MET B 1 45 ? 15.031 18.297 24.156 1 96.44 45 MET B C 1
ATOM 3089 O O . MET B 1 45 ? 14.852 17.078 24.172 1 96.44 45 MET B O 1
ATOM 3093 N N . GLU B 1 46 ? 14.172 19.219 24.422 1 94 46 GLU B N 1
ATOM 3094 C CA . GLU B 1 46 ? 12.781 18.797 24.547 1 94 46 GLU B CA 1
ATOM 3095 C C . GLU B 1 46 ? 12.227 18.281 23.234 1 94 46 GLU B C 1
ATOM 3097 O O . GLU B 1 46 ? 12.625 18.75 22.156 1 94 46 GLU B O 1
ATOM 3102 N N . ARG B 1 47 ? 11.273 17.328 23.312 1 93 47 ARG B N 1
ATOM 3103 C CA . ARG B 1 47 ? 10.664 16.719 22.141 1 93 47 ARG B CA 1
ATOM 3104 C C . ARG B 1 47 ? 10.109 17.766 21.203 1 93 47 ARG B C 1
ATOM 3106 O O . ARG B 1 47 ? 10.258 17.656 19.984 1 93 47 ARG B O 1
ATOM 3113 N N . GLN B 1 48 ? 9.523 18.688 21.797 1 93 48 GLN B N 1
ATOM 3114 C CA . GLN B 1 48 ? 8.898 19.75 21 1 93 48 GLN B CA 1
ATOM 3115 C C . GLN B 1 48 ? 9.945 20.484 20.156 1 93 48 GLN B C 1
ATOM 3117 O O . GLN B 1 48 ? 9.656 20.891 19.031 1 93 48 GLN B O 1
ATOM 3122 N N . GLU B 1 49 ? 11.086 20.688 20.703 1 94.81 49 GLU B N 1
ATOM 3123 C CA . GLU B 1 49 ? 12.164 21.359 19.969 1 94.81 49 GLU B CA 1
ATOM 3124 C C . GLU B 1 49 ? 12.633 20.516 18.797 1 94.81 49 GLU B C 1
ATOM 3126 O O . GLU B 1 49 ? 12.984 21.047 17.734 1 94.81 49 GLU B O 1
ATOM 3131 N N . GLY B 1 50 ? 12.688 19.266 18.953 1 96 50 GLY B N 1
ATOM 3132 C CA . GLY B 1 50 ? 13 18.391 17.844 1 96 50 GLY B CA 1
ATOM 3133 C C . GLY B 1 50 ? 12.039 18.516 16.688 1 96 50 GLY B C 1
ATOM 3134 O O . GLY B 1 50 ? 12.461 18.578 15.523 1 96 50 GLY B O 1
ATOM 3135 N N . HIS B 1 51 ? 10.742 18.562 16.984 1 95.94 51 HIS B N 1
ATOM 3136 C CA . HIS B 1 51 ? 9.727 18.75 15.953 1 95.94 51 HIS B CA 1
ATOM 3137 C C . HIS B 1 51 ? 9.852 20.125 15.297 1 95.94 51 HIS B C 1
ATOM 3139 O O . HIS B 1 51 ? 9.625 20.25 14.094 1 95.94 51 HIS B O 1
ATOM 3145 N N . MET B 1 52 ? 10.211 21.094 16.094 1 95.5 52 MET B N 1
ATOM 3146 C CA . MET B 1 52 ? 10.422 22.438 15.539 1 95.5 52 MET B CA 1
ATOM 3147 C C . MET B 1 52 ? 11.578 22.438 14.539 1 95.5 52 MET B C 1
ATOM 3149 O O . MET B 1 52 ? 11.461 23 13.453 1 95.5 52 MET B O 1
ATOM 3153 N N . GLN B 1 53 ? 12.609 21.797 14.898 1 96.56 53 GLN B N 1
ATOM 3154 C CA . GLN B 1 53 ? 13.734 21.672 13.977 1 96.56 53 GLN B CA 1
ATOM 3155 C C . GLN B 1 53 ? 13.359 20.875 12.742 1 96.56 53 GLN B C 1
ATOM 3157 O O . GLN B 1 53 ? 13.859 21.141 11.648 1 96.56 53 GLN B O 1
ATOM 3162 N N . GLY B 1 54 ? 12.555 19.906 12.938 1 97.19 54 GLY B N 1
ATOM 3163 C CA . GLY B 1 54 ? 12.023 19.172 11.805 1 97.19 54 GLY B CA 1
ATOM 3164 C C . GLY B 1 54 ? 11.273 20.047 10.812 1 97.19 54 GLY B C 1
ATOM 3165 O O . GLY B 1 54 ? 11.438 19.906 9.602 1 97.19 54 GLY B O 1
ATOM 3166 N N . PHE B 1 55 ? 10.508 20.922 11.344 1 95.44 55 PHE B N 1
ATOM 3167 C CA . PHE B 1 55 ? 9.773 21.828 10.469 1 95.44 55 PHE B CA 1
ATOM 3168 C C . PHE B 1 55 ? 10.734 22.734 9.711 1 95.44 55 PHE B C 1
ATOM 3170 O O . PHE B 1 55 ? 10.539 22.984 8.516 1 95.44 55 PHE B O 1
ATOM 3177 N N . ASN B 1 56 ? 11.672 23.234 10.375 1 94.94 56 ASN B N 1
ATOM 3178 C CA . ASN B 1 56 ? 12.672 24.062 9.703 1 94.94 56 ASN B CA 1
ATOM 3179 C C . ASN B 1 56 ? 13.352 23.312 8.57 1 94.94 56 ASN B C 1
ATOM 3181 O O . ASN B 1 56 ? 13.609 23.891 7.508 1 94.94 56 ASN B O 1
ATOM 3185 N N . LYS B 1 57 ? 13.625 22.109 8.867 1 97.44 57 LYS B N 1
ATOM 3186 C CA . LYS B 1 57 ? 14.266 21.281 7.84 1 97.44 57 LYS B CA 1
ATOM 3187 C C . LYS B 1 57 ? 13.336 21.078 6.648 1 97.44 57 LYS B C 1
ATOM 3189 O O . LYS B 1 57 ? 13.789 21.016 5.504 1 97.44 57 LYS B O 1
ATOM 3194 N N . LEU B 1 58 ? 12.07 20.922 6.906 1 97.5 58 LEU B N 1
ATOM 3195 C CA . LEU B 1 58 ? 11.102 20.828 5.816 1 97.5 58 LEU B CA 1
ATOM 3196 C C . LEU B 1 58 ? 11.156 22.062 4.93 1 97.5 58 LEU B C 1
ATOM 3198 O O . LEU B 1 58 ? 11.203 21.953 3.701 1 97.5 58 LEU B O 1
ATOM 3202 N N . ALA B 1 59 ? 11.141 23.234 5.516 1 94.69 59 ALA B N 1
ATOM 3203 C CA . ALA B 1 59 ? 11.211 24.469 4.754 1 94.69 59 ALA B CA 1
ATOM 3204 C C . ALA B 1 59 ? 12.469 24.516 3.887 1 94.69 59 ALA B C 1
ATOM 3206 O O . ALA B 1 59 ? 12.414 24.922 2.723 1 94.69 59 ALA B O 1
ATOM 3207 N N . GLU B 1 60 ? 13.586 24.078 4.418 1 95.75 60 GLU B N 1
ATOM 3208 C CA . GLU B 1 60 ? 14.836 24.016 3.666 1 95.75 60 GLU B CA 1
ATOM 3209 C C . GLU B 1 60 ? 14.719 23.031 2.5 1 95.75 60 GLU B C 1
ATOM 3211 O O . GLU B 1 60 ? 15.18 23.328 1.395 1 95.75 60 GLU B O 1
ATOM 3216 N N . THR B 1 61 ? 14.148 21.953 2.82 1 97.5 61 THR B N 1
ATOM 3217 C CA . THR B 1 61 ? 14.008 20.906 1.812 1 97.5 61 THR B CA 1
ATOM 3218 C C . THR B 1 61 ? 13.125 21.375 0.663 1 97.5 61 THR B C 1
ATOM 3220 O O . THR B 1 61 ? 13.406 21.094 -0.503 1 97.5 61 THR B O 1
ATOM 3223 N N . LEU B 1 62 ? 12.055 22.078 0.99 1 96.5 62 LEU B N 1
ATOM 3224 C CA . LEU B 1 62 ? 11.172 22.609 -0.036 1 96.5 62 LEU B CA 1
ATOM 3225 C C . LEU B 1 62 ? 11.93 23.578 -0.948 1 96.5 62 LEU B C 1
ATOM 3227 O O . LEU B 1 62 ? 11.703 23.594 -2.16 1 96.5 62 LEU B O 1
ATOM 3231 N N . ARG B 1 63 ? 12.789 24.344 -0.39 1 94.44 63 ARG B N 1
ATOM 3232 C CA . ARG B 1 63 ? 13.625 25.234 -1.188 1 94.44 63 ARG B CA 1
ATOM 3233 C C . ARG B 1 63 ? 14.508 24.438 -2.148 1 94.44 63 ARG B C 1
ATOM 3235 O O . ARG B 1 63 ? 14.641 24.797 -3.318 1 94.44 63 ARG B O 1
ATOM 3242 N N . TRP B 1 64 ? 15.18 23.375 -1.617 1 97 64 TRP B N 1
ATOM 3243 C CA . TRP B 1 64 ? 15.992 22.531 -2.48 1 97 64 TRP B CA 1
ATOM 3244 C C . TRP B 1 64 ? 15.164 21.953 -3.623 1 97 64 TRP B C 1
ATOM 3246 O O . TRP B 1 64 ? 15.609 21.922 -4.773 1 97 64 TRP B O 1
ATOM 3256 N N . CYS B 1 65 ? 13.969 21.484 -3.266 1 97 65 CYS B N 1
ATOM 3257 C CA . CYS B 1 65 ? 13.078 20.906 -4.27 1 97 65 CYS B CA 1
ATOM 3258 C C . CYS B 1 65 ? 12.742 21.938 -5.348 1 97 65 CYS B C 1
ATOM 3260 O O . CYS B 1 65 ? 12.719 21.609 -6.535 1 97 65 CYS B O 1
ATOM 3262 N N . LYS B 1 66 ? 12.484 23.109 -4.949 1 94.62 66 LYS B N 1
ATOM 3263 C CA . LYS B 1 66 ? 12.195 24.188 -5.902 1 94.62 66 LYS B CA 1
ATOM 3264 C C . LYS B 1 66 ? 13.359 24.391 -6.867 1 94.62 66 LYS B C 1
ATOM 3266 O O . LYS B 1 66 ? 13.156 24.469 -8.086 1 94.62 66 LYS B O 1
ATOM 3271 N N . HIS B 1 67 ? 14.555 24.438 -6.332 1 94.69 67 HIS B N 1
ATOM 3272 C CA . HIS B 1 67 ? 15.742 24.641 -7.148 1 94.69 67 HIS B CA 1
ATOM 3273 C C . HIS B 1 67 ? 15.992 23.469 -8.078 1 94.69 67 HIS B C 1
ATOM 3275 O O . HIS B 1 67 ? 16.625 23.609 -9.125 1 94.69 67 HIS B O 1
ATOM 3281 N N . LEU B 1 68 ? 15.484 22.328 -7.699 1 97.38 68 LEU B N 1
ATOM 3282 C CA . LEU B 1 68 ? 15.68 21.125 -8.477 1 97.38 68 LEU B CA 1
ATOM 3283 C C . LEU B 1 68 ? 14.5 20.875 -9.414 1 97.38 68 LEU B C 1
ATOM 3285 O O . LEU B 1 68 ? 14.422 19.828 -10.062 1 97.38 68 LEU B O 1
ATOM 3289 N N . ASN B 1 69 ? 13.547 21.781 -9.43 1 95.81 69 ASN B N 1
ATOM 3290 C CA . ASN B 1 69 ? 12.367 21.75 -10.289 1 95.81 69 ASN B CA 1
ATOM 3291 C C . ASN B 1 69 ? 11.453 20.578 -9.945 1 95.81 69 ASN B C 1
ATOM 3293 O O . ASN B 1 69 ? 10.906 19.922 -10.844 1 95.81 69 ASN B O 1
ATOM 3297 N N . ILE B 1 70 ? 11.461 20.156 -8.719 1 97.94 70 ILE B N 1
ATOM 3298 C CA . ILE B 1 70 ? 10.461 19.219 -8.219 1 97.94 70 ILE B CA 1
ATOM 3299 C C . ILE B 1 70 ? 9.148 19.953 -7.957 1 97.94 70 ILE B C 1
ATOM 3301 O O . ILE B 1 70 ? 9.078 20.812 -7.074 1 97.94 70 ILE B O 1
ATOM 3305 N N . GLN B 1 71 ? 8.148 19.594 -8.633 1 97.5 71 GLN B N 1
ATOM 3306 C CA . GLN B 1 71 ? 6.926 20.391 -8.703 1 97.5 71 GLN B CA 1
ATOM 3307 C C . GLN B 1 71 ? 6 20.078 -7.531 1 97.5 71 GLN B C 1
ATOM 3309 O O . GLN B 1 71 ? 5.215 20.922 -7.105 1 97.5 71 GLN B O 1
ATOM 3314 N N . GLU B 1 72 ? 6.031 18.875 -7.062 1 98.62 72 GLU B N 1
ATOM 3315 C CA . GLU B 1 72 ? 5.078 18.469 -6.035 1 98.62 72 GLU B CA 1
ATOM 3316 C C . GLU B 1 72 ? 5.773 17.688 -4.918 1 98.62 72 GLU B C 1
ATOM 3318 O O . GLU B 1 72 ? 6.645 16.859 -5.18 1 98.62 72 GLU B O 1
ATOM 3323 N N . VAL B 1 73 ? 5.465 18.109 -3.713 1 98.75 73 VAL B N 1
ATOM 3324 C CA . VAL B 1 73 ? 6.008 17.469 -2.521 1 98.75 73 VAL B CA 1
ATOM 3325 C C . VAL B 1 73 ? 4.863 17.031 -1.606 1 98.75 73 VAL B C 1
ATOM 3327 O O . VAL B 1 73 ? 3.918 17.781 -1.381 1 98.75 73 VAL B O 1
ATOM 3330 N N . THR B 1 74 ? 4.859 15.773 -1.16 1 98.88 74 THR B N 1
ATOM 3331 C CA . THR B 1 74 ? 3.934 15.258 -0.158 1 98.88 74 THR B CA 1
ATOM 3332 C C . THR B 1 74 ? 4.68 14.867 1.113 1 98.88 74 THR B C 1
ATOM 3334 O O . THR B 1 74 ? 5.68 14.148 1.055 1 98.88 74 THR B O 1
ATOM 3337 N N . VAL B 1 75 ? 4.223 15.344 2.275 1 98.81 75 VAL B N 1
ATOM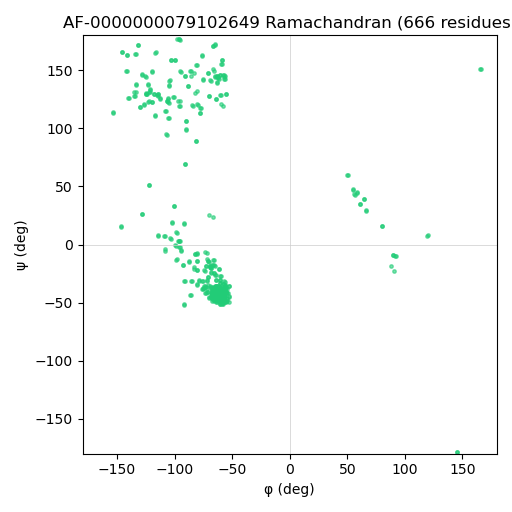 3338 C CA . VAL B 1 75 ? 4.949 15.07 3.51 1 98.81 75 VAL B CA 1
ATOM 3339 C C . VAL B 1 75 ? 4.023 14.383 4.512 1 98.81 75 VAL B C 1
ATOM 3341 O O . VAL B 1 75 ? 2.838 14.719 4.602 1 98.81 75 VAL B O 1
ATOM 3344 N N . TYR B 1 76 ? 4.566 13.375 5.188 1 98.56 76 TYR B N 1
ATOM 3345 C CA . TYR B 1 76 ? 3.869 12.688 6.273 1 98.56 76 TYR B CA 1
ATOM 3346 C C . TYR B 1 76 ? 3.99 13.469 7.574 1 98.56 76 TYR B C 1
ATOM 3348 O O . TYR B 1 76 ? 4.852 13.172 8.406 1 98.56 76 TYR B O 1
ATOM 3356 N N . ALA B 1 77 ? 3.09 14.375 7.828 1 97.94 77 ALA B N 1
ATOM 3357 C CA . ALA B 1 77 ? 3.234 15.336 8.922 1 97.94 77 ALA B CA 1
ATOM 3358 C C . ALA B 1 77 ? 2.717 14.758 10.234 1 97.94 77 ALA B C 1
ATOM 3360 O O . ALA B 1 77 ? 3.357 14.898 11.281 1 97.94 77 ALA B O 1
ATOM 3361 N N . PHE B 1 78 ? 1.637 14.133 10.203 1 97.81 78 PHE B N 1
ATOM 3362 C CA . PHE B 1 78 ? 1.001 13.609 11.406 1 97.81 78 PHE B CA 1
ATOM 3363 C C . PHE B 1 78 ? 0.134 12.398 11.078 1 97.81 78 PHE B C 1
ATOM 3365 O O . PHE B 1 78 ? -0.901 12.531 10.422 1 97.81 78 PHE B O 1
ATOM 3372 N N . SER B 1 79 ? 0.522 11.219 11.562 1 96.25 79 SER B N 1
ATOM 3373 C CA . SER B 1 79 ? -0.242 9.992 11.352 1 96.25 79 SER B CA 1
ATOM 3374 C C . SER B 1 79 ? -1.407 9.891 12.336 1 96.25 79 SER B C 1
ATOM 3376 O O . SER B 1 79 ? -1.343 10.438 13.438 1 96.25 79 SER B O 1
ATOM 3378 N N . ILE B 1 80 ? -2.418 9.188 11.984 1 95 80 ILE B N 1
ATOM 3379 C CA . ILE B 1 80 ? -3.549 8.953 12.875 1 95 80 ILE B CA 1
ATOM 3380 C C . ILE B 1 80 ? -3.076 8.227 14.133 1 95 80 ILE B C 1
ATOM 3382 O O . ILE B 1 80 ? -3.562 8.492 15.234 1 95 80 ILE B O 1
ATOM 3386 N N . GLU B 1 81 ? -2.131 7.402 14.047 1 92.31 81 GLU B N 1
ATOM 3387 C CA . GLU B 1 81 ? -1.599 6.617 15.156 1 92.31 81 GLU B CA 1
ATOM 3388 C C . GLU B 1 81 ? -0.882 7.508 16.172 1 92.31 81 GLU B C 1
ATOM 3390 O O . GLU B 1 81 ? -0.701 7.121 17.328 1 92.31 81 GLU B O 1
ATOM 3395 N N . ASN B 1 82 ? -0.491 8.656 15.805 1 92.56 82 ASN B N 1
ATOM 3396 C CA . ASN B 1 82 ? 0.23 9.578 16.672 1 92.56 82 ASN B CA 1
ATOM 3397 C C . ASN B 1 82 ? -0.676 10.141 17.766 1 92.56 82 ASN B C 1
ATOM 3399 O O . ASN B 1 82 ? -0.194 10.703 18.75 1 92.56 82 ASN B O 1
ATOM 3403 N N . PHE B 1 83 ? -1.972 10 17.625 1 93.06 83 PHE B N 1
ATOM 3404 C CA . PHE B 1 83 ? -2.895 10.461 18.656 1 93.06 83 PHE B CA 1
ATOM 3405 C C . PHE B 1 83 ? -2.74 9.641 19.938 1 93.06 83 PHE B C 1
ATOM 3407 O O . PHE B 1 83 ? -3.221 10.039 21 1 93.06 83 PHE B O 1
ATOM 3414 N N . LYS B 1 84 ? -2.145 8.508 19.875 1 90.56 84 LYS B N 1
ATOM 3415 C CA . LYS B 1 84 ? -1.964 7.629 21.031 1 90.56 84 LYS B CA 1
ATOM 3416 C C . LYS B 1 84 ? -0.758 8.055 21.859 1 90.56 84 LYS B C 1
ATOM 3418 O O . LYS B 1 84 ? -0.537 7.527 22.953 1 90.56 84 LYS B O 1
ATOM 3423 N N . ARG B 1 85 ? 0.02 9 21.359 1 91 85 ARG B N 1
ATOM 3424 C CA . ARG B 1 85 ? 1.115 9.562 22.141 1 91 85 ARG B CA 1
ATOM 3425 C C . ARG B 1 85 ? 0.587 10.312 23.359 1 91 85 ARG B C 1
ATOM 3427 O O . ARG B 1 85 ? -0.626 10.43 23.547 1 91 85 ARG B O 1
ATOM 3434 N N . SER B 1 86 ? 1.554 10.75 24.266 1 92.81 86 SER B N 1
ATOM 3435 C CA . SER B 1 86 ? 1.131 11.508 25.438 1 92.81 86 SER B CA 1
ATOM 3436 C C . SER B 1 86 ? 0.345 12.75 25.031 1 92.81 86 SER B C 1
ATOM 3438 O O . SER B 1 86 ? 0.635 13.367 24 1 92.81 86 SER B O 1
ATOM 3440 N N . GLN B 1 87 ? -0.61 13.023 25.844 1 94.06 87 GLN B N 1
ATOM 3441 C CA . GLN B 1 87 ? -1.457 14.18 25.562 1 94.06 87 GLN B CA 1
ATOM 3442 C C . GLN B 1 87 ? -0.624 15.445 25.391 1 94.06 87 GLN B C 1
ATOM 3444 O O . GLN B 1 87 ? -0.917 16.281 24.531 1 94.06 87 GLN B O 1
ATOM 3449 N N . ASN B 1 88 ? 0.359 15.539 26.172 1 94.12 88 ASN B N 1
ATOM 3450 C CA . ASN B 1 88 ? 1.248 16.688 26.094 1 94.12 88 ASN B CA 1
ATOM 3451 C C . ASN B 1 88 ? 1.934 16.766 24.734 1 94.12 88 ASN B C 1
ATOM 3453 O O . ASN B 1 88 ? 2.043 17.844 24.141 1 94.12 88 ASN B O 1
ATOM 3457 N N . GLU B 1 89 ? 2.365 15.68 24.266 1 93.81 89 GLU B N 1
ATOM 3458 C CA . GLU B 1 89 ? 3.029 15.664 22.953 1 93.81 89 GLU B CA 1
ATOM 3459 C C . GLU B 1 89 ? 2.049 15.984 21.828 1 93.81 89 GLU B C 1
ATOM 3461 O O . GLU B 1 89 ? 2.365 16.766 20.938 1 93.81 89 GLU B O 1
ATOM 3466 N N . VAL B 1 90 ? 0.893 15.367 21.922 1 96.06 90 VAL B N 1
ATOM 3467 C CA . VAL B 1 90 ? -0.112 15.594 20.891 1 96.06 90 VAL B CA 1
ATOM 3468 C C . VAL B 1 90 ? -0.511 17.062 20.859 1 96.06 90 VAL B C 1
ATOM 3470 O O . VAL B 1 90 ? -0.558 17.688 19.797 1 96.06 90 VAL B O 1
ATOM 3473 N N . ASP B 1 91 ? -0.735 17.625 22.031 1 96.19 91 ASP B N 1
ATOM 3474 C CA . ASP B 1 91 ? -1.089 19.031 22.141 1 96.19 91 ASP B CA 1
ATOM 3475 C C . ASP B 1 91 ? 0.016 19.922 21.562 1 96.19 91 ASP B C 1
ATOM 3477 O O . ASP B 1 91 ? -0.263 20.906 20.875 1 96.19 91 ASP B O 1
ATOM 3481 N N . GLY B 1 92 ? 1.202 19.547 21.938 1 95.19 92 GLY B N 1
ATOM 3482 C CA . GLY B 1 92 ? 2.332 20.297 21.406 1 95.19 92 GLY B CA 1
ATOM 3483 C C . GLY B 1 92 ? 2.4 20.297 19.891 1 95.19 92 GLY B C 1
ATOM 3484 O O . GLY B 1 92 ? 2.699 21.312 19.281 1 95.19 92 GLY B O 1
ATOM 3485 N N . LEU B 1 93 ? 2.17 19.188 19.312 1 96.56 93 LEU B N 1
ATOM 3486 C CA . LEU B 1 93 ? 2.189 19.047 17.875 1 96.56 93 LEU B CA 1
ATOM 3487 C C . LEU B 1 93 ? 1.069 19.859 17.234 1 96.56 93 LEU B C 1
ATOM 3489 O O . LEU B 1 93 ? 1.265 20.484 16.188 1 96.56 93 LEU B O 1
ATOM 3493 N N . MET B 1 94 ? -0.091 19.859 17.875 1 97.62 94 MET B N 1
ATOM 3494 C CA . MET B 1 94 ? -1.218 20.641 17.375 1 97.62 94 MET B CA 1
ATOM 3495 C C . MET B 1 94 ? -0.909 22.141 17.422 1 97.62 94 MET B C 1
ATOM 3497 O O . MET B 1 94 ? -1.217 22.875 16.484 1 97.62 94 MET B O 1
ATOM 3501 N N . VAL B 1 95 ? -0.334 22.516 18.5 1 96.75 95 VAL B N 1
ATOM 3502 C CA . VAL B 1 95 ? 0.029 23.922 18.672 1 96.75 95 VAL B CA 1
ATOM 3503 C C . VAL B 1 95 ? 1.059 24.312 17.609 1 96.75 95 VAL B C 1
ATOM 3505 O O . VAL B 1 95 ? 0.948 25.375 17 1 96.75 95 VAL B O 1
ATOM 3508 N N . LEU B 1 96 ? 2.049 23.5 17.453 1 95.81 96 LEU B N 1
ATOM 3509 C CA . LEU B 1 96 ? 3.064 23.75 16.422 1 95.81 96 LEU B CA 1
ATOM 3510 C C . LEU B 1 96 ? 2.43 23.859 15.047 1 95.81 96 LEU B C 1
ATOM 3512 O O . LEU B 1 96 ? 2.77 24.75 14.273 1 95.81 96 LEU B O 1
ATOM 3516 N N . ALA B 1 97 ? 1.529 22.953 14.711 1 96.69 97 ALA B N 1
ATOM 3517 C CA . ALA B 1 97 ? 0.837 22.969 13.422 1 96.69 97 ALA B CA 1
ATOM 3518 C C . ALA B 1 97 ? 0.068 24.281 13.242 1 96.69 97 ALA B C 1
ATOM 3520 O O . ALA B 1 97 ? 0.124 24.891 12.172 1 96.69 97 ALA B O 1
ATOM 3521 N N . LYS B 1 98 ? -0.629 24.656 14.25 1 97.06 98 LYS B N 1
ATOM 3522 C CA . LYS B 1 98 ? -1.389 25.906 14.203 1 97.06 98 LYS B CA 1
ATOM 3523 C C . LYS B 1 98 ? -0.479 27.094 13.914 1 97.06 98 LYS B C 1
ATOM 3525 O O . LYS B 1 98 ? -0.777 27.906 13.039 1 97.06 98 LYS B O 1
ATOM 3530 N N . GLN B 1 99 ? 0.573 27.125 14.648 1 96.19 99 GLN B N 1
ATOM 3531 C CA . GLN B 1 99 ? 1.535 28.203 14.461 1 96.19 99 GLN B CA 1
ATOM 3532 C C . GLN B 1 99 ? 2.066 28.234 13.031 1 96.19 99 GLN B C 1
ATOM 3534 O O . GLN B 1 99 ? 2.201 29.297 12.43 1 96.19 99 GLN B O 1
ATOM 3539 N N . LYS B 1 100 ? 2.357 27.125 12.531 1 95.12 100 LYS B N 1
ATOM 3540 C CA . LYS B 1 100 ? 2.969 27.062 11.211 1 95.12 100 LYS B CA 1
ATOM 3541 C C . LYS B 1 100 ? 1.955 27.391 10.117 1 95.12 100 LYS B C 1
ATOM 3543 O O . LYS B 1 100 ? 2.297 28.016 9.117 1 95.12 100 LYS B O 1
ATOM 3548 N N . PHE B 1 101 ? 0.725 26.969 10.281 1 95.94 101 PHE B N 1
ATOM 3549 C CA . PHE B 1 101 ? -0.293 27.344 9.305 1 95.94 101 PHE B CA 1
ATOM 3550 C C . PHE B 1 101 ? -0.591 28.828 9.375 1 95.94 101 PHE B C 1
ATOM 3552 O O . PHE B 1 101 ? -0.861 29.469 8.352 1 95.94 101 PHE B O 1
ATOM 3559 N N . GLU B 1 102 ? -0.593 29.391 10.57 1 96.25 102 GLU B N 1
ATOM 3560 C CA . GLU B 1 102 ? -0.75 30.844 10.719 1 96.25 102 GLU B CA 1
ATOM 3561 C C . GLU B 1 102 ? 0.353 31.594 9.977 1 96.25 102 GLU B C 1
ATOM 3563 O O . GLU B 1 102 ? 0.079 32.562 9.25 1 96.25 102 GLU B O 1
ATOM 3568 N N . LYS B 1 103 ? 1.522 31.156 10.211 1 94.81 103 LYS B N 1
ATOM 3569 C CA . LYS B 1 103 ? 2.66 31.781 9.539 1 94.81 103 LYS B CA 1
ATOM 3570 C C . LYS B 1 103 ? 2.549 31.656 8.023 1 94.81 103 LYS B C 1
ATOM 3572 O O . LYS B 1 103 ? 2.881 32.594 7.289 1 94.81 103 LYS B O 1
ATOM 3577 N N . LEU B 1 104 ? 2.115 30.516 7.578 1 94.25 104 LEU B N 1
ATOM 3578 C CA . LEU B 1 104 ? 1.9 30.281 6.156 1 94.25 104 LEU B CA 1
ATOM 3579 C C . LEU B 1 104 ? 0.927 31.297 5.57 1 94.25 104 LEU B C 1
ATOM 3581 O O . LEU B 1 104 ? 1.164 31.828 4.488 1 94.25 104 LEU B O 1
ATOM 3585 N N . LEU B 1 105 ? -0.1 31.562 6.273 1 94.69 105 LEU B N 1
ATOM 3586 C CA . LEU B 1 105 ? -1.139 32.469 5.812 1 94.69 105 LEU B CA 1
ATOM 3587 C C . LEU B 1 105 ? -0.634 33.906 5.812 1 94.69 105 LEU B C 1
ATOM 3589 O O . LEU B 1 105 ? -1.073 34.719 5 1 94.69 105 LEU B O 1
ATOM 3593 N N . GLU B 1 106 ? 0.293 34.156 6.691 1 94.69 106 GLU B N 1
ATOM 3594 C CA . GLU B 1 106 ? 0.924 35.469 6.711 1 94.69 106 GLU B CA 1
ATOM 3595 C C . GLU B 1 106 ? 1.775 35.688 5.461 1 94.69 106 GLU B C 1
ATOM 3597 O O . GLU B 1 106 ? 2.006 36.844 5.055 1 94.69 106 GLU B O 1
ATOM 3602 N N . GLU B 1 107 ? 2.18 34.656 4.902 1 92.94 107 GLU B N 1
ATOM 3603 C CA . GLU B 1 107 ? 3.039 34.75 3.727 1 92.94 107 GLU B CA 1
ATOM 3604 C C . GLU B 1 107 ? 2.236 34.531 2.443 1 92.94 107 GLU B C 1
ATOM 3606 O O . GLU B 1 107 ? 2.736 33.969 1.475 1 92.94 107 GLU B O 1
ATOM 3611 N N . ARG B 1 108 ? 1.065 34.906 2.383 1 91.56 108 ARG B N 1
ATOM 3612 C CA . ARG B 1 108 ? 0.151 34.688 1.27 1 91.56 108 ARG B CA 1
ATOM 3613 C C . ARG B 1 108 ? 0.694 35.281 -0.02 1 91.56 108 ARG B C 1
ATOM 3615 O O . ARG B 1 108 ? 0.517 34.719 -1.101 1 91.56 108 ARG B O 1
ATOM 3622 N N . GLU B 1 109 ? 1.305 36.406 0.064 1 92.31 109 GLU B N 1
ATOM 3623 C CA . GLU B 1 109 ? 1.854 37.062 -1.118 1 92.31 109 GLU B CA 1
ATOM 3624 C C . GLU B 1 109 ? 2.963 36.219 -1.748 1 92.31 109 GLU B C 1
ATOM 3626 O O . GLU B 1 109 ? 3.039 36.125 -2.973 1 92.31 109 GLU B O 1
ATOM 3631 N N . ASN B 1 110 ? 3.799 35.75 -0.906 1 91.19 110 ASN B N 1
ATOM 3632 C CA . ASN B 1 110 ? 4.867 34.875 -1.393 1 91.19 110 ASN B CA 1
ATOM 3633 C C . ASN B 1 110 ? 4.309 33.594 -2.025 1 91.19 110 ASN B C 1
ATOM 3635 O O . ASN B 1 110 ? 4.832 33.125 -3.033 1 91.19 110 ASN B O 1
ATOM 3639 N N . LEU B 1 111 ? 3.324 33.031 -1.432 1 93.62 111 LEU B N 1
ATOM 3640 C CA . LEU B 1 111 ? 2.664 31.844 -1.972 1 93.62 111 LEU B CA 1
ATOM 3641 C C . LEU B 1 111 ? 2.098 32.125 -3.359 1 93.62 111 LEU B C 1
ATOM 3643 O O . LEU B 1 111 ? 2.232 31.297 -4.266 1 93.62 111 LEU B O 1
ATOM 3647 N N . GLU B 1 112 ? 1.537 33.25 -3.477 1 94.81 112 GLU B N 1
ATOM 3648 C CA . GLU B 1 112 ? 0.972 33.656 -4.762 1 94.81 112 GLU B CA 1
ATOM 3649 C C . GLU B 1 112 ? 2.066 33.875 -5.797 1 94.81 112 GLU B C 1
ATOM 3651 O O . GLU B 1 112 ? 1.954 33.438 -6.938 1 94.81 112 GLU B O 1
ATOM 3656 N N . LYS B 1 113 ? 3.033 34.562 -5.363 1 92.5 113 LYS B N 1
ATOM 3657 C CA . LYS B 1 113 ? 4.156 34.875 -6.246 1 92.5 113 LYS B CA 1
ATOM 3658 C C . LYS B 1 113 ? 4.758 33.594 -6.832 1 92.5 113 LYS B C 1
ATOM 3660 O O . LYS B 1 113 ? 5.082 33.531 -8.023 1 92.5 113 LYS B O 1
ATOM 3665 N N . HIS B 1 114 ? 4.891 32.594 -6.066 1 91 114 HIS B N 1
ATOM 3666 C CA . HIS B 1 114 ? 5.543 31.344 -6.5 1 91 114 HIS B CA 1
ATOM 3667 C C . HIS B 1 114 ? 4.52 30.312 -6.969 1 91 114 HIS B C 1
ATOM 3669 O O . HIS B 1 114 ? 4.887 29.219 -7.398 1 91 114 HIS B O 1
ATOM 3675 N N . GLY B 1 115 ? 3.232 30.656 -6.871 1 95.31 115 GLY B N 1
ATOM 3676 C CA . GLY B 1 115 ? 2.16 29.797 -7.336 1 95.31 115 GLY B CA 1
ATOM 3677 C C . GLY B 1 115 ? 2.064 28.5 -6.559 1 95.31 115 GLY B C 1
ATOM 3678 O O . GLY B 1 115 ? 1.909 27.422 -7.145 1 95.31 115 GLY B O 1
ATOM 3679 N N . VAL B 1 116 ? 2.262 28.562 -5.23 1 96.38 116 VAL B N 1
ATOM 3680 C CA . VAL B 1 116 ? 2.285 27.375 -4.383 1 96.38 116 VAL B CA 1
ATOM 3681 C C . VAL B 1 116 ? 0.86 27 -3.984 1 96.38 116 VAL B C 1
ATOM 3683 O O . VAL B 1 116 ? 0.131 27.812 -3.414 1 96.38 116 VAL B O 1
ATOM 3686 N N . CYS B 1 117 ? 0.419 25.812 -4.336 1 97.88 117 CYS B N 1
ATOM 3687 C CA . CYS B 1 117 ? -0.864 25.266 -3.93 1 97.88 117 CYS B CA 1
ATOM 3688 C C . CYS B 1 117 ? -0.702 24.344 -2.721 1 97.88 117 CYS B C 1
ATOM 3690 O O . CYS B 1 117 ? 0.069 23.391 -2.762 1 97.88 117 CYS B O 1
ATOM 3692 N N . ILE B 1 118 ? -1.407 24.641 -1.679 1 97.69 118 ILE B N 1
ATOM 3693 C CA . ILE B 1 118 ? -1.342 23.859 -0.449 1 97.69 118 ILE B CA 1
ATOM 3694 C C . ILE B 1 118 ? -2.545 22.922 -0.368 1 97.69 118 ILE B C 1
ATOM 3696 O O . ILE B 1 118 ? -3.689 23.359 -0.504 1 97.69 118 ILE B O 1
ATOM 3700 N N . ARG B 1 119 ? -2.281 21.672 -0.166 1 98.12 119 ARG B N 1
ATOM 3701 C CA . ARG B 1 119 ? -3.322 20.688 0.065 1 98.12 119 ARG B CA 1
ATOM 3702 C C . ARG B 1 119 ? -3.072 19.922 1.361 1 98.12 119 ARG B C 1
ATOM 3704 O O . ARG B 1 119 ? -1.922 19.703 1.753 1 98.12 119 ARG B O 1
ATOM 3711 N N . VAL B 1 120 ? -4.105 19.594 2.02 1 98.25 120 VAL B N 1
ATOM 3712 C CA . VAL B 1 120 ? -4.004 18.781 3.229 1 98.25 120 VAL B CA 1
ATOM 3713 C C . VAL B 1 120 ? -4.777 17.469 3.047 1 98.25 120 VAL B C 1
ATOM 3715 O O . VAL B 1 120 ? -5.969 17.5 2.732 1 98.25 120 VAL B O 1
ATOM 3718 N N . LEU B 1 121 ? -4.109 16.359 3.193 1 98.31 121 LEU B N 1
ATOM 3719 C CA . LEU B 1 121 ? -4.676 15.023 3.023 1 98.31 121 LEU B CA 1
ATOM 3720 C C . LEU B 1 121 ? -4.859 14.336 4.371 1 98.31 121 LEU B C 1
ATOM 3722 O O . LEU B 1 121 ? -3.896 14.172 5.125 1 98.31 121 LEU B O 1
ATOM 3726 N N . GLY B 1 122 ? -6.059 13.914 4.688 1 97.75 122 GLY B N 1
ATOM 3727 C CA . GLY B 1 122 ? -6.371 13.25 5.941 1 97.75 122 GLY B CA 1
ATOM 3728 C C . GLY B 1 122 ? -7.754 13.586 6.469 1 97.75 122 GLY B C 1
ATOM 3729 O O . GLY B 1 122 ? -8.516 14.297 5.812 1 97.75 122 GLY B O 1
ATOM 3730 N N . ASP B 1 123 ? -8.117 13.055 7.605 1 95.69 123 ASP B N 1
ATOM 3731 C CA . ASP B 1 123 ? -9.406 13.328 8.219 1 95.69 123 ASP B CA 1
ATOM 3732 C C . ASP B 1 123 ? -9.328 14.539 9.148 1 95.69 123 ASP B C 1
ATOM 3734 O O . ASP B 1 123 ? -9.062 14.398 10.344 1 95.69 123 ASP B O 1
ATOM 3738 N N . LEU B 1 124 ? -9.734 15.656 8.68 1 96.5 124 LEU B N 1
ATOM 3739 C CA . LEU B 1 124 ? -9.586 16.922 9.391 1 96.5 124 LEU B CA 1
ATOM 3740 C C . LEU B 1 124 ? -10.5 16.969 10.617 1 96.5 124 LEU B C 1
ATOM 3742 O O . LEU B 1 124 ? -10.258 17.734 11.547 1 96.5 124 LEU B O 1
ATOM 3746 N N . ASN B 1 125 ? -11.531 16.109 10.648 1 93.69 125 ASN B N 1
ATOM 3747 C CA . ASN B 1 125 ? -12.461 16.109 11.773 1 93.69 125 ASN B CA 1
ATOM 3748 C C . ASN B 1 125 ? -11.773 15.664 13.062 1 93.69 125 ASN B C 1
ATOM 3750 O O . ASN B 1 125 ? -12.297 15.875 14.156 1 93.69 125 ASN B O 1
ATOM 3754 N N . MET B 1 126 ? -10.641 15.023 12.953 1 94.25 126 MET B N 1
ATOM 3755 C CA . MET B 1 126 ? -9.914 14.539 14.125 1 94.25 126 MET B CA 1
ATOM 3756 C C . MET B 1 126 ? -9.109 15.672 14.773 1 94.25 126 MET B C 1
ATOM 3758 O O . MET B 1 126 ? -8.586 15.508 15.875 1 94.25 126 MET B O 1
ATOM 3762 N N . LEU B 1 127 ? -9.055 16.812 14.141 1 97.19 127 LEU B N 1
ATOM 3763 C CA . LEU B 1 127 ? -8.219 17.922 14.586 1 97.19 127 LEU B CA 1
ATOM 3764 C C . LEU B 1 127 ? -9.047 18.953 15.344 1 97.19 127 LEU B C 1
ATOM 3766 O O . LEU B 1 127 ? -10.273 19.016 15.195 1 97.19 127 LEU B O 1
ATOM 3770 N N . PRO B 1 128 ? -8.359 19.797 16.188 1 96.44 128 PRO B N 1
ATOM 3771 C CA . PRO B 1 128 ? -9.078 20.922 16.812 1 96.44 128 PRO B CA 1
ATOM 3772 C C . PRO B 1 128 ? -9.719 21.859 15.797 1 96.44 128 PRO B C 1
ATOM 3774 O O . PRO B 1 128 ? -9.141 22.109 14.734 1 96.44 128 PRO B O 1
ATOM 3777 N N . LEU B 1 129 ? -10.852 22.406 16.156 1 96.56 129 LEU B N 1
ATOM 3778 C CA . LEU B 1 129 ? -11.648 23.203 15.234 1 96.56 129 LEU B CA 1
ATOM 3779 C C . LEU B 1 129 ? -10.852 24.391 14.711 1 96.56 129 LEU B C 1
ATOM 3781 O O . LEU B 1 129 ? -10.938 24.734 13.531 1 96.56 129 LEU B O 1
ATOM 3785 N N . ASP B 1 130 ? -10.133 25.062 15.555 1 96.38 130 ASP B N 1
ATOM 3786 C CA . ASP B 1 130 ? -9.359 26.234 15.133 1 96.38 130 ASP B CA 1
ATOM 3787 C C . ASP B 1 130 ? -8.297 25.844 14.109 1 96.38 130 ASP B C 1
ATOM 3789 O O . ASP B 1 130 ? -8.039 26.594 13.164 1 96.38 130 ASP B O 1
ATOM 3793 N N . LEU B 1 131 ? -7.688 24.688 14.305 1 97.56 131 LEU B N 1
ATOM 3794 C CA . LEU B 1 131 ? -6.719 24.203 13.328 1 97.56 131 LEU B CA 1
ATOM 3795 C C . LEU B 1 131 ? -7.406 23.844 12.016 1 97.56 131 LEU B C 1
ATOM 3797 O O . LEU B 1 131 ? -6.879 24.125 10.93 1 97.56 131 LEU B O 1
ATOM 3801 N N . GLN B 1 132 ? -8.562 23.188 12.078 1 98.06 132 GLN B N 1
ATOM 3802 C CA . GLN B 1 132 ? -9.344 22.906 10.875 1 98.06 132 GLN B CA 1
ATOM 3803 C C . GLN B 1 132 ? -9.586 24.188 10.062 1 98.06 132 GLN B C 1
ATOM 3805 O O . GLN B 1 132 ? -9.438 24.188 8.844 1 98.06 132 GLN B O 1
ATOM 3810 N N . GLN B 1 133 ? -9.938 25.203 10.75 1 97.88 133 GLN B N 1
ATOM 3811 C CA . GLN B 1 133 ? -10.258 26.469 10.102 1 97.88 133 GLN B CA 1
ATOM 3812 C C . GLN B 1 133 ? -9.023 27.078 9.445 1 97.88 133 GLN B C 1
ATOM 3814 O O . GLN B 1 133 ? -9.109 27.625 8.344 1 97.88 133 GLN B O 1
ATOM 3819 N N . LEU B 1 134 ? -7.898 27.047 10.133 1 97.25 134 LEU B N 1
ATOM 3820 C CA . LEU B 1 134 ? -6.652 27.531 9.555 1 97.25 134 LEU B CA 1
ATOM 3821 C C . LEU B 1 134 ? -6.285 26.75 8.297 1 97.25 134 LEU B C 1
ATOM 3823 O O . LEU B 1 134 ? -5.867 27.344 7.301 1 97.25 134 LEU B O 1
ATOM 3827 N N . ILE B 1 135 ? -6.438 25.453 8.359 1 97.69 135 ILE B N 1
ATOM 3828 C CA . ILE B 1 135 ? -6.148 24.594 7.223 1 97.69 135 ILE B CA 1
ATOM 3829 C C . ILE B 1 135 ? -7.07 24.938 6.059 1 97.69 135 ILE B C 1
ATOM 3831 O O . ILE B 1 135 ? -6.621 25.078 4.918 1 97.69 135 ILE B O 1
ATOM 3835 N N . ALA B 1 136 ? -8.344 25.094 6.402 1 97.75 136 ALA B N 1
ATOM 3836 C CA . ALA B 1 136 ? -9.312 25.453 5.371 1 97.75 136 ALA B CA 1
ATOM 3837 C C . ALA B 1 136 ? -8.922 26.75 4.672 1 97.75 136 ALA B C 1
ATOM 3839 O O . ALA B 1 136 ? -8.992 26.844 3.443 1 97.75 136 ALA B O 1
ATOM 3840 N N . LYS B 1 137 ? -8.516 27.75 5.426 1 97.25 137 LYS B N 1
ATOM 3841 C CA . LYS B 1 137 ? -8.086 29.031 4.852 1 97.25 137 LYS B CA 1
ATOM 3842 C C . LYS B 1 137 ? -6.898 28.828 3.916 1 97.25 137 LYS B C 1
ATOM 3844 O O . LYS B 1 137 ? -6.867 29.391 2.818 1 97.25 137 LYS B O 1
ATOM 3849 N N . ALA B 1 138 ? -5.949 28.062 4.355 1 96.81 138 ALA B N 1
ATOM 3850 C CA . ALA B 1 138 ? -4.754 27.812 3.553 1 96.81 138 ALA B CA 1
ATOM 3851 C C . ALA B 1 138 ? -5.105 27.094 2.252 1 96.81 138 ALA B C 1
ATOM 3853 O O . ALA B 1 138 ? -4.648 27.5 1.176 1 96.81 138 ALA B O 1
ATOM 3854 N N . VAL B 1 139 ? -5.918 26.078 2.338 1 97.56 139 VAL B N 1
ATOM 3855 C CA . VAL B 1 139 ? -6.285 25.25 1.195 1 97.56 139 VAL B CA 1
ATOM 3856 C C . VAL B 1 139 ? -7.086 26.078 0.191 1 97.56 139 VAL B C 1
ATOM 3858 O O . VAL B 1 139 ? -6.766 26.094 -1.001 1 97.56 139 VAL B O 1
ATOM 3861 N N . VAL B 1 140 ? -8.062 26.797 0.662 1 96.94 140 VAL B N 1
ATOM 3862 C CA . VAL B 1 140 ? -8.961 27.531 -0.218 1 96.94 140 VAL B CA 1
ATOM 3863 C C . VAL B 1 140 ? -8.227 28.719 -0.849 1 96.94 140 VAL B C 1
ATOM 3865 O O . VAL B 1 140 ? -8.383 28.984 -2.043 1 96.94 140 VAL B O 1
ATOM 3868 N N . SER B 1 141 ? -7.379 29.438 -0.057 1 96.06 141 SER B N 1
ATOM 3869 C CA . SER B 1 141 ? -6.711 30.641 -0.552 1 96.06 141 SER B CA 1
ATOM 3870 C C . SER B 1 141 ? -5.664 30.297 -1.606 1 96.06 141 SER B C 1
ATOM 3872 O O . SER B 1 141 ? -5.27 31.156 -2.4 1 96.06 141 SER B O 1
ATOM 3874 N N . THR B 1 142 ? -5.219 29.047 -1.673 1 97.12 142 THR B N 1
ATOM 3875 C CA . THR B 1 142 ? -4.164 28.688 -2.613 1 97.12 142 THR B CA 1
ATOM 3876 C C . THR B 1 142 ? -4.691 27.719 -3.676 1 97.12 142 THR B C 1
ATOM 3878 O O . THR B 1 142 ? -3.92 27.203 -4.484 1 97.12 142 THR B O 1
ATOM 3881 N N . LYS B 1 143 ? -5.941 27.469 -3.717 1 96.38 143 LYS B N 1
ATOM 3882 C CA . LYS B 1 143 ? -6.566 26.422 -4.508 1 96.38 143 LYS B CA 1
ATOM 3883 C C . LYS B 1 143 ? -6.293 26.609 -5.996 1 96.38 143 LYS B C 1
ATOM 3885 O O . LYS B 1 143 ? -6.219 25.641 -6.746 1 96.38 143 LYS B O 1
ATOM 3890 N N . THR B 1 144 ? -6.078 27.797 -6.434 1 96.31 144 THR B N 1
ATOM 3891 C CA . THR B 1 144 ? -5.945 28.078 -7.859 1 96.31 144 THR B CA 1
ATOM 3892 C C . THR B 1 144 ? -4.477 28.156 -8.258 1 96.31 144 THR B C 1
ATOM 3894 O O . THR B 1 144 ? -4.156 28.281 -9.445 1 96.31 144 THR B O 1
ATOM 3897 N N . HIS B 1 145 ? -3.59 28.219 -7.281 1 96.69 145 HIS B N 1
ATOM 3898 C CA . HIS B 1 145 ? -2.166 28.203 -7.605 1 96.69 145 HIS B CA 1
ATOM 3899 C C . HIS B 1 145 ? -1.769 26.891 -8.266 1 96.69 145 HIS B C 1
ATOM 3901 O O . HIS B 1 145 ? -2.273 25.828 -7.902 1 96.69 145 HIS B O 1
ATOM 3907 N N . ASN B 1 146 ? -0.836 26.906 -9.227 1 96.06 146 ASN B N 1
ATOM 3908 C CA . ASN B 1 146 ? -0.659 25.703 -10.023 1 96.06 146 ASN B CA 1
ATOM 3909 C C . ASN B 1 146 ? 0.797 25.516 -10.445 1 96.06 146 ASN B C 1
ATOM 3911 O O . ASN B 1 146 ? 1.087 24.781 -11.383 1 96.06 146 ASN B O 1
ATOM 3915 N N . LYS B 1 147 ? 1.63 26.172 -9.844 1 95.25 147 LYS B N 1
ATOM 3916 C CA . LYS B 1 147 ? 3.033 26.031 -10.219 1 95.25 147 LYS B CA 1
ATOM 3917 C C . LYS B 1 147 ? 3.725 24.969 -9.383 1 95.25 147 LYS B C 1
ATOM 3919 O O . LYS B 1 147 ? 4.473 24.141 -9.914 1 95.25 147 LYS B O 1
ATOM 3924 N N . CYS B 1 148 ? 3.607 25.047 -8.078 1 95.75 148 CYS B N 1
ATOM 3925 C CA . CYS B 1 148 ? 4.152 24.078 -7.141 1 95.75 148 CYS B CA 1
ATOM 3926 C C . CYS B 1 148 ? 3.084 23.609 -6.164 1 95.75 148 CYS B C 1
ATOM 3928 O O . CYS B 1 148 ? 2.197 24.375 -5.785 1 95.75 148 CYS B O 1
ATOM 3930 N N . PHE B 1 149 ? 3.176 22.344 -5.742 1 98.31 149 PHE B N 1
ATOM 3931 C CA . PHE B 1 149 ? 2.162 21.75 -4.871 1 98.31 149 PHE B CA 1
ATOM 3932 C C . PHE B 1 149 ? 2.797 21.188 -3.604 1 98.31 149 PHE B C 1
ATOM 3934 O O . PHE B 1 149 ? 3.811 20.5 -3.666 1 98.31 149 PHE B O 1
ATOM 3941 N N . LEU B 1 150 ? 2.285 21.516 -2.525 1 98.12 150 LEU B N 1
ATOM 3942 C CA . LEU B 1 150 ? 2.658 20.938 -1.241 1 98.12 150 LEU B CA 1
ATOM 3943 C C . LEU B 1 150 ? 1.477 20.203 -0.61 1 98.12 150 LEU B C 1
ATOM 3945 O O . LEU B 1 150 ? 0.483 20.828 -0.238 1 98.12 150 LEU B O 1
ATOM 3949 N N . ASN B 1 151 ? 1.547 18.891 -0.539 1 98.75 151 ASN B N 1
ATOM 3950 C CA . ASN B 1 151 ? 0.569 18.062 0.155 1 98.75 151 ASN B CA 1
ATOM 3951 C C . ASN B 1 151 ? 1.021 17.734 1.574 1 98.75 151 ASN B C 1
ATOM 3953 O O . ASN B 1 151 ? 2.061 17.109 1.769 1 98.75 151 ASN B O 1
ATOM 3957 N N . VAL B 1 152 ? 0.25 18.141 2.49 1 98.56 152 VAL B N 1
ATOM 3958 C CA . VAL B 1 152 ? 0.545 17.844 3.889 1 98.56 152 VAL B CA 1
ATOM 3959 C C . VAL B 1 152 ? -0.396 16.766 4.395 1 98.56 152 VAL B C 1
ATOM 3961 O O . VAL B 1 152 ? -1.593 17 4.57 1 98.56 152 VAL B O 1
ATOM 3964 N N . CYS B 1 153 ? 0.113 15.586 4.617 1 98.62 153 CYS B N 1
ATOM 3965 C CA . CYS B 1 153 ? -0.681 14.523 5.215 1 98.62 153 CYS B CA 1
ATOM 3966 C C . CYS B 1 153 ? -0.821 14.719 6.719 1 98.62 153 CYS B C 1
ATOM 3968 O O . CYS B 1 153 ? 0.156 14.594 7.461 1 98.62 153 CYS B O 1
ATOM 3970 N N . PHE B 1 154 ? -1.989 14.984 7.156 1 98.25 154 PHE B N 1
ATOM 3971 C CA . PHE B 1 154 ? -2.283 15.32 8.547 1 98.25 154 PHE B CA 1
ATOM 3972 C C . PHE B 1 154 ? -3.512 14.57 9.039 1 98.25 154 PHE B C 1
ATOM 3974 O O . PHE B 1 154 ? -4.59 14.68 8.453 1 98.25 154 PHE B O 1
ATOM 3981 N N . ALA B 1 155 ? -3.375 13.852 10.234 1 97.25 155 ALA B N 1
ATOM 3982 C CA . ALA B 1 155 ? -4.355 12.852 10.648 1 97.25 155 ALA B CA 1
ATOM 3983 C C . ALA B 1 155 ? -4.637 11.859 9.523 1 97.25 155 ALA B C 1
ATOM 3985 O O . ALA B 1 155 ? -5.789 11.664 9.133 1 97.25 155 ALA B O 1
ATOM 3986 N N . TYR B 1 156 ? -3.488 11.234 9.172 1 97.88 156 TYR B N 1
ATOM 3987 C CA . TYR B 1 156 ? -3.5 10.461 7.93 1 97.88 156 TYR B CA 1
ATOM 3988 C C . TYR B 1 156 ? -2.867 9.094 8.133 1 97.88 156 TYR B C 1
ATOM 3990 O O . TYR B 1 156 ? -1.846 8.961 8.812 1 97.88 156 TYR B O 1
ATOM 3998 N N . THR B 1 157 ? -3.43 8.055 7.598 1 97.56 157 TH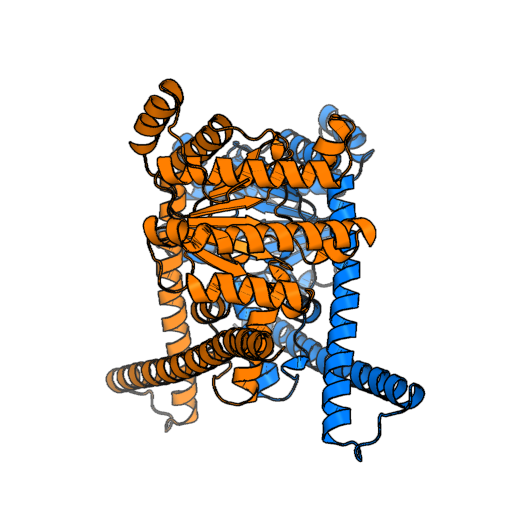R B N 1
ATOM 3999 C CA . THR B 1 157 ? -2.838 6.77 7.242 1 97.56 157 THR B CA 1
ATOM 4000 C C . THR B 1 157 ? -3.414 6.254 5.926 1 97.56 157 THR B C 1
ATOM 4002 O O . THR B 1 157 ? -4.539 6.598 5.559 1 97.56 157 THR B O 1
ATOM 4005 N N . SER B 1 158 ? -2.602 5.523 5.223 1 98.12 158 SER B N 1
ATOM 4006 C CA . SER B 1 158 ? -3.01 5.047 3.904 1 98.12 158 SER B CA 1
ATOM 4007 C C . SER B 1 158 ? -4.223 4.129 3.998 1 98.12 158 SER B C 1
ATOM 4009 O O . SER B 1 158 ? -5.164 4.25 3.211 1 98.12 158 SER B O 1
ATOM 4011 N N . ARG B 1 159 ? -4.23 3.227 4.898 1 97 159 ARG B N 1
ATOM 4012 C CA . ARG B 1 159 ? -5.352 2.297 5.031 1 97 159 ARG B CA 1
ATOM 4013 C C . ARG B 1 159 ? -6.633 3.031 5.406 1 97 159 ARG B C 1
ATOM 4015 O O . ARG B 1 159 ? -7.719 2.664 4.957 1 97 159 ARG B O 1
ATOM 4022 N N . TYR B 1 160 ? -6.508 4.039 6.27 1 96.62 160 TYR B N 1
ATOM 4023 C CA . TYR B 1 160 ? -7.672 4.863 6.57 1 96.62 160 TYR B CA 1
ATOM 4024 C C . TYR B 1 160 ? -8.172 5.582 5.324 1 96.62 160 TYR B C 1
ATOM 4026 O O . TYR B 1 160 ? -9.375 5.637 5.07 1 96.62 160 TYR B O 1
ATOM 4034 N N . GLU B 1 161 ? -7.281 6.152 4.555 1 98.06 161 GLU B N 1
ATOM 4035 C CA . GLU B 1 161 ? -7.645 6.824 3.311 1 98.06 161 GLU B CA 1
ATOM 4036 C C . GLU B 1 161 ? -8.406 5.887 2.381 1 98.06 161 GLU B C 1
ATOM 4038 O O . GLU B 1 161 ? -9.461 6.246 1.854 1 98.06 161 GLU B O 1
ATOM 4043 N N . ILE B 1 162 ? -7.844 4.719 2.191 1 98.31 162 ILE B N 1
ATOM 4044 C CA . ILE B 1 162 ? -8.453 3.738 1.298 1 98.31 162 ILE B CA 1
ATOM 4045 C C . ILE B 1 162 ? -9.836 3.352 1.822 1 98.31 162 ILE B C 1
ATOM 4047 O O . ILE B 1 162 ? -10.812 3.346 1.07 1 98.31 162 ILE B O 1
ATOM 4051 N N . THR B 1 163 ? -9.883 3.088 3.045 1 97.69 163 THR B N 1
ATOM 4052 C CA . THR B 1 163 ? -11.141 2.676 3.66 1 97.69 163 THR B CA 1
ATOM 4053 C C . THR B 1 163 ? -12.188 3.777 3.533 1 97.69 163 THR B C 1
ATOM 4055 O O . THR B 1 163 ? -13.359 3.498 3.258 1 97.69 163 THR B O 1
ATOM 4058 N N . ASN B 1 164 ? -11.773 4.984 3.791 1 97.06 164 ASN B N 1
ATOM 4059 C CA . ASN B 1 164 ? -12.695 6.102 3.615 1 97.06 164 ASN B CA 1
ATOM 4060 C C . ASN B 1 164 ? -13.211 6.184 2.18 1 97.06 164 ASN B C 1
ATOM 4062 O O . ASN B 1 164 ? -14.391 6.441 1.955 1 97.06 164 ASN B O 1
ATOM 4066 N N . ALA B 1 165 ? -12.312 6.023 1.21 1 98.31 165 ALA B N 1
ATOM 4067 C CA . ALA B 1 165 ? -12.711 6.012 -0.196 1 98.31 165 ALA B CA 1
ATOM 4068 C C . ALA B 1 165 ? -13.734 4.914 -0.467 1 98.31 165 ALA B C 1
ATOM 4070 O O . ALA B 1 165 ? -14.695 5.121 -1.208 1 98.31 165 ALA B O 1
ATOM 4071 N N . VAL B 1 166 ? -13.523 3.768 0.098 1 98.31 166 VAL B N 1
ATOM 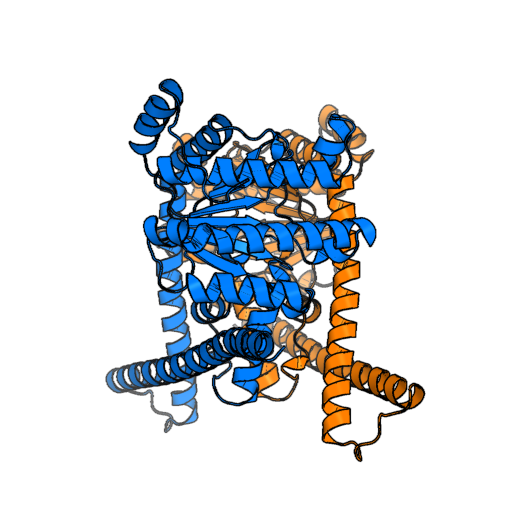4072 C CA . VAL B 1 166 ? -14.438 2.641 -0.048 1 98.31 166 VAL B CA 1
ATOM 4073 C C . VAL B 1 166 ? -15.797 2.994 0.555 1 98.31 166 VAL B C 1
ATOM 4075 O O . VAL B 1 166 ? -16.844 2.699 -0.032 1 98.31 166 VAL B O 1
ATOM 4078 N N . ARG B 1 167 ? -15.781 3.582 1.729 1 97.12 167 ARG B N 1
ATOM 4079 C CA . ARG B 1 167 ? -17.016 3.992 2.383 1 97.12 167 ARG B CA 1
ATOM 4080 C C . ARG B 1 167 ? -17.797 4.973 1.514 1 97.12 167 ARG B C 1
ATOM 4082 O O . ARG B 1 167 ? -19.016 4.875 1.403 1 97.12 167 ARG B O 1
ATOM 4089 N N . GLU B 1 168 ? -17.109 5.918 0.934 1 97.31 168 GLU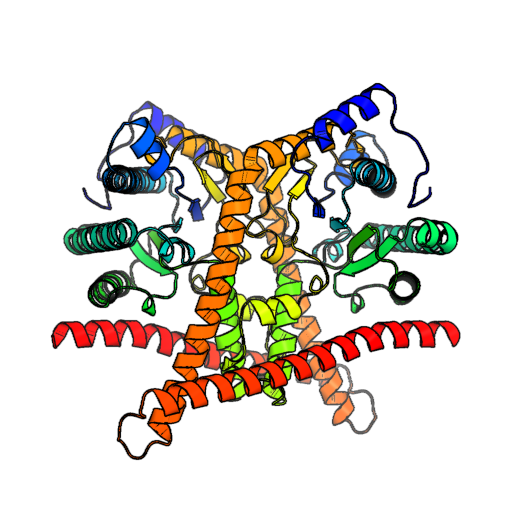 B N 1
ATOM 4090 C CA . GLU B 1 168 ? -17.734 6.883 0.039 1 97.31 168 GLU B CA 1
ATOM 4091 C C . GLU B 1 168 ? -18.375 6.188 -1.16 1 97.31 168 GLU B C 1
ATOM 4093 O O . GLU B 1 168 ? -19.5 6.512 -1.545 1 97.31 168 GLU B O 1
ATOM 4098 N N . MET B 1 169 ? -17.656 5.266 -1.759 1 98.12 169 MET B N 1
ATOM 4099 C CA . MET B 1 169 ? -18.188 4.527 -2.898 1 98.12 169 MET B CA 1
ATOM 4100 C C . MET B 1 169 ? -19.391 3.674 -2.48 1 98.12 169 MET B C 1
ATOM 4102 O O . MET B 1 169 ? -20.375 3.588 -3.209 1 98.12 169 MET B O 1
ATOM 4106 N N . ALA B 1 170 ? -19.234 3.045 -1.313 1 97.88 170 ALA B N 1
ATOM 4107 C CA . ALA B 1 170 ? -20.344 2.248 -0.787 1 97.88 170 ALA B CA 1
ATOM 4108 C C . ALA B 1 170 ? -21.578 3.107 -0.575 1 97.88 170 ALA B C 1
ATOM 4110 O O . ALA B 1 170 ? -22.703 2.666 -0.84 1 97.88 170 ALA B O 1
ATOM 4111 N N . TRP B 1 171 ? -21.391 4.258 -0.029 1 97.06 171 TRP B N 1
ATOM 4112 C CA . TRP B 1 171 ? -22.5 5.199 0.143 1 97.06 171 TRP B CA 1
ATOM 4113 C C . TRP B 1 171 ? -23.141 5.527 -1.197 1 97.06 171 TRP B C 1
ATOM 4115 O O . TRP B 1 171 ? -24.375 5.582 -1.3 1 97.06 171 TRP B O 1
ATOM 4125 N N . GLY B 1 172 ? -22.297 5.809 -2.213 1 97.56 172 GLY B N 1
ATOM 4126 C CA . GLY B 1 172 ? -22.812 6.039 -3.553 1 97.56 172 GLY B CA 1
ATOM 4127 C C . GLY B 1 172 ? -23.641 4.883 -4.082 1 97.56 172 GLY B C 1
ATOM 4128 O O . GLY B 1 172 ? -24.672 5.094 -4.73 1 97.56 172 GLY B O 1
ATOM 4129 N N . VAL B 1 173 ? -23.219 3.695 -3.848 1 98 173 VAL B N 1
ATOM 4130 C CA . VAL B 1 173 ? -23.938 2.498 -4.27 1 98 173 VAL B CA 1
ATOM 4131 C C . VAL B 1 173 ? -25.25 2.381 -3.492 1 98 173 VAL B C 1
ATOM 4133 O O . VAL B 1 173 ? -26.297 2.104 -4.074 1 98 173 VAL B O 1
ATOM 4136 N N . GLU B 1 174 ? -25.125 2.584 -2.195 1 96.44 174 GLU B N 1
ATOM 4137 C CA . GLU B 1 174 ? -26.281 2.504 -1.31 1 96.44 174 GLU B CA 1
ATOM 4138 C C . GLU B 1 174 ? -27.375 3.469 -1.747 1 96.44 174 GLU B C 1
ATOM 4140 O O . GLU B 1 174 ? -28.562 3.168 -1.61 1 96.44 174 GLU B O 1
ATOM 4145 N N . HIS B 1 175 ? -27.062 4.586 -2.318 1 96.25 175 HIS B N 1
ATOM 4146 C CA . HIS B 1 175 ? -28.031 5.609 -2.703 1 96.25 175 HIS B CA 1
ATOM 4147 C C . HIS B 1 175 ? -28.281 5.598 -4.207 1 96.25 175 HIS B C 1
ATOM 4149 O O . HIS B 1 175 ? -28.875 6.531 -4.75 1 96.25 175 HIS B O 1
ATOM 4155 N N . GLY B 1 176 ? -27.75 4.691 -4.883 1 96.06 176 GLY B N 1
ATOM 4156 C CA . GLY B 1 176 ? -28.047 4.441 -6.285 1 96.06 176 GLY B CA 1
ATOM 4157 C C . GLY B 1 176 ? -27.328 5.383 -7.23 1 96.06 176 GLY B C 1
ATOM 4158 O O . GLY B 1 176 ? -27.719 5.516 -8.398 1 96.06 176 GLY B O 1
ATOM 4159 N N . GLN B 1 177 ? -26.312 6.066 -6.75 1 97.25 177 GLN B N 1
ATOM 4160 C CA . GLN B 1 177 ? -25.547 6.977 -7.598 1 97.25 177 GLN B CA 1
ATOM 4161 C C . GLN B 1 177 ? -24.625 6.203 -8.531 1 97.25 177 GLN B C 1
ATOM 4163 O O . GLN B 1 177 ? -24.406 6.605 -9.672 1 97.25 177 GLN B O 1
ATOM 4168 N N . ILE B 1 178 ? -24.047 5.148 -8.047 1 98.06 178 ILE B N 1
ATOM 4169 C CA . ILE B 1 178 ? -23.219 4.238 -8.828 1 98.06 178 ILE B CA 1
ATOM 4170 C C . ILE B 1 178 ? -23.609 2.795 -8.523 1 98.06 178 ILE B C 1
ATOM 4172 O O . ILE B 1 178 ? -24.359 2.533 -7.582 1 98.06 178 ILE B O 1
ATOM 4176 N N . LYS B 1 179 ? -23.156 1.952 -9.414 1 97.31 179 LYS B N 1
ATOM 4177 C CA . LYS B 1 179 ? -23.375 0.519 -9.234 1 97.31 179 LYS B CA 1
ATOM 4178 C C . LYS B 1 179 ? -22.094 -0.173 -8.75 1 97.31 179 LYS B C 1
ATOM 4180 O O . LYS B 1 179 ? -21 0.363 -8.898 1 97.31 179 LYS B O 1
ATOM 4185 N N . ALA B 1 180 ? -22.328 -1.335 -8.156 1 96.75 180 ALA B N 1
ATOM 4186 C CA . ALA B 1 180 ? -21.188 -2.145 -7.758 1 96.75 180 ALA B CA 1
ATOM 4187 C C . ALA B 1 180 ? -20.281 -2.428 -8.953 1 96.75 180 ALA B C 1
ATOM 4189 O O . ALA B 1 180 ? -19.047 -2.457 -8.812 1 96.75 180 ALA B O 1
ATOM 4190 N N . SER B 1 181 ? -20.828 -2.586 -10.094 1 95.81 181 SER B N 1
ATOM 4191 C CA . SER B 1 181 ? -20.078 -2.912 -11.305 1 95.81 181 SER B CA 1
ATOM 4192 C C . SER B 1 181 ? -19.25 -1.723 -11.781 1 95.81 181 SER B C 1
ATOM 4194 O O . SER B 1 181 ? -18.375 -1.872 -12.633 1 95.81 181 SER B O 1
ATOM 4196 N N . ASP B 1 182 ? -19.531 -0.535 -11.25 1 97.06 182 ASP B N 1
ATOM 4197 C CA . ASP B 1 182 ? -18.812 0.666 -11.664 1 97.06 182 ASP B CA 1
ATOM 4198 C C . ASP B 1 182 ? -17.453 0.762 -10.953 1 97.06 182 ASP B C 1
ATOM 4200 O O . ASP B 1 182 ? -16.609 1.567 -11.336 1 97.06 182 ASP B O 1
ATOM 4204 N N . VAL B 1 183 ? -17.281 -0.06 -9.898 1 96.94 183 VAL B N 1
ATOM 4205 C CA . VAL B 1 183 ? -16.062 -0.008 -9.094 1 96.94 183 VAL B CA 1
ATOM 4206 C C . VAL B 1 183 ? -14.859 -0.399 -9.945 1 96.94 183 VAL B C 1
ATOM 4208 O O . VAL B 1 183 ? -14.867 -1.442 -10.602 1 96.94 183 VAL B O 1
ATOM 4211 N N . SER B 1 184 ? -13.891 0.429 -9.984 1 96.69 184 SER B N 1
ATOM 4212 C CA . SER B 1 184 ? -12.641 0.213 -10.695 1 96.69 184 SER B CA 1
ATOM 4213 C C . SER B 1 184 ? -11.461 0.847 -9.961 1 96.69 184 SER B C 1
ATOM 4215 O O . SER B 1 184 ? -11.656 1.621 -9.023 1 96.69 184 SER B O 1
ATOM 4217 N N . GLU B 1 185 ? -10.234 0.467 -10.359 1 96.69 185 GLU B N 1
ATOM 4218 C CA . GLU B 1 185 ? -9.047 1.104 -9.805 1 96.69 185 GLU B CA 1
ATOM 4219 C C . GLU B 1 185 ? -9.062 2.611 -10.039 1 96.69 185 GLU B C 1
ATOM 4221 O O . GLU B 1 185 ? -8.703 3.389 -9.156 1 96.69 185 GLU B O 1
ATOM 4226 N N . ALA B 1 186 ? -9.5 3.008 -11.234 1 96.19 186 ALA B N 1
ATOM 4227 C CA . ALA B 1 186 ? -9.562 4.426 -11.586 1 96.19 186 ALA B CA 1
ATOM 4228 C C . ALA B 1 186 ? -10.539 5.172 -10.68 1 96.19 186 ALA B C 1
ATOM 4230 O O . ALA B 1 186 ? -10.219 6.254 -10.172 1 96.19 186 ALA B O 1
ATOM 4231 N N . LEU B 1 187 ? -11.727 4.605 -10.547 1 97.69 187 LEU B N 1
ATOM 4232 C CA . LEU B 1 187 ? -12.727 5.242 -9.688 1 97.69 187 LEU B CA 1
ATOM 4233 C C . LEU B 1 187 ? -12.219 5.344 -8.25 1 97.69 187 LEU B C 1
ATOM 4235 O O . LEU B 1 187 ? -12.383 6.383 -7.605 1 97.69 187 LEU B O 1
ATOM 4239 N N . LEU B 1 188 ? -11.648 4.234 -7.746 1 97.94 188 LEU B N 1
ATOM 4240 C CA . LEU B 1 188 ? -11.102 4.246 -6.395 1 97.94 188 LEU B CA 1
ATOM 4241 C C . LEU B 1 188 ? -10.047 5.34 -6.246 1 97.94 188 LEU B C 1
ATOM 4243 O O . LEU B 1 188 ? -10.047 6.07 -5.25 1 97.94 188 LEU B O 1
ATOM 4247 N N . SER B 1 189 ? -9.156 5.477 -7.18 1 97.69 189 SER B N 1
ATOM 4248 C CA . SER B 1 189 ? -8.125 6.512 -7.164 1 97.69 189 SER B CA 1
ATOM 4249 C C . SER B 1 189 ? -8.742 7.902 -7.059 1 97.69 189 SER B C 1
ATOM 4251 O O . SER B 1 189 ? -8.227 8.766 -6.348 1 97.69 189 SER B O 1
ATOM 4253 N N . GLU B 1 190 ? -9.844 8.133 -7.715 1 97.81 190 GLU B N 1
ATOM 4254 C CA . GLU B 1 190 ? -10.516 9.43 -7.719 1 97.81 190 GLU B CA 1
ATOM 4255 C C . GLU B 1 190 ? -11.188 9.703 -6.379 1 97.81 190 GLU B C 1
ATOM 4257 O O . GLU B 1 190 ? -11.5 10.852 -6.062 1 97.81 190 GLU B O 1
ATOM 4262 N N . CYS B 1 191 ? -11.383 8.648 -5.641 1 98.19 191 CYS B N 1
ATOM 4263 C CA . CYS B 1 191 ? -12.094 8.805 -4.375 1 98.19 191 CYS B CA 1
ATOM 4264 C C . CYS B 1 191 ? -11.109 8.992 -3.225 1 98.19 191 CYS B C 1
ATOM 4266 O O . CYS B 1 191 ? -11.523 9.234 -2.088 1 98.19 191 CYS B O 1
ATOM 4268 N N . LEU B 1 192 ? -9.82 8.891 -3.426 1 98.25 192 LEU B N 1
ATOM 4269 C CA . LEU B 1 192 ? -8.805 9.062 -2.393 1 98.25 192 LEU B CA 1
ATOM 4270 C C . LEU B 1 192 ? -8.617 10.539 -2.057 1 98.25 192 LEU B C 1
ATOM 4272 O O . LEU B 1 192 ? -8.992 11.414 -2.84 1 98.25 192 LEU B O 1
ATOM 4276 N N . TYR B 1 193 ? -7.973 10.812 -0.859 1 97.19 193 TYR B N 1
ATOM 4277 C CA . TYR B 1 193 ? -7.617 12.18 -0.507 1 97.19 193 TYR B CA 1
ATOM 4278 C C . TYR B 1 193 ? -6.668 12.781 -1.538 1 97.19 193 TYR B C 1
ATOM 4280 O O . TYR B 1 193 ? -6.727 13.984 -1.82 1 97.19 193 TYR B O 1
ATOM 4288 N N . SER B 1 194 ? -5.879 11.945 -2.127 1 96.81 194 SER B N 1
ATOM 4289 C CA . SER B 1 194 ? -4.797 12.367 -3.008 1 96.81 194 SER B CA 1
ATOM 4290 C C . SER B 1 194 ? -5.262 12.43 -4.461 1 96.81 194 SER B C 1
ATOM 4292 O O . SER B 1 194 ? -4.438 12.438 -5.379 1 96.81 194 SER B O 1
ATOM 4294 N N . ASN B 1 195 ? -6.512 12.477 -4.73 1 95.94 195 ASN B N 1
ATOM 4295 C CA . ASN B 1 195 ? -7.078 12.328 -6.066 1 95.94 195 ASN B CA 1
ATOM 4296 C C . ASN B 1 195 ? -6.586 13.43 -7.008 1 95.94 195 ASN B C 1
ATOM 4298 O O . ASN B 1 195 ? -6.559 13.242 -8.227 1 95.94 195 ASN B O 1
ATOM 4302 N N . ASN B 1 196 ? -6.113 14.547 -6.527 1 94.75 196 ASN B N 1
ATOM 4303 C CA . ASN B 1 196 ? -5.672 15.656 -7.367 1 94.75 196 ASN B CA 1
ATOM 4304 C C . ASN B 1 196 ? -4.152 15.664 -7.535 1 94.75 196 ASN B C 1
ATOM 4306 O O . ASN B 1 196 ? -3.578 16.656 -7.996 1 94.75 196 ASN B O 1
ATOM 4310 N N . SER B 1 197 ? -3.521 14.641 -7.133 1 96.69 197 SER B N 1
ATOM 4311 C CA . SER B 1 197 ? -2.066 14.547 -7.203 1 96.69 197 SER B CA 1
ATOM 4312 C C . SER B 1 197 ? -1.629 13.336 -8.023 1 96.69 197 SER B C 1
ATOM 4314 O O . SER B 1 197 ? -2.211 12.258 -7.902 1 96.69 197 SER B O 1
ATOM 4316 N N . PRO B 1 198 ? -0.708 13.594 -8.953 1 96.69 198 PRO B N 1
ATOM 4317 C CA . PRO B 1 198 ? -0.092 12.383 -9.508 1 96.69 198 PRO B CA 1
ATOM 4318 C C . PRO B 1 198 ? 0.604 11.539 -8.445 1 96.69 198 PRO B C 1
ATOM 4320 O O . PRO B 1 198 ? 0.966 12.047 -7.383 1 96.69 198 PRO B O 1
ATOM 4323 N N . ASN B 1 199 ? 0.743 10.266 -8.711 1 97.56 199 ASN B N 1
ATOM 4324 C CA . ASN B 1 199 ? 1.474 9.406 -7.789 1 97.56 199 ASN B CA 1
ATOM 4325 C C . ASN B 1 199 ? 2.936 9.82 -7.672 1 97.56 199 ASN B C 1
ATOM 4327 O O . ASN B 1 199 ? 3.539 10.281 -8.648 1 97.56 199 ASN B O 1
ATOM 4331 N N . PRO B 1 200 ? 3.537 9.68 -6.484 1 98.56 200 PRO B N 1
ATOM 4332 C CA . PRO B 1 200 ? 4.941 10.07 -6.336 1 98.56 200 PRO B CA 1
ATOM 4333 C C . PRO B 1 200 ? 5.883 9.203 -7.172 1 98.56 200 PRO B C 1
ATOM 4335 O O . PRO B 1 200 ? 5.66 8 -7.316 1 98.56 200 PRO B O 1
ATOM 4338 N N . ASP B 1 201 ? 6.887 9.867 -7.645 1 98.56 201 ASP B N 1
ATOM 4339 C CA . ASP B 1 201 ? 7.973 9.18 -8.336 1 98.56 201 ASP B CA 1
ATOM 4340 C C . ASP B 1 201 ? 8.953 8.562 -7.336 1 98.56 201 ASP B C 1
ATOM 4342 O O . ASP B 1 201 ? 9.531 7.508 -7.594 1 98.56 201 ASP B O 1
ATOM 4346 N N . LEU B 1 202 ? 9.102 9.234 -6.301 1 98.81 202 LEU B N 1
ATOM 4347 C CA . LEU B 1 202 ? 10.125 8.945 -5.309 1 98.81 202 LEU B CA 1
ATOM 4348 C C . LEU B 1 202 ? 9.586 9.125 -3.895 1 98.81 202 LEU B C 1
ATOM 4350 O O . LEU B 1 202 ? 8.914 10.125 -3.607 1 98.81 202 LEU B O 1
ATOM 4354 N N . LEU B 1 203 ? 9.711 8.109 -3.07 1 98.88 203 LEU B N 1
ATOM 4355 C CA . LEU B 1 203 ? 9.422 8.211 -1.645 1 98.88 203 LEU B CA 1
ATOM 4356 C C . LEU B 1 203 ? 10.688 8.062 -0.816 1 98.88 203 LEU B C 1
ATOM 4358 O O . LEU B 1 203 ? 11.438 7.094 -0.99 1 98.88 203 LEU B O 1
ATOM 4362 N N . ILE B 1 204 ? 10.953 9.016 0.025 1 98.88 204 ILE B N 1
ATOM 4363 C CA . ILE B 1 204 ? 12.148 9.039 0.862 1 98.88 204 ILE B CA 1
ATOM 4364 C C . ILE B 1 204 ? 11.758 8.914 2.332 1 98.88 204 ILE B C 1
ATOM 4366 O O . ILE B 1 204 ? 10.875 9.633 2.807 1 98.88 204 ILE B O 1
ATOM 4370 N N . ARG B 1 205 ? 12.344 8.016 3.006 1 98.75 205 ARG B N 1
ATOM 4371 C CA . ARG B 1 205 ? 12.164 7.93 4.449 1 98.75 205 ARG B CA 1
ATOM 4372 C C . ARG B 1 205 ? 13.492 8.062 5.18 1 98.75 205 ARG B C 1
ATOM 4374 O O . ARG B 1 205 ? 14.484 7.438 4.797 1 98.75 205 ARG B O 1
ATOM 4381 N N . THR B 1 206 ? 13.477 8.883 6.176 1 98.62 206 THR B N 1
ATOM 4382 C CA . THR B 1 206 ? 14.664 9.086 6.992 1 98.62 206 THR B CA 1
ATOM 4383 C C . THR B 1 206 ? 14.633 8.203 8.234 1 98.62 206 THR B C 1
ATOM 4385 O O . THR B 1 206 ? 13.703 7.418 8.414 1 98.62 206 THR B O 1
ATOM 4388 N N . SER B 1 207 ? 15.711 8.211 9.078 1 97.38 207 SER B N 1
ATOM 4389 C CA . SER B 1 207 ? 15.906 7.633 10.406 1 97.38 207 SER B CA 1
ATOM 4390 C C . SER B 1 207 ? 16.438 6.207 10.312 1 97.38 207 SER B C 1
ATOM 4392 O O . SER B 1 207 ? 16.75 5.59 11.336 1 97.38 207 SER B O 1
ATOM 4394 N N . GLY B 1 208 ? 16.484 5.625 9.133 1 94.75 208 GLY B N 1
ATOM 4395 C CA . GLY B 1 208 ? 16.984 4.266 9 1 94.75 208 GLY B CA 1
ATOM 4396 C C . GLY B 1 208 ? 15.891 3.215 9.109 1 94.75 208 GLY B C 1
ATOM 4397 O O . GLY B 1 208 ? 16.125 2.035 8.844 1 94.75 208 GLY B O 1
ATOM 4398 N N . GLU B 1 209 ? 14.727 3.625 9.5 1 95 209 GLU B N 1
ATOM 4399 C CA . GLU B 1 209 ? 13.609 2.686 9.477 1 95 209 GLU B CA 1
ATOM 4400 C C . GLU B 1 209 ? 13.336 2.193 8.062 1 95 209 GLU B C 1
ATOM 4402 O O . GLU B 1 209 ? 13.406 2.967 7.102 1 95 209 GLU B O 1
ATOM 4407 N N . VAL B 1 210 ? 12.961 0.855 7.957 1 96 210 VAL B N 1
ATOM 4408 C CA . VAL B 1 210 ? 12.828 0.255 6.633 1 96 210 VAL B CA 1
ATOM 4409 C C . VAL B 1 210 ? 11.414 -0.295 6.457 1 96 210 VAL B C 1
ATOM 4411 O O . VAL B 1 210 ? 11.234 -1.45 6.062 1 96 210 VAL B O 1
ATOM 4414 N N . ARG B 1 211 ? 10.469 0.503 6.73 1 95.88 211 ARG B N 1
ATOM 4415 C CA . ARG B 1 211 ? 9.047 0.239 6.547 1 95.88 211 ARG B CA 1
ATOM 4416 C C . ARG B 1 211 ? 8.312 1.486 6.059 1 95.88 211 ARG B C 1
ATOM 4418 O O . ARG B 1 211 ? 8.805 2.604 6.227 1 95.88 211 ARG B O 1
ATOM 4425 N N . LEU B 1 212 ? 7.098 1.353 5.516 1 96.44 212 LEU B N 1
ATOM 4426 C CA . LEU B 1 212 ? 6.371 2.484 4.957 1 96.44 212 LEU B CA 1
ATOM 4427 C C . LEU B 1 212 ? 5.457 3.115 6 1 96.44 212 LEU B C 1
ATOM 4429 O O . LEU B 1 212 ? 4.984 4.238 5.82 1 96.44 212 LEU B O 1
ATOM 4433 N N . SER B 1 213 ? 5.172 2.406 7.047 1 95.44 213 SER B N 1
ATOM 4434 C CA . SER B 1 213 ? 4.398 2.932 8.172 1 95.44 213 SER B CA 1
ATOM 4435 C C . SER B 1 213 ? 3.047 3.467 7.707 1 95.44 213 SER B C 1
ATOM 4437 O O . SER B 1 213 ? 2.65 4.57 8.086 1 95.44 213 SER B O 1
ATOM 4439 N N . ASP B 1 214 ? 2.412 2.732 6.848 1 97.12 214 ASP B N 1
ATOM 4440 C CA . ASP B 1 214 ? 1.048 3.01 6.41 1 97.12 214 ASP B CA 1
ATOM 4441 C C . ASP B 1 214 ? 0.958 4.367 5.723 1 97.12 214 ASP B C 1
ATOM 4443 O O . ASP B 1 214 ? 0.006 5.121 5.945 1 97.12 214 ASP B O 1
ATOM 4447 N N . PHE B 1 215 ? 2.025 4.727 5 1 98.44 215 PHE B N 1
ATOM 4448 C CA . PHE B 1 215 ? 2.09 5.996 4.281 1 98.44 215 PHE B CA 1
ATOM 4449 C C . PHE B 1 215 ? 1.976 5.773 2.779 1 98.44 215 PHE B C 1
ATOM 4451 O O . PHE B 1 215 ? 2.82 5.105 2.178 1 98.44 215 PHE B O 1
ATOM 4458 N N . LEU B 1 216 ? 0.905 6.254 2.092 1 98.62 216 LEU B N 1
ATOM 4459 C CA . LEU B 1 216 ? 0.696 6.332 0.65 1 98.62 216 LEU B CA 1
ATOM 4460 C C . LEU B 1 216 ? 0.875 4.965 -0 1 98.62 216 LEU B C 1
ATOM 4462 O O . LEU B 1 216 ? 1.575 4.84 -1.008 1 98.62 216 LEU B O 1
ATOM 4466 N N . LEU B 1 217 ? 0.27 3.979 0.555 1 98.38 217 LEU B N 1
ATOM 4467 C CA . LEU B 1 217 ? 0.447 2.611 0.077 1 98.38 217 LEU B CA 1
ATOM 4468 C C . LEU B 1 217 ? -0.085 2.459 -1.344 1 98.38 217 LEU B C 1
ATOM 4470 O O . LEU B 1 217 ? 0.617 1.954 -2.223 1 98.38 217 LEU B O 1
ATOM 4474 N N . TRP B 1 218 ? -1.262 2.963 -1.609 1 98 218 TRP B N 1
ATOM 4475 C CA . TRP B 1 218 ? -1.896 2.898 -2.922 1 98 218 TRP B CA 1
ATOM 4476 C C . TRP B 1 218 ? -1.077 3.658 -3.961 1 98 218 TRP B C 1
ATOM 4478 O O . TRP B 1 218 ? -0.851 3.16 -5.066 1 98 218 TRP B O 1
ATOM 4488 N N . GLN B 1 219 ? -0.518 4.816 -3.564 1 98.25 219 GLN B N 1
ATOM 4489 C CA . GLN B 1 219 ? 0.119 5.758 -4.477 1 98.25 219 GLN B CA 1
ATOM 4490 C C . GLN B 1 219 ? 1.543 5.32 -4.812 1 98.25 219 GLN B C 1
ATOM 4492 O O . GLN B 1 219 ? 2.08 5.688 -5.859 1 98.25 219 GLN B O 1
ATOM 4497 N 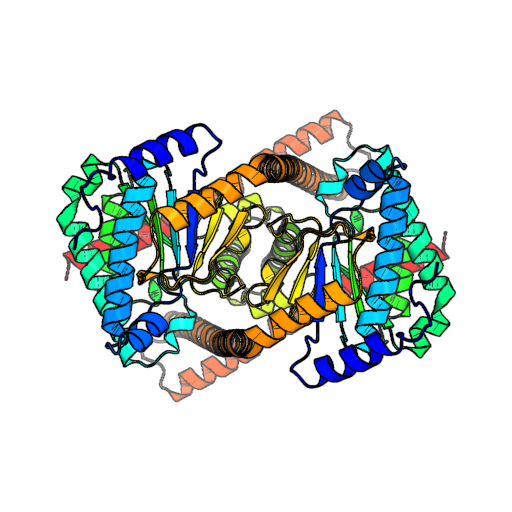N . THR B 1 220 ? 2.156 4.496 -3.963 1 97.5 220 THR B N 1
ATOM 4498 C CA . THR B 1 220 ? 3.578 4.219 -4.133 1 97.5 220 THR B CA 1
ATOM 4499 C C . THR B 1 220 ? 3.789 2.848 -4.77 1 97.5 220 THR B C 1
ATOM 4501 O O . THR B 1 220 ? 4.883 2.285 -4.695 1 97.5 220 THR B O 1
ATOM 4504 N N . SER B 1 221 ? 2.809 2.307 -5.402 1 95.56 221 SER B N 1
ATOM 4505 C CA . SER B 1 221 ? 2.873 0.989 -6.027 1 95.56 221 SER B CA 1
ATOM 4506 C C . SER B 1 221 ? 4.07 0.879 -6.965 1 95.56 221 SER B C 1
ATOM 4508 O O . SER B 1 221 ? 4.707 -0.173 -7.047 1 95.56 221 SER B O 1
ATOM 4510 N N . HIS B 1 222 ? 4.41 1.959 -7.656 1 96.25 222 HIS B N 1
ATOM 4511 C CA . HIS B 1 222 ? 5.512 1.929 -8.609 1 96.25 222 HIS B CA 1
ATOM 4512 C C . HIS B 1 222 ? 6.5 3.061 -8.352 1 96.25 222 HIS B C 1
ATOM 4514 O O . HIS B 1 222 ? 7.129 3.568 -9.281 1 96.25 222 HIS B O 1
ATOM 4520 N N . SER B 1 223 ? 6.535 3.498 -7.133 1 98.19 223 SER B N 1
ATOM 4521 C CA . SER B 1 2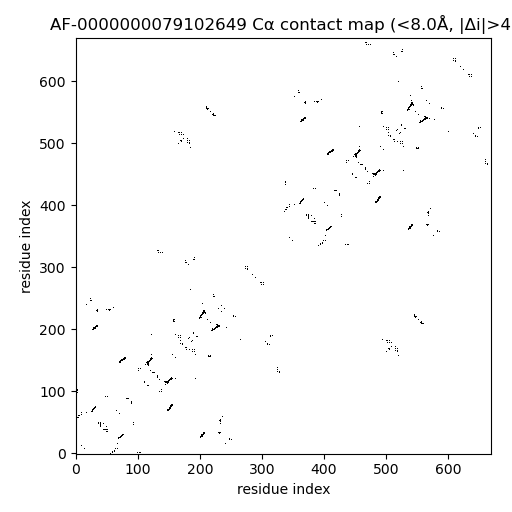23 ? 7.477 4.551 -6.762 1 98.19 223 SER B CA 1
ATOM 4522 C C . SER B 1 223 ? 8.836 3.969 -6.391 1 98.19 223 SER B C 1
ATOM 4524 O O . SER B 1 223 ? 8.93 2.822 -5.945 1 98.19 223 SER B O 1
ATOM 4526 N N . CYS B 1 224 ? 9.875 4.762 -6.66 1 98.62 224 CYS B N 1
ATOM 4527 C CA . CYS B 1 224 ? 11.188 4.441 -6.102 1 98.62 224 CYS B CA 1
ATOM 4528 C C . CYS B 1 224 ? 11.203 4.672 -4.594 1 98.62 224 CYS B C 1
ATOM 4530 O O . CYS B 1 224 ? 10.797 5.734 -4.117 1 98.62 224 CYS B O 1
ATOM 4532 N N . LEU B 1 225 ? 11.641 3.643 -3.848 1 98.62 225 LEU B N 1
ATOM 4533 C CA . LEU B 1 225 ? 11.703 3.756 -2.395 1 98.62 225 LEU B CA 1
ATOM 4534 C C . LEU B 1 225 ? 13.141 3.918 -1.921 1 98.62 225 LEU B C 1
ATOM 4536 O O . LEU B 1 225 ? 14.008 3.113 -2.27 1 98.62 225 LEU B O 1
ATOM 4540 N N . VAL B 1 226 ? 13.375 4.984 -1.149 1 98.69 226 VAL B N 1
ATOM 4541 C CA . VAL B 1 226 ? 14.719 5.246 -0.643 1 98.69 226 VAL B CA 1
ATOM 4542 C C . VAL B 1 226 ? 14.672 5.402 0.876 1 98.69 226 VAL B C 1
ATOM 4544 O O . VAL B 1 226 ? 13.984 6.285 1.396 1 98.69 226 VAL B O 1
ATOM 4547 N N . PHE B 1 227 ? 15.398 4.539 1.531 1 98.12 227 PHE B N 1
ATOM 4548 C CA . PHE B 1 227 ? 15.547 4.609 2.98 1 98.12 227 PHE B CA 1
ATOM 4549 C C . PHE B 1 227 ? 16.922 5.141 3.365 1 98.12 227 PHE B C 1
ATOM 4551 O O . PHE B 1 227 ? 17.938 4.609 2.932 1 98.12 227 PHE B O 1
ATOM 4558 N N . GLN B 1 228 ? 16.875 6.199 4.094 1 98.56 228 GLN B N 1
ATOM 4559 C CA . GLN B 1 228 ? 18.141 6.816 4.496 1 98.56 228 GLN B CA 1
ATOM 4560 C C . GLN B 1 228 ? 18.281 6.84 6.016 1 98.56 228 GLN B C 1
ATOM 4562 O O . GLN B 1 228 ? 17.297 7.031 6.73 1 98.56 228 GLN B O 1
ATOM 4567 N N . SER B 1 229 ? 19.469 6.762 6.547 1 97.69 229 SER B N 1
ATOM 4568 C CA . SER B 1 229 ? 19.703 6.539 7.973 1 97.69 229 SER B CA 1
ATOM 4569 C C . SER B 1 229 ? 19.719 7.855 8.742 1 97.69 229 SER B C 1
ATOM 4571 O O . SER B 1 229 ? 19.656 7.863 9.969 1 97.69 229 SER B O 1
ATOM 4573 N N . VAL B 1 230 ? 19.828 8.93 8.078 1 98.5 230 VAL B N 1
ATOM 4574 C CA . VAL B 1 230 ? 19.938 10.234 8.719 1 98.5 230 VAL B CA 1
ATOM 4575 C C . VAL B 1 230 ? 18.625 10.594 9.414 1 98.5 230 VAL B C 1
ATOM 4577 O O . VAL B 1 230 ? 17.547 10.273 8.914 1 98.5 230 VAL B O 1
ATOM 4580 N N . LEU B 1 231 ? 18.781 11.219 10.625 1 98.69 231 LEU B N 1
ATOM 4581 C CA . LEU B 1 231 ? 17.578 11.75 11.266 1 98.69 231 LEU B CA 1
ATOM 4582 C C . LEU B 1 231 ? 17.062 12.977 10.516 1 98.69 231 LEU B C 1
ATOM 4584 O O . LEU B 1 231 ? 17.859 13.789 10.023 1 98.69 231 LEU B O 1
ATOM 4588 N N . TRP B 1 232 ? 15.781 13.25 10.461 1 98.69 232 TRP B N 1
ATOM 4589 C CA . TRP B 1 232 ? 15.148 14.234 9.586 1 98.69 232 TRP B CA 1
ATOM 4590 C C . TRP B 1 232 ? 15.719 15.625 9.828 1 98.69 232 TRP B C 1
ATOM 4592 O O . TRP B 1 232 ? 16.125 16.312 8.883 1 98.69 232 TRP B O 1
ATOM 4602 N N . PRO B 1 233 ? 15.883 16.047 11.094 1 98.62 233 PRO B N 1
ATOM 4603 C CA . PRO B 1 233 ? 16.406 17.391 11.281 1 98.62 233 PRO B CA 1
ATOM 4604 C C . PRO B 1 233 ? 17.844 17.547 10.781 1 98.62 233 PRO B C 1
ATOM 4606 O O . PRO B 1 233 ? 18.328 18.672 10.617 1 98.62 233 PRO B O 1
ATOM 4609 N N . GLU B 1 234 ? 18.516 16.453 10.516 1 98.62 234 GLU B N 1
ATOM 4610 C CA . GLU B 1 234 ? 19.906 16.469 10.039 1 98.62 234 GLU B CA 1
ATOM 4611 C C . GLU B 1 234 ? 19.953 16.281 8.523 1 98.62 234 GLU B C 1
ATOM 4613 O O . GLU B 1 234 ? 21.047 16.234 7.938 1 98.62 234 GLU B O 1
ATOM 4618 N N . TYR B 1 235 ? 18.844 16.141 7.898 1 98.62 235 TYR B N 1
ATOM 4619 C CA . TYR B 1 235 ? 18.75 15.938 6.457 1 98.62 235 TYR B CA 1
ATOM 4620 C C . TYR B 1 235 ? 19.438 17.078 5.703 1 98.62 235 TYR B C 1
ATOM 4622 O O . TYR B 1 235 ? 19.391 18.234 6.129 1 98.62 235 TYR B O 1
ATOM 4630 N N . SER B 1 236 ? 20.109 16.812 4.609 1 98.25 236 SER B N 1
ATOM 4631 C CA . SER B 1 236 ? 20.859 17.812 3.863 1 98.25 236 SER B CA 1
ATOM 4632 C C . SER B 1 236 ? 20.547 17.75 2.373 1 98.25 236 SER B C 1
ATOM 4634 O O . SER B 1 236 ? 19.859 16.828 1.918 1 98.25 236 SER B O 1
ATOM 4636 N N . PHE B 1 237 ? 21.047 18.719 1.664 1 98.25 237 PHE B N 1
ATOM 4637 C CA . PHE B 1 237 ? 20.922 18.766 0.213 1 98.25 237 PHE B CA 1
ATOM 4638 C C . PHE B 1 237 ? 21.516 17.531 -0.431 1 98.25 237 PHE B C 1
ATOM 4640 O O . PHE B 1 237 ? 20.984 17.016 -1.417 1 98.25 237 PHE B O 1
ATOM 4647 N N . TRP B 1 238 ? 22.531 17.047 0.162 1 98.44 238 TRP B N 1
ATOM 4648 C CA . TRP B 1 238 ? 23.25 15.914 -0.407 1 98.44 238 TRP B CA 1
ATOM 4649 C C . TRP B 1 238 ? 22.453 14.617 -0.25 1 98.44 238 TRP B C 1
ATOM 4651 O O . TRP B 1 238 ? 22.531 13.734 -1.104 1 98.44 238 TRP B O 1
ATOM 4661 N N . ASN B 1 239 ? 21.75 14.492 0.858 1 98.75 239 ASN B N 1
ATOM 4662 C CA . ASN B 1 239 ? 20.859 13.352 1.001 1 98.75 239 ASN B CA 1
ATOM 4663 C C . ASN B 1 239 ? 19.797 13.336 -0.098 1 98.75 239 ASN B C 1
ATOM 4665 O O . ASN B 1 239 ? 19.5 12.281 -0.668 1 98.75 239 ASN B O 1
ATOM 4669 N N . LEU B 1 240 ? 19.234 14.539 -0.357 1 98.81 240 LEU B N 1
ATOM 4670 C CA . LEU B 1 240 ? 18.25 14.648 -1.425 1 98.81 240 LEU B CA 1
ATOM 4671 C C . LEU B 1 240 ? 18.859 14.281 -2.771 1 98.81 240 LEU B C 1
ATOM 4673 O O . LEU B 1 240 ? 18.25 13.539 -3.551 1 98.81 240 LEU B O 1
ATOM 4677 N N . CYS B 1 241 ? 20.078 14.75 -3.035 1 98.62 241 CYS B N 1
ATOM 4678 C CA . CYS B 1 241 ? 20.766 14.43 -4.277 1 98.62 241 CYS B CA 1
ATOM 4679 C C . CYS B 1 241 ? 20.984 12.93 -4.422 1 98.62 241 CYS B C 1
ATOM 4681 O O . CYS B 1 241 ? 20.766 12.367 -5.5 1 98.62 241 CYS B O 1
ATOM 4683 N N . GLU B 1 242 ? 21.375 12.359 -3.361 1 98.56 242 GLU B N 1
ATOM 4684 C CA . GLU B 1 242 ? 21.594 10.914 -3.373 1 98.56 242 GLU B CA 1
ATOM 4685 C C . GLU B 1 242 ? 20.312 10.164 -3.711 1 98.56 242 GLU B C 1
ATOM 4687 O O . GLU B 1 242 ? 20.328 9.203 -4.484 1 98.56 242 GLU B O 1
ATOM 4692 N N . ALA B 1 243 ? 19.234 10.555 -3.096 1 98.75 243 ALA B N 1
ATOM 4693 C CA . ALA B 1 243 ? 17.953 9.914 -3.354 1 98.75 243 ALA B CA 1
ATOM 4694 C C . ALA B 1 243 ? 17.531 10.086 -4.812 1 98.75 243 ALA B C 1
ATOM 4696 O O . ALA B 1 243 ? 17.047 9.141 -5.441 1 98.75 243 ALA B O 1
ATOM 4697 N N . ILE B 1 244 ? 17.734 11.266 -5.359 1 98.75 244 ILE B N 1
ATOM 4698 C CA . ILE B 1 244 ? 17.375 11.539 -6.75 1 98.75 244 ILE B CA 1
ATOM 4699 C C . ILE B 1 244 ? 18.25 10.695 -7.68 1 98.75 244 ILE B C 1
ATOM 4701 O O . ILE B 1 244 ? 17.766 10.18 -8.688 1 98.75 244 ILE B O 1
ATOM 4705 N N . LEU B 1 245 ? 19.531 10.539 -7.367 1 98.5 245 LEU B N 1
ATOM 4706 C CA . LEU B 1 245 ? 20.406 9.688 -8.164 1 98.5 245 LEU B CA 1
ATOM 4707 C C . LEU B 1 245 ? 19.906 8.25 -8.195 1 98.5 245 LEU B C 1
ATOM 4709 O O . LEU B 1 245 ? 19.953 7.594 -9.234 1 98.5 245 LEU B O 1
ATOM 4713 N N . GLN B 1 246 ? 19.484 7.809 -7.055 1 98.06 246 GLN B N 1
ATOM 4714 C CA . GLN B 1 246 ? 18.922 6.465 -7 1 98.06 246 GLN B CA 1
ATOM 4715 C C . GLN B 1 246 ? 17.688 6.348 -7.895 1 98.06 246 GLN B C 1
ATOM 4717 O O . GLN B 1 246 ? 17.516 5.352 -8.602 1 98.06 246 GLN B O 1
ATOM 4722 N N . TYR B 1 247 ? 16.859 7.324 -7.867 1 98.5 247 TYR B N 1
ATOM 4723 C CA . TYR B 1 247 ? 15.703 7.355 -8.766 1 98.5 247 TYR B CA 1
ATOM 4724 C C . TYR B 1 247 ? 16.141 7.328 -10.219 1 98.5 247 TYR B C 1
ATOM 4726 O O . TYR B 1 247 ? 15.602 6.57 -11.031 1 98.5 247 TYR B O 1
ATOM 4734 N N . GLN B 1 248 ? 17.109 8.148 -10.531 1 98.5 248 GLN B N 1
ATOM 4735 C CA . GLN B 1 248 ? 17.594 8.242 -11.906 1 98.5 248 GLN B CA 1
ATOM 4736 C C . GLN B 1 248 ? 18.156 6.906 -12.383 1 98.5 248 GLN B C 1
ATOM 4738 O O . GLN B 1 248 ? 17.938 6.504 -13.523 1 98.5 248 GLN B O 1
ATOM 4743 N N . LEU B 1 249 ? 18.875 6.238 -11.5 1 97.25 249 LEU B N 1
ATOM 4744 C CA . LEU B 1 249 ? 19.453 4.945 -11.836 1 97.25 249 LEU B CA 1
ATOM 4745 C C . LEU B 1 249 ? 18.359 3.912 -12.117 1 97.25 249 LEU B C 1
ATOM 4747 O O . LEU B 1 249 ? 18.578 2.961 -12.867 1 97.25 249 LEU B O 1
ATOM 4751 N N . ASN B 1 250 ? 17.203 4.121 -11.539 1 97.12 250 ASN B N 1
ATOM 4752 C CA . ASN B 1 250 ? 16.125 3.146 -11.664 1 97.12 250 ASN B CA 1
ATOM 4753 C C . ASN B 1 250 ? 15 3.67 -12.555 1 97.12 250 ASN B C 1
ATOM 4755 O O . ASN B 1 250 ? 13.945 3.039 -12.664 1 97.12 250 ASN B O 1
ATOM 4759 N N . HIS B 1 251 ? 15.156 4.754 -13.172 1 97.62 251 HIS B N 1
ATOM 4760 C CA . HIS B 1 251 ? 14.102 5.48 -13.867 1 97.62 251 HIS B CA 1
ATOM 4761 C C . HIS B 1 251 ? 13.516 4.645 -15 1 97.62 251 HIS B C 1
ATOM 4763 O O . HIS B 1 251 ? 12.289 4.562 -15.141 1 97.62 251 HIS B O 1
ATOM 4769 N N . THR B 1 252 ? 14.336 4.039 -15.773 1 96.06 252 THR B N 1
ATOM 4770 C CA . THR B 1 252 ? 13.875 3.293 -16.938 1 96.06 252 THR B CA 1
ATOM 4771 C C . THR B 1 252 ? 12.961 2.145 -16.516 1 96.06 252 THR B C 1
ATOM 4773 O O . THR B 1 252 ? 11.883 1.964 -17.094 1 96.06 252 THR B O 1
ATOM 4776 N N . SER B 1 253 ? 13.422 1.414 -15.562 1 94.56 253 SER B N 1
ATOM 4777 C CA . SER B 1 253 ? 12.641 0.275 -15.094 1 94.56 253 SER B CA 1
ATOM 4778 C C . SER B 1 253 ? 11.32 0.727 -14.477 1 94.56 253 SER B C 1
ATOM 4780 O O . SER B 1 253 ? 10.289 0.081 -14.664 1 94.56 253 SER B O 1
ATOM 4782 N N . ILE B 1 254 ? 11.305 1.763 -13.781 1 95.31 254 ILE B N 1
ATOM 4783 C CA . ILE B 1 254 ? 10.117 2.291 -13.125 1 95.31 254 ILE B CA 1
ATOM 4784 C C . ILE B 1 254 ? 9.125 2.791 -14.172 1 95.31 254 ILE B C 1
ATOM 4786 O O . ILE B 1 254 ? 7.934 2.488 -14.094 1 95.31 254 ILE B O 1
ATOM 4790 N N . GLN B 1 255 ? 9.609 3.52 -15.148 1 95.62 255 GLN B N 1
ATOM 4791 C CA . GLN B 1 255 ? 8.75 4.047 -16.188 1 95.62 255 GLN B CA 1
ATOM 4792 C C . GLN B 1 255 ? 8.094 2.92 -16.984 1 95.62 255 GLN B C 1
ATOM 4794 O O . GLN B 1 255 ? 6.918 3.006 -17.344 1 95.62 255 GLN B O 1
ATOM 4799 N N . LYS B 1 256 ? 8.859 1.94 -17.266 1 93.56 256 LYS B N 1
ATOM 4800 C CA . LYS B 1 256 ? 8.312 0.785 -17.969 1 93.56 256 LYS B CA 1
ATOM 4801 C C . LYS B 1 256 ? 7.176 0.142 -17.172 1 93.56 256 LYS B C 1
ATOM 4803 O O . LYS B 1 256 ? 6.141 -0.214 -17.734 1 93.56 256 LYS B O 1
ATOM 4808 N N . ALA B 1 257 ? 7.395 -0.043 -15.914 1 92.56 257 ALA B N 1
ATOM 4809 C CA . ALA B 1 257 ? 6.383 -0.631 -15.047 1 92.56 257 ALA B CA 1
ATOM 4810 C C . ALA B 1 257 ? 5.117 0.222 -15.023 1 92.56 257 ALA B C 1
ATOM 4812 O O . ALA B 1 257 ? 4.004 -0.307 -15.055 1 92.56 257 ALA B O 1
ATOM 4813 N N . ARG B 1 258 ? 5.258 1.488 -14.953 1 94 258 ARG B N 1
ATOM 4814 C CA . ARG B 1 258 ? 4.129 2.414 -14.93 1 94 258 ARG B CA 1
ATOM 4815 C C . ARG B 1 258 ? 3.346 2.355 -16.234 1 94 258 ARG B C 1
ATOM 4817 O O . ARG B 1 258 ? 2.113 2.389 -16.234 1 94 258 ARG B O 1
ATOM 4824 N N . ASP B 1 259 ? 4.051 2.318 -17.312 1 93.19 259 ASP B N 1
ATOM 4825 C CA . ASP B 1 259 ? 3.41 2.24 -18.625 1 93.19 259 ASP B CA 1
ATOM 4826 C C . ASP B 1 259 ? 2.602 0.953 -18.766 1 93.19 259 ASP B C 1
ATOM 4828 O O . ASP B 1 259 ? 1.481 0.971 -19.266 1 93.19 259 ASP B O 1
ATOM 4832 N N . LEU B 1 260 ? 3.174 -0.074 -18.312 1 90.94 260 LEU B N 1
ATOM 4833 C CA . LEU B 1 260 ? 2.492 -1.363 -18.359 1 90.94 260 LEU B CA 1
ATOM 4834 C C . LEU B 1 260 ? 1.219 -1.333 -17.516 1 90.94 260 LEU B C 1
ATOM 4836 O O . LEU B 1 260 ? 0.186 -1.864 -17.938 1 90.94 260 LEU B O 1
ATOM 4840 N N . HIS B 1 261 ? 1.273 -0.76 -16.406 1 91.81 261 HIS B N 1
ATOM 4841 C CA . HIS B 1 261 ? 0.111 -0.653 -15.539 1 91.81 261 HIS B CA 1
ATOM 4842 C C . HIS B 1 261 ? -1.006 0.147 -16.203 1 91.81 261 HIS B C 1
ATOM 4844 O O . HIS B 1 261 ? -2.178 -0.23 -16.125 1 91.81 261 HIS B O 1
ATOM 4850 N N . ARG B 1 262 ? -0.678 1.235 -16.797 1 90.5 262 ARG B N 1
ATOM 4851 C CA . ARG B 1 262 ? -1.663 2.082 -17.453 1 90.5 262 ARG B CA 1
ATOM 4852 C C . ARG B 1 262 ? -2.385 1.315 -18.562 1 90.5 262 ARG B C 1
ATOM 4854 O O . ARG B 1 262 ? -3.605 1.423 -18.703 1 90.5 262 ARG B O 1
ATOM 4861 N N . GLU B 1 263 ? -1.667 0.589 -19.312 1 89.06 263 GLU B N 1
ATOM 4862 C CA . GLU B 1 263 ? -2.242 -0.213 -20.391 1 89.06 263 GLU B CA 1
ATOM 4863 C C . GLU B 1 263 ? -3.186 -1.28 -19.844 1 89.06 263 GLU B C 1
ATOM 4865 O O . GLU B 1 263 ? -4.254 -1.521 -20.406 1 89.06 263 GLU B O 1
ATOM 4870 N N . HIS B 1 264 ? -2.82 -1.735 -18.797 1 87.94 264 HIS B N 1
ATOM 4871 C CA . HIS B 1 264 ? -3.615 -2.803 -18.203 1 87.94 264 HIS B CA 1
ATOM 4872 C C . HIS B 1 264 ? -4.918 -2.262 -17.625 1 87.94 264 HIS B C 1
ATOM 4874 O O . HIS B 1 264 ? -5.965 -2.904 -17.734 1 87.94 264 HIS B O 1
ATOM 4880 N N . GLN B 1 265 ? -4.801 -1.172 -17 1 89.12 265 GLN B N 1
ATOM 4881 C CA . GLN B 1 265 ? -5.996 -0.566 -16.422 1 89.12 265 GLN B CA 1
ATOM 4882 C C . GLN B 1 265 ? -7.074 -0.367 -17.484 1 89.12 265 GLN B C 1
ATOM 4884 O O . GLN B 1 265 ? -8.25 -0.638 -17.25 1 89.12 265 GLN B O 1
ATOM 4889 N N . ALA B 1 266 ? -6.703 0.044 -18.641 1 87.5 266 ALA B N 1
ATOM 4890 C CA . ALA B 1 266 ? -7.641 0.257 -19.734 1 87.5 266 ALA B CA 1
ATOM 4891 C C . ALA B 1 266 ? -8.234 -1.065 -20.219 1 87.5 266 ALA B C 1
ATOM 4893 O O . ALA B 1 266 ? -9.43 -1.147 -20.5 1 87.5 266 ALA B O 1
ATOM 4894 N N . PHE B 1 267 ? -7.426 -1.995 -20.25 1 88.56 267 PHE B N 1
ATOM 4895 C CA . PHE B 1 267 ? -7.848 -3.316 -20.703 1 88.56 267 PHE B CA 1
ATOM 4896 C C . PHE B 1 267 ? -8.852 -3.928 -19.734 1 88.56 267 PHE B C 1
ATOM 4898 O O . PHE B 1 267 ? -9.875 -4.473 -20.156 1 88.56 267 PHE B O 1
ATOM 4905 N N . VAL B 1 268 ? -8.555 -3.787 -18.5 1 89.38 268 VAL B N 1
ATOM 4906 C CA . VAL B 1 268 ? -9.398 -4.371 -17.453 1 89.38 268 VAL B CA 1
ATOM 4907 C C . VAL B 1 268 ? -10.773 -3.713 -17.484 1 89.38 268 VAL B C 1
ATOM 4909 O O . VAL B 1 268 ? -11.789 -4.391 -17.328 1 89.38 268 VAL B O 1
ATOM 4912 N N . GLN B 1 269 ? -10.812 -2.432 -17.656 1 90.62 269 GLN B N 1
ATOM 4913 C CA . GLN B 1 269 ? -12.086 -1.726 -17.719 1 90.62 269 GLN B CA 1
ATOM 4914 C C . GLN B 1 269 ? -12.914 -2.18 -18.906 1 90.62 269 GLN B C 1
ATOM 4916 O O . GLN B 1 269 ? -14.125 -2.393 -18.797 1 90.62 269 GLN B O 1
ATOM 4921 N N . LEU B 1 270 ? -12.273 -2.314 -20.016 1 91.19 270 LEU B N 1
ATOM 4922 C CA . LEU B 1 270 ? -12.961 -2.756 -21.219 1 91.19 270 LEU B CA 1
ATOM 4923 C C . LEU B 1 270 ? -13.547 -4.152 -21.031 1 91.19 270 LEU B C 1
ATOM 4925 O O . LEU B 1 270 ? -14.695 -4.41 -21.406 1 91.19 270 LEU B O 1
ATOM 4929 N N . GLU B 1 271 ? -12.789 -4.988 -20.453 1 90.12 271 GLU B N 1
ATOM 4930 C CA . GLU B 1 271 ? -13.242 -6.355 -20.219 1 90.12 271 GLU B CA 1
ATOM 4931 C C . GLU B 1 271 ? -14.406 -6.398 -19.234 1 90.12 271 GLU B C 1
ATOM 4933 O O . GLU B 1 271 ? -15.328 -7.199 -19.391 1 90.12 271 GLU B O 1
ATOM 4938 N N . ALA B 1 272 ? -14.273 -5.598 -18.234 1 91.75 272 ALA B N 1
ATOM 4939 C CA . ALA B 1 272 ? -15.352 -5.523 -17.266 1 91.75 272 ALA B CA 1
ATOM 4940 C C . ALA B 1 272 ? -16.656 -5.051 -17.906 1 91.75 272 ALA B C 1
ATOM 4942 O O . ALA B 1 272 ? -17.719 -5.59 -17.641 1 91.75 272 ALA B O 1
ATOM 4943 N N . ASP B 1 273 ? -16.578 -4.066 -18.781 1 94.06 273 ASP B N 1
ATOM 4944 C CA . ASP B 1 273 ? -17.75 -3.574 -19.5 1 94.06 273 ASP B CA 1
ATOM 4945 C C . ASP B 1 273 ? -18.344 -4.664 -20.375 1 94.06 273 ASP B C 1
ATOM 4947 O O . ASP B 1 273 ? -19.578 -4.824 -20.422 1 94.06 273 ASP B O 1
ATOM 4951 N N . ARG B 1 274 ? -17.484 -5.359 -21.031 1 93.5 274 ARG B N 1
ATOM 4952 C CA . ARG B 1 274 ? -17.938 -6.441 -21.906 1 93.5 274 ARG B CA 1
ATOM 4953 C C . ARG B 1 274 ? -18.688 -7.508 -21.109 1 93.5 274 ARG B C 1
ATOM 4955 O O . ARG B 1 274 ? -19.719 -8.008 -21.562 1 93.5 274 ARG B O 1
ATOM 4962 N N . ALA B 1 275 ? -18.125 -7.812 -20.047 1 91.06 275 ALA B N 1
ATOM 4963 C CA . ALA B 1 275 ? -18.75 -8.836 -19.203 1 91.06 275 ALA B CA 1
ATOM 4964 C C . ALA B 1 275 ? -20.141 -8.398 -18.75 1 91.06 275 ALA B C 1
ATOM 4966 O O . ALA B 1 275 ? -21.078 -9.195 -18.734 1 91.06 275 ALA B O 1
ATOM 4967 N N . CYS B 1 276 ? -20.266 -7.203 -18.344 1 91.62 276 CYS B N 1
ATOM 4968 C CA . CYS B 1 276 ? -21.531 -6.668 -17.875 1 91.62 276 CYS B CA 1
ATOM 4969 C C . CYS B 1 276 ? -22.562 -6.66 -19 1 91.62 276 CYS B C 1
ATOM 4971 O O . CYS B 1 276 ? -23.734 -7.012 -18.797 1 91.62 276 CYS B O 1
ATOM 4973 N N . VAL B 1 277 ? -22.094 -6.273 -20.172 1 92.94 277 VAL B N 1
ATOM 4974 C CA . VAL B 1 277 ? -22.984 -6.215 -21.328 1 92.94 277 VAL B CA 1
ATOM 4975 C C . VAL B 1 277 ? -23.422 -7.625 -21.719 1 92.94 277 VAL B C 1
ATOM 4977 O O . VAL B 1 277 ? -24.578 -7.855 -22.047 1 92.94 277 VAL B O 1
ATOM 4980 N N . ALA B 1 278 ? -22.5 -8.539 -21.703 1 90.75 278 ALA B N 1
ATOM 4981 C CA . ALA B 1 278 ? -22.812 -9.93 -22.016 1 90.75 278 ALA B CA 1
ATOM 4982 C C . ALA B 1 278 ? -23.859 -10.492 -21.078 1 90.75 278 ALA B C 1
ATOM 4984 O O . ALA B 1 278 ? -24.797 -11.18 -21.5 1 90.75 278 ALA B O 1
ATOM 4985 N N . GLU B 1 279 ? -23.703 -10.227 -19.875 1 88.81 279 GLU B N 1
ATOM 4986 C CA . GLU B 1 279 ? -24.672 -10.68 -18.875 1 88.81 279 GLU B CA 1
ATOM 4987 C C . GLU B 1 279 ? -26.047 -10.062 -19.109 1 88.81 279 GLU B C 1
ATOM 4989 O O . GLU B 1 279 ? -27.062 -10.734 -18.969 1 88.81 279 GLU B O 1
ATOM 4994 N N . HIS B 1 280 ? -26.047 -8.812 -19.438 1 87.06 280 HIS B N 1
ATOM 4995 C CA . HIS B 1 280 ? -27.297 -8.102 -19.703 1 87.06 280 HIS B CA 1
ATOM 4996 C C . HIS B 1 280 ? -28 -8.648 -20.938 1 87.06 280 HIS B C 1
ATOM 4998 O O . HIS B 1 280 ? -29.234 -8.812 -20.938 1 87.06 280 HIS B O 1
ATOM 5004 N N . LEU B 1 281 ? -27.203 -8.914 -21.953 1 87 281 LEU B N 1
ATOM 5005 C CA . LEU B 1 281 ? -27.766 -9.398 -23.203 1 87 281 LEU B CA 1
ATOM 5006 C C . LEU B 1 281 ? -28.281 -10.828 -23.047 1 87 281 LEU B C 1
ATOM 5008 O O . LEU B 1 281 ? -29.25 -11.227 -23.719 1 87 281 LEU B O 1
ATOM 5012 N N . GLN B 1 282 ? -27.641 -11.578 -22.281 1 83.44 282 GLN B N 1
ATOM 5013 C CA . GLN B 1 282 ? -28.078 -12.945 -22.016 1 83.44 282 GLN B CA 1
ATOM 5014 C C . GLN B 1 282 ? -29.406 -12.969 -21.266 1 83.44 282 GLN B C 1
ATOM 5016 O O . GLN B 1 282 ? -30.266 -13.805 -21.547 1 83.44 282 GLN B O 1
ATOM 5021 N N . HIS B 1 283 ? -29.594 -12.055 -20.375 1 81.88 283 HIS B N 1
ATOM 5022 C CA . HIS B 1 283 ? -30.797 -12.023 -19.562 1 81.88 283 HIS B CA 1
ATOM 5023 C C . HIS B 1 283 ? -31.984 -11.438 -20.328 1 81.88 283 HIS B C 1
ATOM 5025 O O . HIS B 1 283 ? -33.125 -11.789 -20.062 1 81.88 283 HIS B O 1
ATOM 5031 N N . HIS B 1 284 ? -31.75 -10.508 -21.25 1 70.81 284 HIS B N 1
ATOM 5032 C CA . HIS B 1 284 ? -32.844 -9.82 -21.922 1 70.81 284 HIS B CA 1
ATOM 5033 C C . HIS B 1 284 ? -32.969 -10.281 -23.375 1 70.81 284 HIS B C 1
ATOM 5035 O O . HIS B 1 284 ? -33.812 -9.75 -24.125 1 70.81 284 HIS B O 1
ATOM 5041 N N . GLY B 1 285 ? -32.031 -11.148 -23.766 1 62.5 285 GLY B N 1
ATOM 5042 C CA . GLY B 1 285 ? -32.094 -11.555 -25.172 1 62.5 285 GLY B CA 1
ATOM 5043 C C . GLY B 1 285 ? -33.031 -12.703 -25.422 1 62.5 285 GLY B C 1
ATOM 5044 O O . GLY B 1 285 ? -33.531 -13.328 -24.484 1 62.5 285 GLY B O 1
ATOM 5045 N N . ASN B 1 286 ? -33.656 -12.695 -26.516 1 62.97 286 ASN B N 1
ATOM 5046 C CA . ASN B 1 286 ? -34.562 -13.703 -27.016 1 62.97 286 ASN B CA 1
ATOM 5047 C C . ASN B 1 286 ? -33.875 -15.016 -27.328 1 62.97 286 ASN B C 1
ATOM 5049 O O . ASN B 1 286 ? -34.375 -15.828 -28.109 1 62.97 286 ASN B O 1
ATOM 5053 N N . GLY B 1 287 ? -32.719 -15.258 -26.672 1 62.84 287 GLY B N 1
ATOM 5054 C CA . GLY B 1 287 ? -32.062 -16.547 -26.859 1 62.84 287 GLY B CA 1
ATOM 5055 C C . GLY B 1 287 ? -31.062 -16.547 -28 1 62.84 287 GLY B C 1
ATOM 5056 O O . GLY B 1 287 ? -30.297 -17.5 -28.156 1 62.84 287 GLY B O 1
ATOM 5057 N N . LYS B 1 288 ? -31.156 -15.625 -29.016 1 64.94 288 LYS B N 1
ATOM 5058 C CA . LYS B 1 288 ? -30.234 -15.594 -30.141 1 64.94 288 LYS B CA 1
ATOM 5059 C C . LYS B 1 288 ? -29.016 -14.734 -29.828 1 64.94 288 LYS B C 1
ATOM 5061 O O . LYS B 1 288 ? -29.125 -13.688 -29.203 1 64.94 288 LYS B O 1
ATOM 5066 N N . PRO B 1 289 ? -27.875 -15.281 -30.219 1 71.38 289 PRO B N 1
ATOM 5067 C CA . PRO B 1 289 ? -26.672 -14.484 -30.016 1 71.38 289 PRO B CA 1
ATOM 5068 C C . PRO B 1 289 ? -26.719 -13.133 -30.703 1 71.38 289 PRO B C 1
ATOM 5070 O O . PRO B 1 289 ? -27.234 -13.031 -31.828 1 71.38 289 PRO B O 1
ATOM 5073 N N . ALA B 1 290 ? -26.625 -12 -29.969 1 71.06 290 ALA B N 1
ATOM 5074 C CA . ALA B 1 290 ? -26.625 -10.656 -30.547 1 71.06 290 ALA B CA 1
ATOM 5075 C C . ALA B 1 290 ? -25.531 -10.516 -31.594 1 71.06 290 ALA B C 1
ATOM 5077 O O . ALA B 1 290 ? -24.438 -11.039 -31.438 1 71.06 290 ALA B O 1
ATOM 5078 N N . ASP B 1 291 ? -25.844 -10.023 -32.781 1 81.69 291 ASP B N 1
ATOM 5079 C CA . ASP B 1 291 ? -24.859 -9.797 -33.812 1 81.69 291 ASP B CA 1
ATOM 5080 C C . ASP B 1 291 ? -23.766 -8.836 -33.344 1 81.69 291 ASP B C 1
ATOM 5082 O O . ASP B 1 291 ? -23.938 -8.156 -32.344 1 81.69 291 ASP B O 1
ATOM 5086 N N . ALA B 1 292 ? -22.641 -8.836 -33.938 1 85.38 292 ALA B N 1
ATOM 5087 C CA . ALA B 1 292 ? -21.438 -8.102 -33.594 1 85.38 292 ALA B CA 1
ATOM 5088 C C . ALA B 1 292 ? -21.719 -6.605 -33.5 1 85.38 292 ALA B C 1
ATOM 5090 O O . ALA B 1 292 ? -21.203 -5.926 -32.594 1 85.38 292 ALA B O 1
ATOM 5091 N N . ARG B 1 293 ? -22.562 -6.164 -34.375 1 88.88 293 ARG B N 1
ATOM 5092 C CA . ARG B 1 293 ? -22.875 -4.738 -34.406 1 88.88 293 ARG B CA 1
ATOM 5093 C C . ARG B 1 293 ? -23.703 -4.348 -33.156 1 88.88 293 ARG B C 1
ATOM 5095 O O . ARG B 1 293 ? -23.422 -3.324 -32.531 1 88.88 293 ARG B O 1
ATOM 5102 N N . ARG B 1 294 ? -24.609 -5.109 -32.906 1 88.56 294 ARG B N 1
ATOM 5103 C CA . ARG B 1 294 ? -25.453 -4.848 -31.766 1 88.56 294 ARG B CA 1
ATOM 5104 C C . ARG B 1 294 ? -24.656 -4.906 -30.469 1 88.56 294 ARG B C 1
ATOM 5106 O O . ARG B 1 294 ? -24.891 -4.117 -29.547 1 88.56 294 ARG B O 1
ATOM 5113 N N . ARG B 1 295 ? -23.812 -5.852 -30.359 1 90.62 295 ARG B N 1
ATOM 5114 C CA . ARG B 1 295 ? -22.953 -5.984 -29.188 1 90.62 295 ARG B CA 1
ATOM 5115 C C . ARG B 1 295 ? -22.078 -4.754 -29.016 1 90.62 295 ARG B C 1
ATOM 5117 O O . ARG B 1 295 ? -21.891 -4.273 -27.891 1 90.62 295 ARG B O 1
ATOM 5124 N N . GLN B 1 296 ? -21.578 -4.262 -30.094 1 92.69 296 GLN B N 1
ATOM 5125 C CA . GLN B 1 296 ? -20.703 -3.09 -30.047 1 92.69 296 GLN B CA 1
ATOM 5126 C C . GLN B 1 296 ? -21.469 -1.843 -29.625 1 92.69 296 GLN B C 1
ATOM 5128 O O . GLN B 1 296 ? -20.969 -1.021 -28.859 1 92.69 296 GLN B O 1
ATOM 5133 N N . GLU B 1 297 ? -22.609 -1.776 -30.141 1 93.31 297 GLU B N 1
ATOM 5134 C CA . GLU B 1 297 ? -23.453 -0.64 -29.781 1 93.31 297 GLU B CA 1
ATOM 5135 C C . GLU B 1 297 ? -23.859 -0.695 -28.312 1 93.31 297 GLU B C 1
ATOM 5137 O O . GLU B 1 297 ? -23.875 0.331 -27.641 1 93.31 297 GLU B O 1
ATOM 5142 N N . ALA B 1 298 ? -24.156 -1.864 -27.938 1 93.06 298 ALA B N 1
ATOM 5143 C CA . ALA B 1 298 ? -24.516 -2.055 -26.531 1 93.06 298 ALA B CA 1
ATOM 5144 C C . ALA B 1 298 ? -23.344 -1.729 -25.609 1 93.06 298 ALA B C 1
ATOM 5146 O O . ALA B 1 298 ? -23.531 -1.146 -24.547 1 93.06 298 ALA B O 1
ATOM 5147 N N . LEU B 1 299 ? -22.234 -2.143 -26 1 94.69 299 LEU B N 1
ATOM 5148 C CA . LEU B 1 299 ? -21.016 -1.882 -25.234 1 94.69 299 LEU B CA 1
ATOM 5149 C C . LEU B 1 299 ? -20.75 -0.385 -25.125 1 94.69 299 LEU B C 1
ATOM 5151 O O . LEU B 1 299 ? -20.422 0.12 -24.047 1 94.69 299 LEU B O 1
ATOM 5155 N N . GLN B 1 300 ? -20.875 0.317 -26.188 1 95.5 300 GLN B N 1
ATOM 5156 C CA . GLN B 1 300 ? -20.641 1.759 -26.203 1 95.5 300 GLN B CA 1
ATOM 5157 C C . GLN B 1 300 ? -21.672 2.482 -25.328 1 95.5 300 GLN B C 1
ATOM 5159 O O . GLN B 1 300 ? -21.328 3.418 -24.609 1 95.5 300 GLN B O 1
ATOM 5164 N N . HIS B 1 301 ? -22.875 2.055 -25.5 1 95.44 301 HIS B N 1
ATOM 5165 C CA . HIS B 1 301 ? -23.938 2.654 -24.703 1 95.44 301 HIS B CA 1
ATOM 5166 C C . HIS B 1 301 ? -23.703 2.412 -23.219 1 95.44 301 HIS B C 1
ATOM 5168 O O . HIS B 1 301 ? -23.859 3.32 -22.391 1 95.44 301 HIS B O 1
ATOM 5174 N N . TYR B 1 302 ? -23.359 1.206 -22.922 1 95.31 302 TYR B N 1
ATOM 5175 C CA . TYR B 1 302 ? -23.094 0.854 -21.531 1 95.31 302 TYR B CA 1
ATOM 5176 C C . TYR B 1 302 ? -21.969 1.708 -20.969 1 95.31 302 TYR B C 1
ATOM 5178 O O . TYR B 1 302 ? -22.078 2.238 -19.859 1 95.31 302 TYR B O 1
ATOM 5186 N N . ALA B 1 303 ? -20.891 1.772 -21.641 1 95.75 303 ALA B N 1
ATOM 5187 C CA . ALA B 1 303 ? -19.719 2.529 -21.203 1 95.75 303 ALA B CA 1
ATOM 5188 C C . ALA B 1 303 ? -20.062 4 -20.984 1 95.75 303 ALA B C 1
ATOM 5190 O O . ALA B 1 303 ? -19.609 4.617 -20.016 1 95.75 303 ALA B O 1
ATOM 5191 N N . THR B 1 304 ? -20.859 4.555 -21.875 1 96.75 304 THR B N 1
ATOM 5192 C CA . THR B 1 304 ? -21.281 5.945 -21.766 1 96.75 304 THR B CA 1
ATOM 5193 C C . THR B 1 304 ? -22.109 6.164 -20.5 1 96.75 304 THR B C 1
ATOM 5195 O O . THR B 1 304 ? -21.906 7.137 -19.781 1 96.75 304 THR B O 1
ATOM 5198 N N . CYS B 1 305 ? -23.016 5.262 -20.281 1 96.56 305 CYS B N 1
ATOM 5199 C CA . CYS B 1 305 ? -23.859 5.355 -19.094 1 96.56 305 CYS B CA 1
ATOM 5200 C C . CYS B 1 305 ? -23.031 5.234 -17.828 1 96.56 305 CYS B C 1
ATOM 5202 O O . CYS B 1 305 ? -23.266 5.969 -16.859 1 96.56 305 CYS B O 1
ATOM 5204 N N . ARG B 1 306 ? -22.172 4.277 -17.797 1 96.38 306 ARG B N 1
ATOM 5205 C CA . ARG B 1 306 ? -21.281 4.094 -16.656 1 96.38 306 ARG B CA 1
ATOM 5206 C C . ARG B 1 306 ? -20.484 5.359 -16.375 1 96.38 306 ARG B C 1
ATOM 5208 O O . ARG B 1 306 ? -20.391 5.809 -15.234 1 96.38 306 ARG B O 1
ATOM 5215 N N . GLU B 1 307 ? -19.891 5.922 -17.391 1 97.12 307 GLU B N 1
ATOM 5216 C CA . GLU B 1 307 ? -19.078 7.125 -17.266 1 97.12 307 GLU B CA 1
ATOM 5217 C C . GLU B 1 307 ? -19.891 8.297 -16.734 1 97.12 307 GLU B C 1
ATOM 5219 O O . GLU B 1 307 ? -19.391 9.102 -15.953 1 97.12 307 GLU B O 1
ATOM 5224 N N . GLU B 1 308 ? -21.078 8.375 -17.188 1 97.69 308 GLU B N 1
ATOM 5225 C CA . GLU B 1 308 ? -21.969 9.422 -16.703 1 97.69 308 GLU B CA 1
ATOM 5226 C C . GLU B 1 308 ? -22.266 9.258 -15.219 1 97.69 308 GLU B C 1
ATOM 5228 O O . GLU B 1 308 ? -22.25 10.234 -14.469 1 97.69 308 GLU B O 1
ATOM 5233 N N . ARG B 1 309 ? -22.562 8.031 -14.852 1 97.56 309 ARG B N 1
ATOM 5234 C CA . ARG B 1 309 ? -22.812 7.758 -13.438 1 97.56 309 ARG B CA 1
ATOM 5235 C C . ARG B 1 309 ? -21.594 8.133 -12.594 1 97.56 309 ARG B C 1
ATOM 5237 O O . ARG B 1 309 ? -21.719 8.773 -11.555 1 97.56 309 ARG B O 1
ATOM 5244 N N . ILE B 1 310 ? -20.453 7.715 -13.047 1 97.69 310 ILE B N 1
ATOM 5245 C CA . ILE B 1 310 ? -19.203 7.957 -12.336 1 97.69 310 ILE B CA 1
ATOM 5246 C C . ILE B 1 310 ? -18.938 9.461 -12.242 1 97.69 310 ILE B C 1
ATOM 5248 O O . ILE B 1 310 ? -18.578 9.961 -11.172 1 97.69 310 ILE B O 1
ATOM 5252 N N . HIS B 1 311 ? -19.125 10.125 -13.328 1 98 311 HIS B N 1
ATOM 5253 C CA . HIS B 1 311 ? -18.922 11.57 -13.359 1 98 311 HIS B CA 1
ATOM 5254 C C . HIS B 1 311 ? -19.828 12.273 -12.352 1 98 311 HIS B C 1
ATOM 5256 O O . HIS B 1 311 ? -19.375 13.125 -11.586 1 98 311 HIS B O 1
ATOM 5262 N N . ASP B 1 312 ? -21.078 11.969 -12.383 1 98.19 312 ASP B N 1
ATOM 5263 C CA . ASP B 1 312 ? -22.047 12.57 -11.469 1 98.19 312 ASP B CA 1
ATOM 5264 C C . ASP B 1 312 ? -21.688 12.281 -10.016 1 98.19 312 ASP B C 1
ATOM 5266 O O . ASP B 1 312 ? -21.766 13.164 -9.164 1 98.19 312 ASP B O 1
ATOM 5270 N N . PHE B 1 313 ? -21.359 11.078 -9.82 1 98.44 313 PHE B N 1
ATOM 5271 C CA . PHE B 1 313 ? -20.969 10.68 -8.469 1 98.44 313 PHE B CA 1
ATOM 5272 C C . PHE B 1 313 ? -19.75 11.461 -8 1 98.44 313 PHE B C 1
ATOM 5274 O O . PHE B 1 313 ? -19.734 11.992 -6.891 1 98.44 313 PHE B O 1
ATOM 5281 N N . LEU B 1 314 ? -18.688 11.5 -8.805 1 98.31 314 LEU B N 1
ATOM 5282 C CA . LEU B 1 314 ? -17.453 12.188 -8.453 1 98.31 314 LEU B CA 1
ATOM 5283 C C . LEU B 1 314 ? -17.688 13.68 -8.266 1 98.31 314 LEU B C 1
ATOM 5285 O O . LEU B 1 314 ? -17.062 14.312 -7.414 1 98.31 314 LEU B O 1
ATOM 5289 N N . GLU B 1 315 ? -18.547 14.242 -9.047 1 97.88 315 GLU B N 1
ATOM 5290 C CA . GLU B 1 315 ? -18.922 15.641 -8.875 1 97.88 315 GLU B CA 1
ATOM 5291 C C . GLU B 1 315 ? -19.594 15.883 -7.527 1 97.88 315 GLU B C 1
ATOM 5293 O O . GLU B 1 315 ? -19.281 16.859 -6.84 1 97.88 315 GLU B O 1
ATOM 5298 N N . ALA B 1 316 ? -20.5 15 -7.238 1 97.12 316 ALA B N 1
ATOM 5299 C CA . ALA B 1 316 ? -21.156 15.102 -5.945 1 97.12 316 ALA B CA 1
ATOM 5300 C C . ALA B 1 316 ? -20.156 14.984 -4.801 1 97.12 316 ALA B C 1
ATOM 5302 O O . ALA B 1 316 ? -20.234 15.719 -3.816 1 97.12 316 ALA B O 1
ATOM 5303 N N . LEU B 1 317 ? -19.281 14.039 -4.914 1 96.56 317 LEU B N 1
ATOM 5304 C CA . LEU B 1 317 ? -18.25 13.836 -3.9 1 96.56 317 LEU B CA 1
ATOM 5305 C C . LEU B 1 317 ? -17.391 15.086 -3.756 1 96.56 317 LEU B C 1
ATOM 5307 O O . LEU B 1 317 ? -17.094 15.516 -2.639 1 96.56 317 LEU B O 1
ATOM 5311 N N . GLN B 1 318 ? -16.969 15.648 -4.848 1 95.88 318 GLN B N 1
ATOM 5312 C CA . GLN B 1 318 ? -16.141 16.859 -4.832 1 95.88 318 GLN B CA 1
ATOM 5313 C C . GLN B 1 318 ? -16.875 18.016 -4.191 1 95.88 318 GLN B C 1
ATOM 5315 O O . GLN B 1 318 ? -16.281 18.812 -3.453 1 95.88 318 GLN B O 1
ATOM 5320 N N . ASN B 1 319 ? -18.125 18.156 -4.504 1 96.12 319 ASN B N 1
ATOM 5321 C CA . ASN B 1 319 ? -18.938 19.219 -3.916 1 96.12 319 ASN B CA 1
ATOM 5322 C C . ASN B 1 319 ? -19.016 19.078 -2.398 1 96.12 319 ASN B C 1
ATOM 5324 O O . ASN B 1 319 ? -18.969 20.078 -1.676 1 96.12 319 ASN B O 1
ATOM 5328 N N . ARG B 1 320 ? -19.203 17.891 -1.99 1 94.5 320 ARG B N 1
ATOM 5329 C CA . ARG B 1 320 ? -19.234 17.625 -0.553 1 94.5 320 ARG B CA 1
ATOM 5330 C C . ARG B 1 320 ? -17.906 18.031 0.101 1 94.5 320 ARG B C 1
ATOM 5332 O O . ARG B 1 320 ? -17.906 18.641 1.172 1 94.5 320 ARG B O 1
ATOM 5339 N N . ARG B 1 321 ? -16.812 17.641 -0.509 1 93.38 321 ARG B N 1
ATOM 5340 C CA . ARG B 1 321 ? -15.484 17.984 0.003 1 93.38 321 ARG B CA 1
ATOM 5341 C C . ARG B 1 321 ? -15.273 19.484 0.025 1 93.38 321 ARG B C 1
ATOM 5343 O O . ARG B 1 321 ? -14.734 20.031 0.995 1 93.38 321 ARG B O 1
ATOM 5350 N N . ASP B 1 322 ? -15.703 20.141 -1.011 1 94 322 ASP B N 1
ATOM 5351 C CA . ASP B 1 322 ? -15.57 21.594 -1.098 1 94 322 ASP B CA 1
ATOM 5352 C C . ASP B 1 322 ? -16.438 22.297 -0.05 1 94 322 ASP B C 1
ATOM 5354 O O . ASP B 1 322 ? -16.031 23.297 0.529 1 94 322 ASP B O 1
ATOM 5358 N N . SER B 1 323 ? -17.609 21.781 0.137 1 94.31 323 SER B N 1
ATOM 5359 C CA . SER B 1 323 ? -18.531 22.375 1.108 1 94.31 323 SER B CA 1
ATOM 5360 C C . SER B 1 323 ? -17.969 22.281 2.521 1 94.31 323 SER B C 1
ATOM 5362 O O . SER B 1 323 ? -18.219 23.172 3.346 1 94.31 323 SER B O 1
ATOM 5364 N N . TYR B 1 324 ? -17.312 21.25 2.773 1 93.62 324 TYR B N 1
ATOM 5365 C CA . TYR B 1 324 ? -16.656 21.109 4.07 1 93.62 324 TYR B CA 1
ATOM 5366 C C . TYR B 1 324 ? -15.758 22.297 4.355 1 93.62 324 TYR B C 1
ATOM 5368 O O . TYR B 1 324 ? -15.828 22.891 5.434 1 93.62 324 TYR B O 1
ATOM 5376 N N . TYR B 1 325 ? -14.93 22.688 3.447 1 94.38 325 TYR B N 1
ATOM 5377 C CA . TYR B 1 325 ? -14.008 23.812 3.604 1 94.38 325 TYR B CA 1
ATOM 5378 C C . TYR B 1 325 ? -14.766 25.141 3.68 1 94.38 325 TYR B C 1
ATOM 5380 O O . TYR B 1 325 ? -14.445 26 4.504 1 94.38 325 TYR B O 1
ATOM 5388 N N . THR B 1 326 ? -15.758 25.25 2.846 1 93.44 326 THR B N 1
ATOM 5389 C CA . THR B 1 326 ? -16.531 26.484 2.814 1 93.44 326 THR B CA 1
ATOM 5390 C C . THR B 1 326 ? -17.281 26.703 4.129 1 93.44 326 THR B C 1
ATOM 5392 O O . THR B 1 326 ? -17.391 27.828 4.621 1 93.44 326 THR B O 1
ATOM 5395 N N . ASP B 1 327 ? -17.797 25.609 4.629 1 93.62 327 ASP B N 1
ATOM 5396 C CA . ASP B 1 327 ? -18.5 25.672 5.902 1 93.62 327 ASP B CA 1
ATOM 5397 C C . ASP B 1 327 ? -17.562 26.078 7.035 1 93.62 327 ASP B C 1
ATOM 5399 O O . ASP B 1 327 ? -17.938 26.859 7.918 1 93.62 327 ASP B O 1
ATOM 5403 N N . LEU B 1 328 ? -16.406 25.562 7.012 1 93.94 328 LEU B N 1
ATOM 5404 C CA . LEU B 1 328 ? -15.414 25.891 8.031 1 93.94 328 LEU B CA 1
ATOM 5405 C C . LEU B 1 328 ? -15.039 27.359 7.965 1 93.94 328 LEU B C 1
ATOM 5407 O O . LEU B 1 328 ? -14.781 27.984 8.992 1 93.94 328 LEU B O 1
ATOM 5411 N N . LEU B 1 329 ? -14.984 27.938 6.785 1 93.12 329 LEU B N 1
ATOM 5412 C CA . LEU B 1 329 ? -14.609 29.328 6.594 1 93.12 329 LEU B CA 1
ATOM 5413 C C . LEU B 1 329 ? -15.742 30.266 7.004 1 93.12 329 LEU B C 1
ATOM 5415 O O . LEU B 1 329 ? -15.5 31.375 7.488 1 93.12 329 LEU B O 1
ATOM 5419 N N . SER B 1 330 ? -16.953 29.828 6.711 1 88.69 330 SER B N 1
ATOM 5420 C CA . SER B 1 330 ? -18.109 30.625 7.098 1 88.69 330 SER B CA 1
ATOM 5421 C C . SER B 1 330 ? -18.25 30.703 8.617 1 88.69 330 SER B C 1
ATOM 5423 O O . SER B 1 330 ? -18.609 31.75 9.164 1 88.69 330 SER B O 1
ATOM 5425 N N . ASP B 1 331 ? -18.047 29.641 9.242 1 81.75 331 ASP B N 1
ATOM 5426 C CA . ASP B 1 331 ? -18.125 29.609 10.695 1 81.75 331 ASP B CA 1
ATOM 5427 C C . ASP B 1 331 ? -17.047 30.484 11.328 1 81.75 331 ASP B C 1
ATOM 5429 O O . ASP B 1 331 ? -17.25 31.062 12.398 1 81.75 331 ASP B O 1
ATOM 5433 N N . ALA B 1 332 ? -15.969 30.609 10.719 1 71.06 332 ALA B N 1
ATOM 5434 C CA . ALA B 1 332 ? -14.844 31.391 11.227 1 71.06 332 ALA B CA 1
ATOM 5435 C C . ALA B 1 332 ? -15.141 32.875 11.141 1 71.06 332 ALA B C 1
ATOM 5437 O O . ALA B 1 332 ? -14.695 33.656 11.984 1 71.06 332 ALA B O 1
ATOM 5438 N N . VAL B 1 333 ? -15.922 33.25 10.156 1 60.47 333 VAL B N 1
ATOM 5439 C CA . VAL B 1 333 ? -16.281 34.656 10.008 1 60.47 333 VAL B CA 1
ATOM 5440 C C . VAL B 1 333 ? -17.344 35.031 11.047 1 60.47 333 VAL B C 1
ATOM 5442 O O . VAL B 1 333 ? -17.312 36.125 11.594 1 60.47 333 VAL B O 1
ATOM 5445 N N . VAL B 1 334 ? -18.156 34 11.352 1 58.06 334 VAL B N 1
ATOM 5446 C CA . VAL B 1 334 ? -19.203 34.312 12.312 1 58.06 334 VAL B CA 1
ATOM 5447 C C . VAL B 1 334 ? -18.656 34.219 13.734 1 58.06 334 VAL B C 1
ATOM 5449 O O . VAL B 1 334 ? -19.172 34.875 14.648 1 58.06 334 VAL B O 1
ATOM 5452 N N . ALA B 1 335 ? -17.688 33.594 13.938 1 49.81 335 ALA B N 1
ATOM 5453 C CA . ALA B 1 335 ? -17.172 33.5 15.297 1 49.81 335 ALA B CA 1
ATOM 5454 C C . ALA B 1 335 ? -16.203 34.656 15.602 1 49.81 335 ALA B C 1
ATOM 5456 O O . ALA B 1 335 ? -15.531 35.156 14.703 1 49.81 335 ALA B O 1
#

Organism: Champsocephalus gunnari (NCBI:txid52237)